Protein AF-A0A7J6LTQ7-F1 (afdb_monomer)

Foldseek 3Di:
DDPPQDDLPDPDPPPDDPPVNVLVSLLVQLLVCLLVLPQVSVVSSQVVPDPVPPDLVPSQLVLADFDDDPDDDTDRPDDDPPDDPDDPPPDPPDDRRDGSCQSNQVRPDNAPSSLVNLLVCLVVVSDALVQQQDAYPQRDGPLLRCLLHLPLVSNLSNCVNVLVCPQQCDATNVRDGSLNSNLVDPRVSSNVSSVPSPPPPCPVVVVVVVVSVVVSVVVVVVVVVVVVVVVVVVVVPPPDDDDDDPDDPPDPPPVVVVVLQVLLVVQCVVLVHDSVLSSLLCVLVVNDSVVSVVLCVVQVVVSSVSSVNPDDDVVSVVVVVVVVVVVPPDDDDDDDDDDDDDDDDDDDDDDDDDDPDPDPPFAAAQPPRDGDDPVQQPPQPPDPVSRTHGPVVLVVQCVVCVVVVNNPDSFDPHPPGD

Mean predicted aligned error: 19.22 Å

Solvent-accessible surface area (backbone atoms only — not comparable to full-atom values): 25770 Å² total; per-residue (Å²): 132,86,81,81,71,81,65,92,85,63,82,84,71,90,75,82,74,51,73,64,57,56,49,52,52,49,49,52,51,36,45,55,18,34,55,67,28,36,49,70,57,37,48,52,52,66,68,68,51,62,83,86,55,86,46,58,64,61,68,57,61,64,31,48,65,69,55,78,51,88,84,92,54,81,47,83,77,74,92,70,83,87,78,66,77,82,70,82,80,84,64,85,88,64,85,80,48,57,46,72,63,39,32,33,61,57,32,86,78,57,44,74,52,32,43,52,40,50,46,50,38,55,73,71,53,50,56,53,72,70,61,58,61,46,56,32,98,57,42,39,31,58,59,31,53,27,19,64,57,59,35,42,70,52,42,51,55,51,44,70,67,34,79,84,45,72,64,53,81,44,52,24,76,87,64,43,26,24,60,55,35,16,69,75,33,98,35,66,60,39,43,53,54,59,64,66,53,75,58,87,83,41,66,70,58,48,57,49,44,54,54,51,50,52,51,51,51,50,54,50,52,50,52,50,50,50,52,53,48,51,54,53,49,60,69,65,68,74,77,74,88,76,82,90,74,92,73,78,82,75,74,64,62,64,62,56,52,52,51,51,53,50,53,21,51,53,48,11,67,74,72,73,42,54,60,67,53,25,40,34,33,26,59,66,43,76,64,37,66,69,60,36,51,52,41,36,74,75,39,51,66,58,39,38,50,77,32,63,46,89,75,75,59,66,68,61,57,50,51,52,50,56,60,55,61,69,68,70,74,82,80,84,89,80,89,81,93,84,84,90,81,86,85,89,82,90,87,86,89,82,92,75,84,91,72,94,64,89,69,77,79,71,52,52,17,69,82,82,64,47,76,48,46,84,83,47,45,77,56,68,81,84,51,95,82,66,76,61,44,38,56,69,59,50,52,51,50,53,51,51,32,46,76,71,71,46,68,89,63,85,69,62,84,44,88,90,56,127

Nearest PDB structures (foldseek):
  8y1u-assembly1_A  TM=7.307E-01  e=2.171E-02  Homo sapiens
  8v0e-assembly1_A  TM=5.274E-01  e=9.532E-03  Homo sapiens
  7oni-assembly1_H  TM=3.856E-01  e=3.356E-02  Homo sapiens
  1oy3-assembly1_D  TM=4.590E-01  e=2.510E-02  Mus musculus
  9bor-assembly1_A  TM=5.171E-01  e=2.564E-01  Homo sapiens

Radius of gyration: 32.44 Å; Cα contacts (8 Å, |Δi|>4): 340; chains: 1; bounding box: 62×91×108 Å

InterPro domains:
  IPR001841 Zinc finger, RING-type [PS50089] (365-413)
  IPR013083 Zinc finger, RING/FYVE/PHD-type [G3DSA:3.30.40.10] (361-418)
  IPR017907 Zinc finger, RING-type, conserved site [PS00518] (385-394)
  IPR036770 Ankyrin repeat-containing domain superfamily [G3DSA:1.25.40.20] (13-250)
  IPR036770 Ankyrin repeat-containing domain superfamily [SSF48403] (131-195)

Secondary structure (DSSP, 8-state):
----PPPTTS---SSS--HHHHHHHHHHHHHHHHHHT-HHHHHHHHHS--TT--SHHHHHGGGS--EEETTTEEE---S-TTS----TTS-SS------HHHHHHSSS---HHHHHHHHHHHHTT-S-GGGGG---TT---HHHHHHHTT-HHHHHHHHHH-TT-TTTT---TTS--HHHHHHHSS-HHHHHHHHHS--TT-HHHHHHHHHHHHHHHHHHHHHHHHHHHHHHHHHHS---------------HHHHHHHHHHHHHHHHHHHT--HHHHHHHHHHTTT-HHHHHHHHHH-HHHHHHHTT-SS--HHHHHHHHHHHHHHTTSS--------------------------------B-TTT--B--TTT-TTTTS-TT-----HHHHHHHHHHHHHTT-TT-----STT--

pLDDT: mean 74.98, std 21.59, range [26.06, 97.69]

Structure (mmCIF, N/CA/C/O backbone):
data_AF-A0A7J6LTQ7-F1
#
_entry.id   AF-A0A7J6LTQ7-F1
#
loop_
_atom_site.group_PDB
_atom_site.id
_atom_site.type_symbol
_atom_site.label_atom_id
_atom_site.label_alt_id
_atom_site.label_comp_id
_atom_site.label_asym_id
_atom_site.label_entity_id
_atom_site.label_seq_id
_atom_site.pdbx_PDB_ins_code
_atom_site.Cartn_x
_atom_site.Cartn_y
_atom_site.Cartn_z
_atom_site.occupancy
_atom_site.B_iso_or_equiv
_atom_site.auth_seq_id
_atom_site.auth_comp_id
_atom_site.auth_asym_id
_atom_site.auth_atom_id
_atom_site.pdbx_PDB_model_num
ATOM 1 N N . MET A 1 1 ? 23.563 -30.254 -5.567 1.00 29.70 1 MET A N 1
ATOM 2 C CA . MET A 1 1 ? 24.490 -29.516 -6.450 1.00 29.70 1 MET A CA 1
ATOM 3 C C . MET A 1 1 ? 24.644 -28.117 -5.887 1.00 29.70 1 MET A C 1
ATOM 5 O O . MET A 1 1 ? 23.663 -27.393 -5.835 1.00 29.70 1 MET A O 1
ATOM 9 N N . THR A 1 2 ? 25.820 -27.757 -5.384 1.00 26.06 2 THR A N 1
ATOM 10 C CA . THR A 1 2 ? 26.119 -26.396 -4.921 1.00 26.06 2 THR A CA 1
ATOM 11 C C . THR A 1 2 ? 26.462 -25.547 -6.142 1.00 26.06 2 THR A C 1
ATOM 13 O O . THR A 1 2 ? 27.574 -25.630 -6.661 1.00 26.06 2 THR A O 1
ATOM 16 N N . LEU A 1 3 ? 25.492 -24.777 -6.643 1.00 30.09 3 LEU A N 1
ATOM 17 C CA . LEU A 1 3 ? 25.745 -23.741 -7.644 1.00 30.09 3 LEU A CA 1
ATOM 18 C C . LEU A 1 3 ? 26.683 -22.706 -7.008 1.00 30.09 3 LEU A C 1
ATOM 20 O O . LEU A 1 3 ? 26.315 -22.021 -6.055 1.00 30.09 3 LEU A O 1
ATOM 24 N N . ARG A 1 4 ? 27.932 -22.644 -7.480 1.00 34.62 4 ARG A N 1
ATOM 25 C CA . ARG A 1 4 ? 28.859 -21.570 -7.111 1.00 34.62 4 ARG A CA 1
ATOM 26 C C . ARG A 1 4 ? 28.459 -20.329 -7.901 1.00 34.62 4 ARG A C 1
ATOM 28 O O . ARG A 1 4 ? 28.892 -20.168 -9.037 1.00 34.62 4 ARG A O 1
ATOM 35 N N . PHE A 1 5 ? 27.621 -19.492 -7.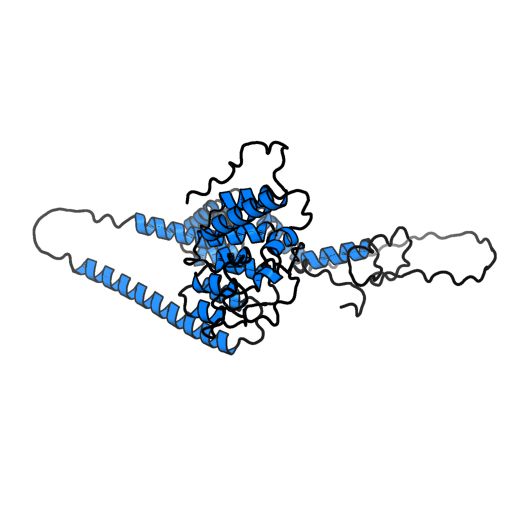301 1.00 43.41 5 PHE A N 1
ATOM 36 C CA . PHE A 1 5 ? 27.344 -18.152 -7.809 1.00 43.41 5 PHE A CA 1
ATOM 37 C C . PHE A 1 5 ? 28.638 -17.334 -7.833 1.00 43.41 5 PHE A C 1
ATOM 39 O O . PHE A 1 5 ? 29.475 -17.449 -6.931 1.00 43.41 5 PHE A O 1
ATOM 46 N N . LEU A 1 6 ? 28.818 -16.527 -8.876 1.00 45.91 6 LEU A N 1
ATOM 47 C CA . LEU A 1 6 ? 29.957 -15.622 -8.976 1.00 45.91 6 LEU A CA 1
ATOM 48 C C . LEU A 1 6 ? 29.826 -14.552 -7.882 1.00 45.91 6 LEU A C 1
ATOM 50 O O . LEU A 1 6 ? 28.789 -13.901 -7.734 1.00 45.91 6 LEU A O 1
ATOM 54 N N . THR A 1 7 ? 30.862 -14.415 -7.057 1.00 48.12 7 THR A N 1
ATOM 55 C CA . THR A 1 7 ? 30.870 -13.496 -5.918 1.00 48.12 7 THR A CA 1
ATOM 56 C C . THR A 1 7 ? 30.749 -12.043 -6.398 1.00 48.12 7 THR A C 1
ATOM 58 O O . THR A 1 7 ? 31.506 -11.629 -7.275 1.00 48.12 7 THR A O 1
ATOM 61 N N . PRO A 1 8 ? 29.851 -11.231 -5.805 1.00 43.22 8 PRO A N 1
ATOM 62 C CA . PRO A 1 8 ? 29.506 -9.895 -6.308 1.00 43.22 8 PRO A CA 1
ATOM 63 C C . PRO A 1 8 ? 30.631 -8.849 -6.195 1.00 43.22 8 PRO A C 1
ATOM 65 O O . PRO A 1 8 ? 30.487 -7.743 -6.706 1.00 43.22 8 PRO A O 1
ATOM 68 N N . HIS A 1 9 ? 31.753 -9.171 -5.544 1.00 44.41 9 HIS A N 1
ATOM 69 C CA . HIS A 1 9 ? 32.814 -8.206 -5.225 1.00 44.41 9 HIS A CA 1
ATOM 70 C C . HIS A 1 9 ? 34.083 -8.320 -6.078 1.00 44.41 9 HIS A C 1
ATOM 72 O O . HIS A 1 9 ? 35.010 -7.536 -5.879 1.00 44.41 9 HIS A O 1
ATOM 78 N N . LEU A 1 10 ? 34.155 -9.258 -7.027 1.00 46.97 10 LEU A N 1
ATOM 79 C CA . LEU A 1 10 ? 35.291 -9.345 -7.948 1.00 46.97 10 LEU A CA 1
ATOM 80 C C . LEU A 1 10 ? 34.955 -8.643 -9.274 1.00 46.97 10 LEU A C 1
ATOM 82 O O . LEU A 1 10 ? 33.926 -8.953 -9.875 1.00 46.97 10 LEU A O 1
ATOM 86 N N . PRO A 1 11 ? 35.795 -7.706 -9.754 1.00 49.19 11 PRO A N 1
ATOM 87 C CA . PRO A 1 11 ? 35.598 -7.089 -11.057 1.00 49.19 11 PRO A CA 1
ATOM 88 C C . PRO A 1 11 ? 35.630 -8.166 -12.148 1.00 49.19 11 PRO A C 1
ATOM 90 O O . PRO A 1 11 ? 36.569 -8.957 -12.240 1.00 49.19 11 PRO A O 1
ATOM 93 N N . TRP A 1 12 ? 34.577 -8.197 -12.965 1.00 53.53 12 TRP A N 1
ATOM 94 C CA . TRP A 1 12 ? 34.408 -9.118 -14.085 1.00 53.53 12 TRP A CA 1
ATOM 95 C C . TRP A 1 12 ? 35.549 -8.912 -15.092 1.00 53.53 12 TRP A C 1
ATOM 97 O O . TRP A 1 12 ? 35.531 -7.974 -15.889 1.00 53.53 12 TRP A O 1
ATOM 107 N N . HIS A 1 13 ? 36.588 -9.746 -15.029 1.00 46.00 13 HIS A N 1
ATOM 108 C CA . HIS A 1 13 ? 37.708 -9.662 -15.962 1.00 46.00 13 HIS A CA 1
ATOM 109 C C . HIS A 1 13 ? 37.256 -10.052 -17.381 1.00 46.00 13 HIS A C 1
ATOM 111 O O . HIS A 1 13 ? 36.589 -11.062 -17.588 1.00 46.00 13 HIS A O 1
ATOM 117 N N . HIS A 1 14 ? 37.650 -9.225 -18.354 1.00 44.41 14 HIS A N 1
ATOM 118 C CA . HIS A 1 14 ? 37.205 -9.142 -19.756 1.00 44.41 14 HIS A CA 1
ATOM 119 C C . HIS A 1 14 ? 37.374 -10.390 -20.654 1.00 44.41 14 HIS A C 1
ATOM 121 O O . HIS A 1 14 ? 37.192 -10.298 -21.869 1.00 44.41 14 HIS A O 1
ATOM 127 N N . THR A 1 15 ? 37.709 -11.562 -20.123 1.00 45.41 15 THR A N 1
ATOM 128 C CA . THR A 1 15 ? 37.945 -12.758 -20.941 1.00 45.41 15 THR A CA 1
ATOM 129 C C . THR A 1 15 ? 36.697 -13.645 -21.004 1.00 45.41 15 THR A C 1
ATOM 131 O O . THR A 1 15 ? 36.453 -14.473 -20.133 1.00 45.41 15 THR A O 1
ATOM 134 N N . SER A 1 16 ? 35.919 -13.431 -22.072 1.00 52.72 16 SER A N 1
ATOM 135 C CA . SER A 1 16 ? 34.993 -14.372 -22.733 1.00 52.72 16 SER A CA 1
ATOM 136 C C . SER A 1 16 ? 33.771 -14.929 -21.986 1.00 52.72 16 SER A C 1
ATOM 138 O O . SER A 1 16 ? 33.247 -15.959 -22.410 1.00 52.72 16 SER A O 1
ATOM 140 N N . VAL A 1 17 ? 33.252 -14.286 -20.936 1.00 58.97 17 VAL A N 1
ATOM 141 C CA . VAL A 1 17 ? 31.886 -14.613 -20.480 1.00 58.97 17 VAL A CA 1
ATOM 142 C C . VAL A 1 17 ? 30.902 -13.905 -21.409 1.00 58.97 17 VAL A C 1
ATOM 144 O O . VAL A 1 17 ? 30.945 -12.681 -21.534 1.00 58.97 17 VAL A O 1
ATOM 147 N N . SER A 1 18 ? 30.049 -14.661 -22.106 1.00 76.81 18 SER A N 1
ATOM 148 C CA . SER A 1 18 ? 29.021 -14.057 -22.957 1.00 76.81 18 SER A CA 1
ATOM 149 C C . SER A 1 18 ? 28.069 -13.225 -22.095 1.00 76.81 18 SER A C 1
ATOM 151 O O . SER A 1 18 ? 27.698 -13.633 -20.993 1.00 76.81 18 SER A O 1
ATOM 153 N N . GLU A 1 19 ? 27.645 -12.060 -22.589 1.00 73.81 19 GLU A N 1
ATOM 154 C CA . GLU A 1 19 ? 26.656 -11.219 -21.894 1.00 73.81 19 GLU A CA 1
ATOM 155 C C . GLU A 1 19 ? 25.381 -12.003 -21.540 1.00 73.81 19 GLU A C 1
ATOM 157 O O . GLU A 1 19 ? 24.729 -11.725 -20.534 1.00 73.81 19 GLU A O 1
ATOM 162 N N . ASP A 1 20 ? 25.050 -13.016 -22.343 1.00 73.44 20 ASP A N 1
ATOM 163 C CA . ASP A 1 20 ? 23.925 -13.915 -22.111 1.00 73.44 20 ASP A CA 1
ATOM 164 C C . ASP A 1 20 ? 24.126 -14.819 -20.886 1.00 73.44 20 ASP A C 1
ATOM 166 O O . ASP A 1 20 ? 23.171 -15.042 -20.146 1.00 73.44 20 ASP A O 1
ATOM 170 N N . ALA A 1 21 ? 25.349 -15.290 -20.617 1.00 78.38 21 ALA A N 1
ATOM 171 C CA . ALA A 1 21 ? 25.643 -16.086 -19.426 1.00 78.38 21 ALA A CA 1
ATOM 172 C C . ALA A 1 21 ? 25.543 -15.245 -18.144 1.00 78.38 21 ALA A C 1
ATOM 174 O O . ALA A 1 21 ? 24.941 -15.690 -17.169 1.00 78.38 21 ALA A O 1
ATOM 175 N N . VAL A 1 22 ? 26.050 -14.005 -18.164 1.00 79.50 22 VAL A N 1
ATOM 176 C CA . VAL A 1 22 ? 25.896 -13.062 -17.037 1.00 79.50 22 VAL A CA 1
ATOM 177 C C . VAL A 1 22 ? 24.423 -12.724 -16.814 1.00 79.50 22 VAL A C 1
ATOM 179 O O . VAL A 1 22 ? 23.954 -12.677 -15.679 1.00 79.50 22 VAL A O 1
ATOM 182 N N . ARG A 1 23 ? 23.665 -12.520 -17.898 1.00 79.81 23 ARG A N 1
ATOM 183 C CA . ARG A 1 23 ? 22.224 -12.262 -17.822 1.00 79.81 23 ARG A CA 1
ATOM 184 C C . ARG A 1 23 ? 21.482 -13.434 -17.186 1.00 79.81 23 ARG A C 1
ATOM 186 O O . ARG A 1 23 ? 20.652 -13.198 -16.316 1.00 79.81 23 ARG A O 1
ATOM 193 N N . TYR A 1 24 ? 21.778 -14.659 -17.613 1.00 81.88 24 TYR A N 1
ATOM 194 C CA . TYR A 1 24 ? 21.154 -15.866 -17.081 1.00 81.88 24 TYR A CA 1
ATOM 195 C C . TYR A 1 24 ? 21.451 -16.050 -15.586 1.00 81.88 24 TYR A C 1
ATOM 197 O O . TYR A 1 24 ? 20.531 -16.291 -14.807 1.00 81.88 24 TYR A O 1
ATOM 205 N N . ASP A 1 25 ? 22.709 -15.867 -15.172 1.00 85.06 25 ASP A N 1
ATOM 206 C CA . ASP A 1 25 ? 23.110 -15.962 -13.762 1.00 85.06 25 ASP A CA 1
ATOM 207 C C . ASP A 1 25 ? 22.387 -14.919 -12.896 1.00 85.06 25 ASP A C 1
ATOM 209 O O . ASP A 1 25 ? 21.777 -15.265 -11.886 1.00 85.06 25 ASP A O 1
ATOM 213 N N . LEU A 1 26 ? 22.348 -13.658 -13.343 1.00 86.19 26 LEU A N 1
ATOM 214 C CA . LEU A 1 26 ? 21.657 -12.580 -12.630 1.00 86.19 26 LEU A CA 1
ATOM 215 C C . LEU A 1 26 ? 20.141 -12.832 -12.532 1.00 86.19 26 LEU A C 1
ATOM 217 O O . LEU A 1 26 ? 19.524 -12.513 -11.519 1.00 86.19 26 LEU A O 1
ATOM 221 N N . GLN A 1 27 ? 19.532 -13.435 -13.558 1.00 83.94 27 GLN A N 1
ATOM 222 C CA . GLN A 1 27 ? 18.116 -13.812 -13.544 1.00 83.94 27 GLN A CA 1
ATOM 223 C C . GLN A 1 27 ? 17.824 -14.950 -12.569 1.00 83.94 27 GLN A C 1
ATOM 225 O O . GLN A 1 27 ? 16.847 -14.874 -11.826 1.00 83.94 27 GLN A O 1
ATOM 230 N N . LEU A 1 28 ? 18.663 -15.987 -12.555 1.00 86.81 28 LEU A N 1
ATOM 231 C CA . LEU A 1 28 ? 18.515 -17.115 -11.641 1.00 86.81 28 LEU A CA 1
ATOM 232 C C . LEU A 1 28 ? 18.732 -16.674 -10.188 1.00 86.81 28 LEU A C 1
ATOM 234 O O . LEU A 1 28 ? 17.970 -17.054 -9.299 1.00 86.81 28 LEU A O 1
ATOM 238 N N . ARG A 1 29 ? 19.723 -15.804 -9.963 1.00 91.12 29 ARG A N 1
ATOM 239 C CA . ARG A 1 29 ? 20.003 -15.193 -8.663 1.00 91.12 29 ARG A CA 1
ATOM 240 C C . ARG A 1 29 ? 18.835 -14.333 -8.186 1.00 91.12 29 ARG A C 1
ATOM 242 O O . ARG A 1 29 ? 18.373 -14.528 -7.066 1.00 91.12 29 ARG A O 1
ATOM 249 N N . LEU A 1 30 ? 18.286 -13.479 -9.056 1.00 90.56 30 LEU A N 1
ATOM 250 C CA . LEU A 1 30 ? 17.093 -12.690 -8.748 1.00 90.56 30 LEU A CA 1
ATOM 251 C C . LEU A 1 30 ? 15.884 -13.589 -8.449 1.00 90.56 30 LEU A C 1
ATOM 253 O O . LEU A 1 30 ? 15.201 -13.365 -7.458 1.00 90.56 30 LEU A O 1
ATOM 257 N N . LYS A 1 31 ? 15.636 -14.632 -9.250 1.00 89.00 31 LYS A N 1
ATOM 258 C CA . LYS A 1 31 ? 14.555 -15.601 -9.004 1.00 89.00 31 LYS A CA 1
ATOM 259 C C . LYS A 1 31 ? 14.671 -16.225 -7.610 1.00 89.00 31 LYS A C 1
ATOM 261 O O . LYS A 1 31 ? 13.719 -16.156 -6.839 1.00 89.00 31 LYS A O 1
ATOM 266 N N . HIS A 1 32 ? 15.836 -16.768 -7.260 1.00 91.00 32 HIS A N 1
ATOM 267 C CA . HIS A 1 32 ? 16.059 -17.373 -5.944 1.00 91.00 32 HIS A CA 1
ATOM 268 C C . HIS A 1 32 ? 16.022 -16.362 -4.794 1.00 91.00 32 HIS A C 1
ATOM 270 O O . HIS A 1 32 ? 15.643 -16.717 -3.679 1.00 91.00 32 HIS A O 1
ATOM 276 N N . ALA A 1 33 ? 16.422 -15.113 -5.028 1.00 93.50 33 ALA A N 1
ATOM 277 C CA . ALA A 1 33 ? 16.285 -14.046 -4.044 1.00 93.50 33 ALA A CA 1
ATOM 278 C C . ALA A 1 33 ? 14.807 -13.723 -3.779 1.00 93.50 33 ALA A C 1
ATOM 280 O O . ALA A 1 33 ? 14.388 -13.658 -2.626 1.00 93.50 33 ALA A O 1
ATOM 281 N N . LEU A 1 34 ? 13.995 -13.626 -4.837 1.00 92.06 34 LEU A N 1
ATOM 282 C CA . LEU A 1 34 ? 12.551 -13.390 -4.746 1.00 92.06 34 LEU A CA 1
ATOM 283 C C . LEU A 1 34 ? 11.815 -14.546 -4.057 1.00 92.06 34 LEU A C 1
ATOM 285 O O . LEU A 1 34 ? 10.993 -14.305 -3.178 1.00 92.06 34 LEU A O 1
ATOM 289 N N . GLU A 1 35 ? 12.133 -15.795 -4.410 1.00 89.88 35 GLU A N 1
ATOM 290 C CA . GLU A 1 35 ? 11.547 -16.991 -3.783 1.00 89.88 35 GLU A CA 1
ATOM 291 C C . GLU A 1 35 ? 11.849 -17.068 -2.278 1.00 89.88 35 GLU A C 1
ATOM 293 O O . GLU A 1 35 ? 11.011 -17.536 -1.504 1.00 89.88 35 GLU A O 1
ATOM 298 N N . ARG A 1 36 ? 13.029 -16.588 -1.858 1.00 92.50 36 ARG A N 1
ATOM 299 C CA . ARG A 1 36 ? 13.459 -16.549 -0.451 1.00 92.50 36 ARG A CA 1
ATOM 300 C C . ARG A 1 36 ? 13.024 -15.290 0.303 1.00 92.50 36 ARG A C 1
ATOM 302 O O . ARG A 1 36 ? 13.176 -15.267 1.516 1.00 92.50 36 ARG A O 1
ATOM 309 N N . GLY A 1 37 ? 12.518 -14.259 -0.379 1.00 93.56 37 GLY A N 1
ATOM 310 C CA . GLY A 1 37 ? 12.249 -12.956 0.243 1.00 93.56 37 GLY A CA 1
ATOM 311 C C . GLY A 1 37 ? 13.516 -12.195 0.670 1.00 93.56 37 GLY A C 1
ATOM 312 O O . GLY A 1 37 ? 13.459 -11.367 1.573 1.00 93.56 37 GLY A O 1
ATOM 313 N N . ASP A 1 38 ? 14.658 -12.472 0.036 1.00 95.62 38 ASP A N 1
ATOM 314 C CA . ASP A 1 38 ? 15.973 -11.910 0.375 1.00 95.62 38 ASP A CA 1
ATOM 315 C C . ASP A 1 38 ? 16.132 -10.498 -0.219 1.00 95.62 38 ASP A C 1
ATOM 317 O O . ASP A 1 38 ? 16.546 -10.326 -1.369 1.00 95.62 38 ASP A O 1
ATOM 321 N N . LEU A 1 39 ? 15.728 -9.479 0.547 1.00 95.12 39 LEU A N 1
ATOM 322 C CA . LEU A 1 39 ? 15.681 -8.088 0.084 1.00 95.12 39 LEU A CA 1
ATOM 323 C C . LEU A 1 39 ? 17.051 -7.545 -0.334 1.00 95.12 39 LEU A C 1
ATOM 325 O O . LEU A 1 39 ? 17.126 -6.853 -1.348 1.00 95.12 39 LEU A O 1
ATOM 329 N N . GLU A 1 40 ? 18.112 -7.850 0.411 1.00 95.75 40 GLU A N 1
ATOM 330 C CA . GLU A 1 40 ? 19.467 -7.363 0.114 1.00 95.75 40 GLU A CA 1
ATOM 331 C C . GLU A 1 40 ? 19.960 -7.912 -1.228 1.00 95.75 40 GLU A C 1
ATOM 333 O O . GLU A 1 40 ? 20.503 -7.184 -2.060 1.00 95.75 40 GLU A O 1
ATOM 338 N N . GLU A 1 41 ? 19.701 -9.193 -1.484 1.00 94.88 41 GLU A N 1
ATOM 339 C CA . GLU A 1 41 ? 20.074 -9.831 -2.740 1.00 94.88 41 GLU A CA 1
ATOM 340 C C . GLU A 1 41 ? 19.226 -9.328 -3.920 1.00 94.88 41 GLU A C 1
ATOM 342 O O . GLU A 1 41 ? 19.742 -9.111 -5.021 1.00 94.88 41 GLU A O 1
ATOM 347 N N . VAL A 1 42 ? 17.932 -9.067 -3.699 1.00 93.94 42 VAL A N 1
ATOM 348 C CA . VAL A 1 42 ? 17.081 -8.416 -4.706 1.00 93.94 42 VAL A CA 1
ATOM 349 C C . VAL A 1 42 ? 17.593 -7.011 -5.019 1.00 93.94 42 VAL A C 1
ATOM 351 O O . VAL A 1 42 ? 17.694 -6.663 -6.194 1.00 93.94 42 VAL A O 1
ATOM 354 N N . GLN A 1 43 ? 17.953 -6.222 -4.005 1.00 94.00 43 GLN A N 1
ATOM 355 C CA . GLN A 1 43 ? 18.541 -4.892 -4.177 1.00 94.00 43 GLN A CA 1
ATOM 356 C C . GLN A 1 43 ? 19.823 -4.963 -5.006 1.00 94.00 43 GLN A C 1
ATOM 358 O O . GLN A 1 43 ? 19.920 -4.286 -6.028 1.00 94.00 43 GLN A O 1
ATOM 363 N N . ALA A 1 44 ? 20.749 -5.858 -4.653 1.00 92.06 44 ALA A N 1
ATOM 364 C CA . ALA A 1 44 ? 21.980 -6.065 -5.409 1.00 92.06 44 ALA A CA 1
ATOM 365 C C . ALA A 1 44 ? 21.694 -6.425 -6.879 1.00 92.06 44 ALA A C 1
ATOM 367 O O . ALA A 1 44 ? 22.283 -5.845 -7.792 1.00 92.06 44 ALA A O 1
ATOM 368 N N . CYS A 1 45 ? 20.742 -7.326 -7.134 1.00 89.75 45 CYS A N 1
ATOM 369 C CA . CYS A 1 45 ? 20.359 -7.711 -8.493 1.00 89.75 45 CYS A CA 1
ATOM 370 C C . CYS A 1 45 ? 19.711 -6.561 -9.287 1.00 89.75 45 CYS A C 1
ATOM 372 O O . CYS A 1 45 ? 19.958 -6.423 -10.488 1.00 89.75 45 CYS A O 1
ATOM 374 N N . VAL A 1 46 ? 18.883 -5.738 -8.636 1.00 87.81 46 VAL A N 1
ATOM 375 C CA . VAL A 1 46 ? 18.196 -4.590 -9.250 1.00 87.81 46 VAL A CA 1
ATOM 376 C C . VAL A 1 46 ? 19.161 -3.426 -9.509 1.00 87.81 46 VAL A C 1
ATOM 378 O O . VAL A 1 46 ? 19.012 -2.731 -10.516 1.00 87.81 46 VAL A O 1
ATOM 381 N N . GLU A 1 47 ? 20.171 -3.231 -8.660 1.00 87.81 47 GLU A N 1
ATOM 382 C CA . GLU A 1 47 ? 21.172 -2.161 -8.772 1.00 87.81 47 GLU A CA 1
ATOM 383 C C . GLU A 1 47 ? 22.295 -2.474 -9.766 1.00 87.81 47 GLU A C 1
ATOM 385 O O . GLU A 1 47 ? 22.709 -1.593 -10.522 1.00 87.81 47 GLU A O 1
ATOM 390 N N . VAL A 1 48 ? 22.744 -3.736 -9.847 1.00 82.94 48 VAL A N 1
ATOM 391 C CA . VAL A 1 48 ? 23.787 -4.210 -10.791 1.00 82.94 48 VAL A CA 1
ATOM 392 C C . VAL A 1 48 ? 23.308 -4.191 -12.255 1.00 82.94 48 VAL A C 1
ATOM 394 O O . VAL A 1 48 ? 24.019 -4.588 -13.181 1.00 82.94 48 VAL A O 1
ATOM 397 N N . ARG A 1 49 ? 22.108 -3.659 -12.495 1.00 66.94 49 ARG A N 1
ATOM 398 C CA . ARG A 1 49 ? 21.465 -3.508 -13.793 1.00 66.94 49 ARG A CA 1
ATOM 399 C C . ARG A 1 49 ? 22.452 -3.083 -14.887 1.00 66.94 49 ARG A C 1
ATOM 401 O O . ARG A 1 49 ? 22.969 -1.960 -14.863 1.00 66.94 49 ARG A O 1
ATOM 408 N N . PRO A 1 50 ? 22.675 -3.940 -15.903 1.00 60.06 50 PRO A N 1
ATOM 409 C CA . PRO A 1 50 ? 23.568 -3.599 -16.994 1.00 60.06 50 PRO A CA 1
ATOM 410 C C . PRO A 1 50 ? 23.065 -2.325 -17.675 1.00 60.06 50 PRO A C 1
ATOM 412 O O . PRO A 1 50 ? 21.907 -2.259 -18.101 1.00 60.06 50 PRO A O 1
ATOM 415 N N . ARG A 1 51 ? 23.942 -1.319 -17.807 1.00 53.06 51 ARG A N 1
ATOM 416 C CA . ARG A 1 51 ? 23.641 -0.002 -18.414 1.00 53.06 51 ARG A CA 1
ATOM 417 C C . ARG A 1 51 ? 22.996 -0.098 -19.805 1.00 53.06 51 ARG A C 1
ATOM 419 O O . ARG A 1 51 ? 22.339 0.836 -20.248 1.00 53.06 51 ARG A O 1
ATOM 426 N N . VAL A 1 52 ? 23.155 -1.240 -20.472 1.00 49.06 52 VAL A N 1
ATOM 427 C CA . VAL A 1 52 ? 22.591 -1.568 -21.787 1.00 49.06 52 VAL A CA 1
ATOM 428 C C . VAL A 1 52 ? 21.050 -1.634 -21.775 1.00 49.06 52 VAL A C 1
ATOM 430 O O . VAL A 1 52 ? 20.411 -1.417 -22.803 1.00 49.06 52 VAL A O 1
ATOM 433 N N . PHE A 1 53 ? 20.409 -1.858 -20.620 1.00 53.72 53 PHE A N 1
ATOM 434 C CA . PHE A 1 53 ? 18.947 -1.924 -20.512 1.00 53.72 53 PHE A CA 1
ATOM 435 C C . PHE A 1 53 ? 18.351 -0.593 -20.051 1.00 53.72 53 PHE A C 1
ATOM 437 O O . PHE A 1 53 ? 18.027 -0.401 -18.879 1.00 53.72 53 PHE A O 1
ATOM 444 N N . ALA A 1 54 ? 18.122 0.313 -21.003 1.00 47.59 54 ALA A N 1
ATOM 445 C CA . ALA A 1 54 ? 17.558 1.644 -20.755 1.00 47.59 54 ALA A CA 1
ATOM 446 C C . ALA A 1 54 ? 16.153 1.653 -20.100 1.00 47.59 54 ALA A C 1
ATOM 448 O O . ALA A 1 54 ? 15.733 2.688 -19.593 1.00 47.59 54 ALA A O 1
ATOM 449 N N . LYS A 1 55 ? 15.409 0.531 -20.079 1.00 52.97 55 LYS A N 1
ATOM 450 C CA . LYS A 1 55 ? 14.069 0.440 -19.457 1.00 52.97 55 LYS A CA 1
ATOM 451 C C . LYS A 1 55 ? 13.932 -0.776 -18.523 1.00 52.97 55 LYS A C 1
ATOM 453 O O . LYS A 1 55 ? 14.293 -1.867 -18.971 1.00 52.97 55 LYS A O 1
ATOM 458 N N . PRO A 1 56 ? 13.410 -0.609 -17.283 1.00 50.94 56 PRO A N 1
ATOM 459 C CA . PRO A 1 56 ? 13.331 -1.685 -16.283 1.00 50.94 56 PRO A CA 1
ATOM 460 C C . PRO A 1 56 ? 12.525 -2.863 -16.828 1.00 50.94 56 PRO A C 1
ATOM 462 O O . PRO A 1 56 ? 13.016 -3.987 -16.881 1.00 50.94 56 PRO A O 1
ATOM 465 N N . ALA A 1 57 ? 11.376 -2.531 -17.419 1.00 49.56 57 ALA A N 1
ATOM 466 C CA . ALA A 1 57 ? 10.429 -3.404 -18.100 1.00 49.56 57 ALA A CA 1
ATOM 467 C C . ALA A 1 57 ? 11.011 -4.418 -19.092 1.00 49.56 57 ALA A C 1
ATOM 469 O O . ALA A 1 57 ? 10.433 -5.474 -19.330 1.00 49.56 57 ALA A O 1
ATOM 470 N N . LYS A 1 58 ? 12.119 -4.088 -19.766 1.00 50.56 58 LYS A N 1
ATOM 471 C CA . LYS A 1 58 ? 12.653 -4.941 -20.839 1.00 50.56 58 LYS A CA 1
ATOM 472 C C . LYS A 1 58 ? 13.616 -5.998 -20.326 1.00 50.56 58 LYS A C 1
ATOM 474 O O . LYS A 1 58 ? 13.758 -7.032 -20.968 1.00 50.56 58 LYS A O 1
ATOM 479 N N . TRP A 1 59 ? 14.272 -5.738 -19.200 1.00 46.91 59 TRP A N 1
ATOM 480 C CA . TRP A 1 59 ? 15.313 -6.620 -18.691 1.00 46.91 59 TRP A CA 1
ATOM 481 C C . TRP A 1 59 ? 14.729 -7.934 -18.156 1.00 46.91 59 TRP A C 1
ATOM 483 O O . TRP A 1 59 ? 15.299 -8.996 -18.408 1.00 46.91 59 TRP A O 1
ATOM 493 N N . TYR A 1 60 ? 13.542 -7.887 -17.536 1.00 54.81 60 TYR A N 1
ATOM 494 C CA . TYR A 1 60 ? 12.848 -9.087 -17.066 1.00 54.81 60 TYR A CA 1
ATOM 495 C C . TYR A 1 60 ? 11.738 -9.606 -17.994 1.00 54.81 60 TYR A C 1
ATOM 497 O O . TYR A 1 60 ? 11.259 -10.715 -17.796 1.00 54.81 60 TYR A O 1
ATOM 505 N N . LYS A 1 61 ? 11.361 -8.903 -19.073 1.00 49.56 61 LYS A N 1
ATOM 506 C CA . LYS A 1 61 ? 10.554 -9.522 -20.152 1.00 49.56 61 LYS A CA 1
ATOM 507 C C . LYS A 1 61 ? 11.273 -10.693 -20.832 1.00 49.56 61 LYS A C 1
ATOM 509 O O . LYS A 1 61 ? 10.668 -11.441 -21.579 1.00 49.56 61 LYS A O 1
ATOM 514 N N . VAL A 1 62 ? 12.553 -10.882 -20.524 1.00 48.12 62 VAL A N 1
ATOM 515 C CA . VAL A 1 62 ? 13.359 -12.055 -20.866 1.00 48.12 62 VAL A CA 1
ATOM 516 C C . VAL A 1 62 ? 13.038 -13.274 -19.975 1.00 48.12 62 VAL A C 1
ATOM 518 O O . VAL A 1 62 ? 13.396 -14.380 -20.359 1.00 48.12 62 VAL A O 1
ATOM 521 N N . PHE A 1 63 ? 12.316 -13.108 -18.853 1.00 46.41 63 PHE A N 1
ATOM 522 C CA . PHE A 1 63 ? 11.770 -14.206 -18.031 1.00 46.41 63 PHE A CA 1
ATOM 523 C C . PHE A 1 63 ? 10.567 -14.898 -18.696 1.00 46.41 63 PHE A C 1
ATOM 525 O O . PHE A 1 63 ? 10.006 -15.821 -18.124 1.00 46.41 63 PHE A O 1
ATOM 532 N N . THR A 1 64 ? 10.129 -14.490 -19.889 1.00 44.91 64 THR A N 1
ATOM 533 C CA . THR A 1 64 ? 9.195 -15.310 -20.675 1.00 44.91 64 THR A CA 1
ATOM 534 C C . THR A 1 64 ? 9.963 -16.459 -21.326 1.00 44.91 64 THR A C 1
ATOM 536 O O . THR A 1 64 ? 11.040 -16.194 -21.863 1.00 44.91 64 THR A O 1
ATOM 539 N N . PRO A 1 65 ? 9.447 -17.701 -21.334 1.00 41.72 65 PRO A N 1
ATOM 540 C CA . PRO A 1 65 ? 10.170 -18.847 -21.871 1.00 41.72 65 PRO A CA 1
ATOM 541 C C . PRO A 1 65 ? 10.651 -18.590 -23.302 1.00 41.72 65 PRO A C 1
ATOM 543 O O . PRO A 1 65 ? 9.898 -18.160 -24.178 1.00 41.72 65 PRO A O 1
ATOM 546 N N . TRP A 1 66 ? 11.937 -18.842 -23.526 1.00 40.62 66 TRP A N 1
ATOM 547 C CA . TRP A 1 66 ? 12.549 -18.768 -24.842 1.00 40.62 66 TRP A CA 1
ATOM 548 C C . TRP A 1 66 ? 12.209 -20.068 -25.576 1.00 40.62 66 TRP A C 1
ATOM 550 O O . TRP A 1 66 ? 12.726 -21.130 -25.236 1.00 40.62 66 TRP A O 1
ATOM 560 N N . ALA A 1 67 ? 11.326 -20.012 -26.574 1.00 39.03 67 ALA A N 1
ATOM 561 C CA . ALA A 1 67 ? 11.046 -21.176 -27.409 1.00 39.03 67 ALA A CA 1
ATOM 562 C C . ALA A 1 67 ? 12.194 -21.366 -28.413 1.00 39.03 67 ALA A C 1
ATOM 564 O O . ALA A 1 67 ? 12.455 -20.504 -29.260 1.00 39.03 67 ALA A O 1
ATOM 565 N N . LYS A 1 68 ? 12.895 -22.500 -28.327 1.00 35.28 68 LYS A N 1
ATOM 566 C CA . LYS A 1 68 ? 13.918 -22.887 -29.303 1.00 35.28 68 LYS A CA 1
ATOM 567 C C . LYS A 1 68 ? 13.221 -23.318 -30.594 1.00 35.28 68 LYS A C 1
ATOM 569 O O . LYS A 1 68 ? 12.809 -24.466 -30.727 1.00 35.28 68 LYS A O 1
ATOM 574 N N . LYS A 1 69 ? 13.081 -22.407 -31.560 1.00 36.06 69 LYS A N 1
ATOM 575 C CA . LYS A 1 69 ? 12.685 -22.792 -32.922 1.00 36.06 69 LYS A CA 1
ATOM 576 C C . LYS A 1 69 ? 13.896 -23.442 -33.597 1.00 36.06 69 LYS A C 1
ATOM 578 O O . LYS A 1 69 ? 15.004 -22.923 -33.479 1.00 36.06 69 LYS A O 1
ATOM 583 N N . ASN A 1 70 ? 13.682 -24.599 -34.226 1.00 40.78 70 ASN A N 1
ATOM 584 C CA . ASN A 1 70 ? 14.721 -25.433 -34.839 1.00 40.78 70 ASN A CA 1
ATOM 585 C C . ASN A 1 70 ? 15.821 -24.613 -35.540 1.00 40.78 70 ASN A C 1
ATOM 587 O O . ASN A 1 70 ? 15.540 -23.850 -36.458 1.00 40.78 70 ASN A O 1
ATOM 591 N N . ASN A 1 71 ? 17.050 -24.843 -35.071 1.00 45.28 71 ASN A N 1
ATOM 592 C CA . ASN A 1 71 ? 18.346 -24.309 -35.492 1.00 45.28 71 ASN A CA 1
ATOM 593 C C . ASN A 1 71 ? 18.524 -22.771 -35.508 1.00 45.28 71 ASN A C 1
ATOM 595 O O . ASN A 1 71 ? 18.067 -22.050 -36.386 1.00 45.28 71 ASN A O 1
ATOM 599 N N . GLU A 1 72 ? 19.327 -22.331 -34.528 1.00 36.31 72 GLU A N 1
ATOM 600 C CA . GLU A 1 72 ? 20.184 -21.130 -34.500 1.00 36.31 72 GLU A CA 1
ATOM 601 C C . GLU A 1 72 ? 19.604 -19.760 -34.127 1.00 36.31 72 GLU A C 1
ATOM 603 O O . GLU A 1 72 ? 20.360 -18.788 -34.080 1.00 36.31 72 GLU A O 1
ATOM 608 N N . ARG A 1 73 ? 18.334 -19.634 -33.721 1.00 34.97 73 ARG A N 1
ATOM 609 C CA . ARG A 1 73 ? 17.896 -18.357 -33.130 1.00 34.97 73 ARG A CA 1
ATOM 610 C C . ARG A 1 73 ? 16.829 -18.490 -32.061 1.00 34.97 73 ARG A C 1
ATOM 612 O O . ARG A 1 73 ? 15.738 -19.000 -32.299 1.00 34.97 73 ARG A O 1
ATOM 619 N N . TRP A 1 74 ? 17.145 -17.957 -30.889 1.00 40.03 74 TRP A N 1
ATOM 620 C CA . TRP A 1 74 ? 16.172 -17.747 -29.836 1.00 40.03 74 TRP A CA 1
ATOM 621 C C . TRP A 1 74 ? 15.331 -16.499 -30.134 1.00 40.03 74 TRP A C 1
ATOM 623 O O . TRP A 1 74 ? 15.872 -15.454 -30.503 1.00 40.03 74 TRP A O 1
ATOM 633 N N . LEU A 1 75 ? 14.011 -16.607 -29.992 1.00 35.19 75 LEU A N 1
ATOM 634 C CA . LEU A 1 75 ? 13.064 -15.514 -30.213 1.00 35.19 75 LEU A CA 1
ATOM 635 C C . LEU A 1 75 ? 12.307 -15.235 -28.913 1.00 35.19 75 LEU A C 1
ATOM 637 O O . LEU A 1 75 ? 11.808 -16.158 -28.271 1.00 35.19 75 LEU A O 1
ATOM 641 N N . SER A 1 76 ? 12.197 -13.958 -28.544 1.00 35.97 76 SER A N 1
ATOM 642 C CA . SER A 1 76 ? 11.336 -13.516 -27.447 1.00 35.97 76 SER A CA 1
ATOM 643 C C . SER A 1 76 ? 9.871 -13.709 -27.845 1.00 35.97 76 SER A C 1
ATOM 645 O O . SER A 1 76 ? 9.433 -13.139 -28.849 1.00 35.97 76 SER A O 1
ATOM 647 N N . VAL A 1 77 ? 9.104 -14.474 -27.068 1.00 38.84 77 VAL A N 1
ATOM 648 C CA . VAL A 1 77 ? 7.657 -14.625 -27.273 1.00 38.84 77 VAL A CA 1
ATOM 649 C C . VAL A 1 77 ? 6.960 -13.369 -26.738 1.00 38.84 77 VAL A C 1
ATOM 651 O O . VAL A 1 77 ? 6.716 -13.219 -25.545 1.00 38.84 77 VAL A O 1
ATOM 654 N N . GLY A 1 78 ? 6.723 -12.403 -27.624 1.00 33.47 78 GLY A N 1
ATOM 655 C CA . GLY A 1 78 ? 6.120 -11.121 -27.278 1.00 33.47 78 GLY A CA 1
ATOM 656 C C . GLY A 1 78 ? 4.591 -11.161 -27.177 1.00 33.47 78 GLY A C 1
ATOM 657 O O . GLY A 1 78 ? 3.914 -11.504 -28.137 1.00 33.47 78 GLY A O 1
ATOM 658 N N . VAL A 1 79 ? 4.094 -10.687 -26.030 1.00 34.41 79 VAL A N 1
ATOM 659 C CA . VAL A 1 79 ? 2.957 -9.756 -25.874 1.00 34.41 79 VAL A CA 1
ATOM 660 C C . VAL A 1 79 ? 1.635 -10.171 -26.537 1.00 34.41 79 VAL A C 1
ATOM 662 O O . VAL A 1 79 ? 1.231 -9.587 -27.534 1.00 34.41 79 VAL A O 1
ATOM 665 N N . ASN A 1 80 ? 0.929 -11.141 -25.948 1.00 31.22 80 ASN A N 1
ATOM 666 C CA . ASN A 1 80 ? -0.541 -11.144 -25.836 1.00 31.22 80 ASN A CA 1
ATOM 667 C C . ASN A 1 80 ? -0.992 -12.340 -24.981 1.00 31.22 80 ASN A C 1
ATOM 669 O O . ASN A 1 80 ? -1.465 -13.356 -25.481 1.00 31.22 80 ASN A O 1
ATOM 673 N N . ALA A 1 81 ? -0.874 -12.202 -23.659 1.00 37.28 81 ALA A N 1
ATOM 674 C CA . ALA A 1 81 ? -1.307 -13.204 -22.680 1.00 37.28 81 ALA A CA 1
ATOM 675 C C . ALA A 1 81 ? -2.841 -13.290 -22.508 1.00 37.28 81 ALA A C 1
ATOM 677 O O . ALA A 1 81 ? -3.319 -13.845 -21.527 1.00 37.28 81 ALA A O 1
ATOM 678 N N . LYS A 1 82 ? -3.638 -12.745 -23.440 1.00 29.58 82 LYS A N 1
ATOM 679 C CA . LYS A 1 82 ? -5.107 -12.789 -23.344 1.00 29.58 82 LYS A CA 1
ATOM 680 C C . LYS A 1 82 ? -5.715 -14.147 -23.721 1.00 29.58 82 LYS A C 1
ATOM 682 O O . LYS A 1 82 ? -6.858 -14.377 -23.358 1.00 29.58 82 LYS A O 1
ATOM 687 N N . ASN A 1 83 ? -4.967 -15.037 -24.384 1.00 28.31 83 ASN A N 1
ATOM 688 C CA . ASN A 1 83 ? -5.502 -16.301 -24.918 1.00 28.31 83 ASN A CA 1
ATOM 689 C C . ASN A 1 83 ? -4.683 -17.562 -24.578 1.00 28.31 83 ASN A C 1
ATOM 691 O O . ASN A 1 83 ? -4.938 -18.607 -25.167 1.00 28.31 83 ASN A O 1
ATOM 695 N N . PHE A 1 84 ? -3.717 -17.506 -23.660 1.00 32.66 84 PHE A N 1
ATOM 696 C CA . PHE A 1 84 ? -2.941 -18.698 -23.302 1.00 32.66 84 PHE A CA 1
ATOM 697 C C . PHE A 1 84 ? -3.343 -19.217 -21.924 1.00 32.66 84 PHE A C 1
ATOM 699 O O . PHE A 1 84 ? -2.809 -18.802 -20.900 1.00 32.66 84 PHE A O 1
ATOM 706 N N . VAL A 1 85 ? -4.279 -20.168 -21.931 1.00 33.22 85 VAL A N 1
ATOM 707 C CA . VAL A 1 85 ? -4.235 -21.277 -20.976 1.00 33.22 85 VAL A CA 1
ATOM 708 C C . VAL A 1 85 ? -2.964 -22.048 -21.324 1.00 33.22 85 VAL A C 1
ATOM 710 O O . VAL A 1 85 ? -2.769 -22.416 -22.482 1.00 33.22 85 VAL A O 1
ATOM 713 N N . TYR A 1 86 ? -2.052 -22.190 -20.366 1.00 36.84 86 TYR A N 1
ATOM 714 C CA . TYR A 1 86 ? -0.811 -22.934 -20.559 1.00 36.84 86 TYR A CA 1
ATOM 715 C C . TYR A 1 86 ? -1.146 -24.371 -20.980 1.00 36.84 86 TYR A C 1
ATOM 717 O O . TYR A 1 86 ? -1.723 -25.111 -20.188 1.00 36.84 86 TYR A O 1
ATOM 725 N N . ASP A 1 87 ? -0.793 -24.764 -22.205 1.00 31.58 87 ASP A N 1
ATOM 726 C CA . ASP A 1 87 ? -0.814 -26.173 -22.593 1.00 31.58 87 ASP A CA 1
ATOM 727 C C . ASP A 1 87 ? 0.430 -26.844 -21.991 1.00 31.58 87 ASP A C 1
ATOM 729 O O . ASP A 1 87 ? 1.569 -26.440 -22.249 1.00 31.58 87 ASP A O 1
ATOM 733 N N . GLU A 1 88 ? 0.214 -27.810 -21.100 1.00 37.16 88 GLU A N 1
ATOM 734 C CA . GLU A 1 88 ? 1.263 -28.463 -20.310 1.00 37.16 88 GLU A CA 1
ATOM 735 C C . GLU A 1 88 ? 2.216 -29.320 -21.159 1.00 37.16 88 GLU A C 1
ATOM 737 O O . GLU A 1 88 ? 3.290 -29.688 -20.678 1.00 37.16 88 GLU A O 1
ATOM 742 N N . GLN A 1 89 ? 1.862 -29.627 -22.412 1.00 35.56 89 GLN A N 1
ATOM 743 C CA . GLN A 1 89 ? 2.563 -30.635 -23.215 1.00 35.56 89 GLN A CA 1
ATOM 744 C C . GLN A 1 89 ? 3.721 -30.101 -24.081 1.00 35.56 89 GLN A C 1
ATOM 746 O O . GLN A 1 89 ? 4.590 -30.885 -24.459 1.00 35.56 89 GLN A O 1
ATOM 751 N N . ASP A 1 90 ? 3.827 -28.788 -24.321 1.00 35.94 90 ASP A N 1
ATOM 752 C CA . ASP A 1 90 ? 4.832 -28.225 -25.250 1.00 35.94 90 ASP A CA 1
ATOM 753 C C . ASP A 1 90 ? 6.190 -27.857 -24.609 1.00 35.94 90 ASP A C 1
ATOM 755 O O . ASP A 1 90 ? 7.106 -27.379 -25.284 1.00 35.94 90 ASP A O 1
ATOM 759 N N . LEU A 1 91 ? 6.373 -28.095 -23.306 1.00 40.44 91 LEU A N 1
ATOM 760 C CA . LEU A 1 91 ? 7.595 -27.745 -22.567 1.00 40.44 91 LEU A CA 1
ATOM 761 C C . LEU A 1 91 ? 8.297 -28.993 -22.019 1.00 40.44 91 LEU A C 1
ATOM 763 O O . LEU A 1 91 ? 8.338 -29.243 -20.815 1.00 40.44 91 LEU A O 1
ATOM 767 N N . LEU A 1 92 ? 8.892 -29.776 -22.918 1.00 34.25 92 LEU A N 1
ATOM 768 C CA . LEU A 1 92 ? 9.746 -30.908 -22.559 1.00 34.25 92 LEU A CA 1
ATOM 769 C C . LEU A 1 92 ? 11.042 -30.416 -21.875 1.00 34.25 92 LEU A C 1
ATOM 771 O O . LEU A 1 92 ? 12.018 -30.064 -22.532 1.00 34.25 92 LEU A O 1
ATOM 775 N N . GLY A 1 93 ? 11.047 -30.404 -20.537 1.00 40.59 93 GLY A N 1
ATOM 776 C CA . GLY A 1 93 ? 12.258 -30.447 -19.701 1.00 40.59 93 GLY A CA 1
ATOM 777 C C . GLY A 1 93 ? 12.957 -29.125 -19.344 1.00 40.59 93 GLY A C 1
ATOM 778 O O . GLY A 1 93 ? 14.075 -29.176 -18.838 1.00 40.59 93 GLY A O 1
ATOM 779 N N . GLY A 1 94 ? 12.350 -27.958 -19.586 1.00 45.44 94 GLY A N 1
ATOM 780 C CA . GLY A 1 94 ? 12.939 -26.648 -19.256 1.00 45.44 94 GLY A CA 1
ATOM 781 C C . GLY A 1 94 ? 12.365 -26.022 -17.981 1.00 45.44 94 GLY A C 1
ATOM 782 O O . GLY A 1 94 ? 11.153 -26.047 -17.772 1.00 45.44 94 GLY A O 1
ATOM 783 N N . GLU A 1 95 ? 13.216 -25.427 -17.139 1.00 49.28 95 GLU A N 1
ATOM 784 C CA . GLU A 1 95 ? 12.774 -24.604 -16.007 1.00 49.28 95 GLU A CA 1
ATOM 785 C C . GLU A 1 95 ? 11.844 -23.485 -16.507 1.00 49.28 95 GLU A C 1
ATOM 787 O O . GLU A 1 95 ? 12.218 -22.670 -17.354 1.00 49.28 95 GLU A O 1
ATOM 792 N N . LYS A 1 96 ? 10.606 -23.448 -15.999 1.00 52.72 96 LYS A N 1
ATOM 793 C CA . LYS A 1 96 ? 9.658 -22.375 -16.309 1.00 52.72 96 LYS A CA 1
ATOM 794 C C . LYS A 1 96 ? 10.189 -21.085 -15.679 1.00 52.72 96 LYS A C 1
ATOM 796 O O . LYS A 1 96 ? 10.274 -20.977 -14.454 1.00 52.72 96 LYS A O 1
ATOM 801 N N . PHE A 1 97 ? 10.561 -20.114 -16.508 1.00 51.31 97 PHE A N 1
ATOM 802 C CA . PHE A 1 97 ? 10.823 -18.763 -16.029 1.00 51.31 97 PHE A CA 1
ATOM 803 C C . PHE A 1 97 ? 9.478 -18.090 -15.776 1.00 51.31 97 PHE A C 1
ATOM 805 O O . PHE A 1 97 ? 8.652 -17.908 -16.670 1.00 51.31 97 PHE A O 1
ATOM 812 N N . SER A 1 98 ? 9.226 -17.814 -14.507 1.00 63.78 98 SER A N 1
ATOM 813 C CA . SER A 1 98 ? 8.073 -17.077 -14.030 1.00 63.78 98 SER A CA 1
ATOM 814 C C . SER A 1 98 ? 8.471 -15.610 -13.877 1.00 63.78 98 SER A C 1
ATOM 816 O O . SER A 1 98 ? 9.599 -15.306 -13.491 1.00 63.78 98 SER A O 1
ATOM 818 N N . LEU A 1 99 ? 7.565 -14.681 -14.202 1.00 72.19 99 LEU A N 1
ATOM 819 C CA . LEU A 1 99 ? 7.788 -13.251 -13.962 1.00 72.19 99 LEU A CA 1
ATOM 820 C C . LEU A 1 99 ? 8.245 -13.000 -12.508 1.00 72.19 99 LEU A C 1
ATOM 822 O O . LEU A 1 99 ? 7.855 -13.756 -11.615 1.00 72.19 99 LEU A O 1
ATOM 826 N N . PRO A 1 100 ? 9.040 -11.947 -12.239 1.00 77.62 100 PRO A N 1
ATOM 827 C CA . PRO A 1 100 ? 9.519 -11.642 -10.888 1.00 77.62 100 PRO A CA 1
ATOM 828 C C . PRO A 1 100 ? 8.393 -11.630 -9.852 1.00 77.62 100 PRO A C 1
ATOM 830 O O . PRO A 1 100 ? 8.521 -12.212 -8.776 1.00 77.62 100 PRO A O 1
ATOM 833 N N . ILE A 1 101 ? 7.249 -11.054 -10.233 1.00 80.12 101 ILE A N 1
ATOM 834 C CA . ILE A 1 101 ? 6.071 -11.018 -9.379 1.00 80.12 101 ILE A CA 1
ATOM 835 C C . ILE A 1 101 ? 5.547 -12.420 -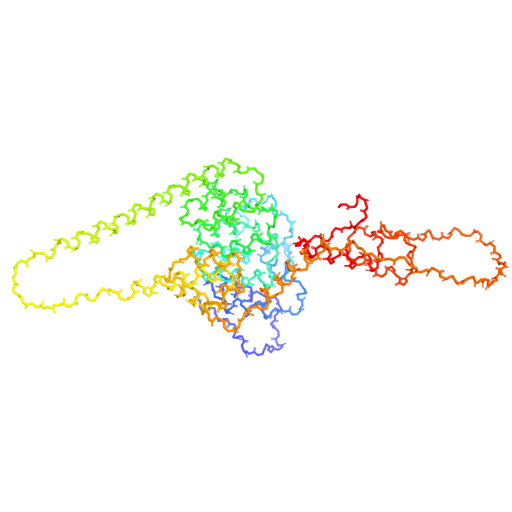9.069 1.00 80.12 101 ILE A C 1
ATOM 837 O O . ILE A 1 101 ? 5.267 -12.687 -7.919 1.00 80.12 101 ILE A O 1
ATOM 841 N N . HIS A 1 102 ? 5.524 -13.357 -10.020 1.00 73.50 102 HIS A N 1
ATOM 842 C CA . HIS A 1 102 ? 5.135 -14.747 -9.766 1.00 73.50 102 HIS A CA 1
ATOM 843 C C . HIS A 1 102 ? 6.111 -15.496 -8.860 1.00 73.50 102 HIS A C 1
ATOM 845 O O . HIS A 1 102 ? 5.676 -16.325 -8.074 1.00 73.50 102 HIS A O 1
ATOM 851 N N . CYS A 1 103 ? 7.419 -15.250 -8.974 1.00 78.94 103 CYS A N 1
ATOM 852 C CA . CYS A 1 103 ? 8.401 -15.898 -8.094 1.00 78.94 103 CYS A CA 1
ATOM 853 C C . CYS A 1 103 ? 8.165 -15.470 -6.642 1.00 78.94 103 CYS A C 1
ATOM 855 O O . CYS A 1 103 ? 8.217 -16.270 -5.708 1.00 78.94 103 CYS A O 1
ATOM 857 N N . LEU A 1 104 ? 7.852 -14.187 -6.478 1.00 83.31 104 LEU A N 1
ATOM 858 C CA . LEU A 1 104 ? 7.543 -13.593 -5.197 1.00 83.31 104 LEU A CA 1
ATOM 859 C C . LEU A 1 104 ? 6.190 -14.084 -4.653 1.00 83.31 104 LEU A C 1
ATOM 861 O O . LEU A 1 104 ? 6.105 -14.548 -3.526 1.00 83.31 104 LEU A O 1
ATOM 865 N N . CYS A 1 105 ? 5.149 -13.999 -5.475 1.00 77.56 105 CYS A N 1
ATOM 866 C CA . CYS A 1 105 ? 3.749 -14.210 -5.122 1.00 77.56 105 CYS A CA 1
ATOM 867 C C . CYS A 1 105 ? 3.312 -15.682 -5.131 1.00 77.56 105 CYS A C 1
ATOM 869 O O . CYS A 1 105 ? 2.534 -16.097 -4.283 1.00 77.56 105 CYS A O 1
ATOM 871 N N . GLY A 1 106 ? 3.803 -16.467 -6.088 1.00 69.06 106 GLY A N 1
ATOM 872 C CA . GLY A 1 106 ? 3.441 -17.872 -6.285 1.00 69.06 106 GLY A CA 1
ATOM 873 C C . GLY A 1 106 ? 4.319 -18.857 -5.515 1.00 69.06 106 GLY A C 1
ATOM 874 O O . GLY A 1 106 ? 4.063 -20.059 -5.556 1.00 69.06 106 GLY A O 1
ATOM 875 N N . SER A 1 107 ? 5.359 -18.388 -4.819 1.00 76.12 107 SER A N 1
ATOM 876 C CA . SER A 1 107 ? 6.119 -19.253 -3.919 1.00 76.12 107 SER A CA 1
ATOM 877 C C . SER A 1 107 ? 5.321 -19.498 -2.631 1.00 76.12 107 SER A C 1
ATOM 879 O O . SER A 1 107 ? 4.718 -18.564 -2.097 1.00 76.12 107 SER A O 1
ATOM 881 N N . PRO A 1 108 ? 5.309 -20.735 -2.097 1.00 74.56 108 PRO A N 1
ATOM 882 C CA . PRO A 1 108 ? 4.616 -21.028 -0.849 1.00 74.56 108 PRO A CA 1
ATOM 883 C C . PRO A 1 108 ? 5.112 -20.102 0.270 1.00 74.56 108 PRO A C 1
ATOM 885 O O . PRO A 1 108 ? 6.309 -19.828 0.386 1.00 74.56 108 PRO A O 1
ATOM 888 N N . GLY A 1 109 ? 4.169 -19.597 1.067 1.00 77.19 109 GLY A N 1
ATOM 889 C CA . GLY A 1 109 ? 4.447 -18.634 2.131 1.00 77.19 109 GLY A CA 1
ATOM 890 C C . GLY A 1 109 ? 4.774 -17.242 1.594 1.00 77.19 109 GLY A C 1
ATOM 891 O O . GLY A 1 109 ? 5.900 -16.777 1.752 1.00 77.19 109 GLY A O 1
ATOM 892 N N . PHE A 1 110 ? 3.815 -16.577 0.940 1.00 82.25 110 PHE A N 1
ATOM 893 C CA . PHE A 1 110 ? 3.889 -15.126 0.765 1.00 82.25 110 PHE A CA 1
ATOM 894 C C . PHE A 1 110 ? 3.756 -14.477 2.148 1.00 82.25 110 PHE A C 1
ATOM 896 O O . PHE A 1 110 ? 2.679 -14.482 2.736 1.00 82.25 110 PHE A O 1
ATOM 903 N N . ASP A 1 111 ? 4.862 -13.998 2.703 1.00 85.38 111 ASP A N 1
ATOM 904 C CA . ASP A 1 111 ? 4.956 -13.490 4.069 1.00 85.38 111 ASP A CA 1
ATOM 905 C C . ASP A 1 111 ? 5.322 -11.996 4.094 1.00 85.38 111 ASP A C 1
ATOM 907 O O . ASP A 1 111 ? 5.392 -11.323 3.061 1.00 85.38 111 ASP A O 1
ATOM 911 N N . SER A 1 112 ? 5.550 -11.454 5.291 1.00 85.62 112 SER A N 1
ATOM 912 C CA . SER A 1 112 ? 5.938 -10.053 5.475 1.00 85.62 112 SER A CA 1
ATOM 913 C C . SER A 1 112 ? 7.288 -9.705 4.833 1.00 85.62 112 SER A C 1
ATOM 915 O O . SER A 1 112 ? 7.481 -8.560 4.421 1.00 85.62 112 SER A O 1
ATOM 917 N N . GLN A 1 113 ? 8.209 -10.666 4.689 1.00 91.19 113 GLN A N 1
ATOM 918 C CA . GLN A 1 113 ? 9.505 -10.432 4.046 1.00 91.19 113 GLN A CA 1
ATOM 919 C C . GLN A 1 113 ? 9.326 -10.242 2.542 1.00 91.19 113 GLN A C 1
ATOM 921 O O . GLN A 1 113 ? 9.740 -9.222 1.983 1.00 91.19 113 GLN A O 1
ATOM 926 N N . LYS A 1 114 ? 8.615 -11.167 1.890 1.00 91.69 114 LYS A N 1
ATOM 927 C CA . LYS A 1 114 ? 8.268 -11.049 0.467 1.00 91.69 114 LYS A CA 1
ATOM 928 C C . LYS A 1 114 ? 7.412 -9.815 0.196 1.00 91.69 114 LYS A C 1
ATOM 930 O O . LYS A 1 114 ? 7.609 -9.151 -0.819 1.00 91.69 114 LYS A O 1
ATOM 935 N N . ALA A 1 115 ? 6.531 -9.441 1.121 1.00 90.81 115 ALA A N 1
ATOM 936 C CA . ALA A 1 115 ? 5.788 -8.186 1.054 1.00 90.81 115 ALA A CA 1
ATOM 937 C C . ALA A 1 115 ? 6.717 -6.957 1.006 1.00 90.81 115 ALA A C 1
ATOM 939 O O . ALA A 1 115 ? 6.517 -6.067 0.178 1.00 90.81 115 ALA A O 1
ATOM 940 N N . GLY A 1 116 ? 7.763 -6.932 1.839 1.00 93.44 116 GLY A N 1
ATOM 941 C CA . GLY A 1 116 ? 8.790 -5.887 1.825 1.00 93.44 116 GLY A CA 1
ATOM 942 C C . GLY A 1 116 ? 9.551 -5.821 0.499 1.00 93.44 116 GLY A C 1
ATOM 943 O O . GLY A 1 116 ? 9.753 -4.738 -0.054 1.00 93.44 116 GLY A O 1
ATOM 944 N N . VAL A 1 117 ? 9.892 -6.979 -0.070 1.00 94.12 117 VAL A N 1
ATOM 945 C CA . VAL A 1 117 ? 10.498 -7.062 -1.405 1.00 94.12 117 VAL A CA 1
ATOM 946 C C . VAL A 1 117 ? 9.550 -6.530 -2.485 1.00 94.12 117 VAL A C 1
ATOM 948 O O . VAL A 1 117 ? 9.983 -5.749 -3.332 1.00 94.12 117 VAL A O 1
ATOM 951 N N . LEU A 1 118 ? 8.253 -6.865 -2.445 1.00 92.69 118 LEU A N 1
ATOM 952 C CA . LEU A 1 118 ? 7.268 -6.313 -3.385 1.00 92.69 118 LEU A CA 1
ATOM 953 C C . LEU A 1 118 ? 7.216 -4.787 -3.305 1.00 92.69 118 LEU A C 1
ATOM 955 O O . LEU A 1 118 ? 7.263 -4.113 -4.332 1.00 92.69 118 LEU A O 1
ATOM 959 N N . LEU A 1 119 ? 7.142 -4.243 -2.089 1.00 93.81 119 LEU A N 1
ATOM 960 C CA . LEU A 1 119 ? 7.125 -2.801 -1.854 1.00 93.81 119 LEU A CA 1
ATOM 961 C C . LEU A 1 119 ? 8.369 -2.120 -2.431 1.00 93.81 119 LEU A C 1
ATOM 963 O O . LEU A 1 119 ? 8.243 -1.083 -3.084 1.00 93.81 119 LEU A O 1
ATOM 967 N N . TYR A 1 120 ? 9.549 -2.720 -2.263 1.00 94.75 120 TYR A N 1
ATOM 968 C CA . TYR A 1 120 ? 10.783 -2.223 -2.869 1.00 94.75 120 TYR A CA 1
ATOM 969 C C . TYR A 1 120 ? 10.723 -2.231 -4.407 1.00 94.75 120 TYR A C 1
ATOM 971 O O . TYR A 1 120 ? 11.043 -1.227 -5.051 1.00 94.75 120 TYR A O 1
ATOM 979 N N . LEU A 1 121 ? 10.259 -3.325 -5.018 1.00 92.88 121 LEU A N 1
ATOM 980 C CA . LEU A 1 121 ? 10.124 -3.426 -6.477 1.00 92.88 121 LEU A CA 1
ATOM 981 C C . LEU A 1 121 ? 9.106 -2.423 -7.046 1.00 92.88 121 LEU A C 1
ATOM 983 O O . LEU A 1 121 ? 9.311 -1.873 -8.130 1.00 92.88 121 LEU A O 1
ATOM 987 N N . LEU A 1 122 ? 8.024 -2.150 -6.312 1.00 91.88 122 LEU A N 1
ATOM 988 C CA . LEU A 1 122 ? 7.049 -1.116 -6.661 1.00 91.88 122 LEU A CA 1
ATOM 989 C C . LEU A 1 122 ? 7.653 0.289 -6.540 1.00 91.88 122 LEU A C 1
ATOM 991 O O . LEU A 1 122 ? 7.484 1.106 -7.444 1.00 91.88 122 LEU A O 1
ATOM 995 N N . ALA A 1 123 ? 8.375 0.569 -5.451 1.00 92.44 123 ALA A N 1
ATOM 996 C CA . ALA A 1 123 ? 8.976 1.877 -5.184 1.00 92.44 123 ALA A CA 1
ATOM 997 C C . ALA A 1 123 ? 10.073 2.243 -6.194 1.00 92.44 123 ALA A C 1
ATOM 999 O O . ALA A 1 123 ? 10.179 3.395 -6.608 1.00 92.44 123 ALA A O 1
ATOM 1000 N 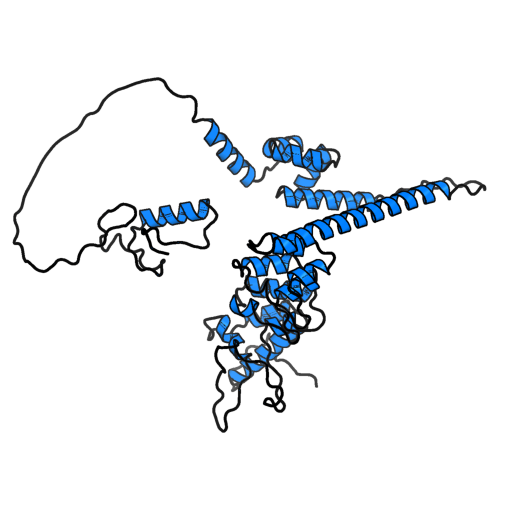N . THR A 1 124 ? 10.858 1.258 -6.630 1.00 91.06 124 THR A N 1
ATOM 1001 C CA . THR A 1 124 ? 11.905 1.439 -7.648 1.00 91.06 124 THR A CA 1
ATOM 1002 C C . THR A 1 124 ? 11.359 1.546 -9.074 1.00 91.06 124 THR A C 1
ATOM 1004 O O . THR A 1 124 ? 12.121 1.825 -10.002 1.00 91.06 124 THR A O 1
ATOM 1007 N N . GLY A 1 125 ? 10.054 1.324 -9.279 1.00 89.19 125 GLY A N 1
ATOM 1008 C CA . GLY A 1 125 ? 9.460 1.246 -10.614 1.00 89.19 125 GLY A CA 1
ATOM 1009 C C . GLY A 1 125 ? 10.000 0.066 -11.422 1.00 89.19 125 GLY A C 1
ATOM 1010 O O . GLY A 1 125 ? 10.077 0.136 -12.650 1.00 89.19 125 GLY A O 1
ATOM 1011 N N . PHE A 1 126 ? 10.432 -1.000 -10.740 1.00 87.00 126 PHE A N 1
ATOM 1012 C CA . PHE A 1 126 ? 10.891 -2.217 -11.398 1.00 87.00 126 PHE A CA 1
ATOM 1013 C C . PHE A 1 126 ? 9.726 -2.935 -12.089 1.00 87.00 126 PHE A C 1
ATOM 1015 O O . PHE A 1 126 ? 9.898 -3.459 -13.187 1.00 87.00 126 PHE A O 1
ATOM 1022 N N . LEU A 1 127 ? 8.540 -2.911 -11.476 1.00 88.75 127 LEU A N 1
ATOM 1023 C CA . LEU A 1 127 ? 7.313 -3.514 -12.001 1.00 88.75 127 LEU A CA 1
ATOM 1024 C C . LEU A 1 127 ? 6.458 -2.479 -12.751 1.00 88.75 127 LEU A C 1
ATOM 1026 O O . LEU A 1 127 ? 6.156 -1.404 -12.211 1.00 88.75 127 LEU A O 1
ATOM 1030 N N . ASP A 1 128 ? 6.039 -2.820 -13.973 1.00 87.81 128 ASP A N 1
ATOM 1031 C CA . ASP A 1 128 ? 5.044 -2.051 -14.722 1.00 87.81 128 ASP A CA 1
ATOM 1032 C C . ASP A 1 128 ? 3.626 -2.374 -14.208 1.00 87.81 128 ASP A C 1
ATOM 1034 O O . ASP A 1 128 ? 3.386 -3.420 -13.604 1.00 87.81 128 ASP A O 1
ATOM 1038 N N . ASP A 1 129 ? 2.650 -1.504 -14.484 1.00 89.38 129 ASP A N 1
ATOM 1039 C CA . ASP A 1 129 ? 1.264 -1.692 -14.017 1.00 89.38 129 ASP A CA 1
ATOM 1040 C C . ASP A 1 129 ? 0.619 -2.974 -14.583 1.00 89.38 129 ASP A C 1
ATOM 1042 O O . ASP A 1 129 ? -0.190 -3.613 -13.915 1.00 89.38 129 ASP A O 1
ATOM 1046 N N . GLU A 1 130 ? 1.013 -3.392 -15.790 1.00 87.50 130 GLU A N 1
ATOM 1047 C CA . GLU A 1 130 ? 0.542 -4.640 -16.407 1.00 87.50 130 GLU A CA 1
ATOM 1048 C C . GLU A 1 130 ? 1.105 -5.886 -15.708 1.00 87.50 130 GLU A C 1
ATOM 1050 O O . GLU A 1 130 ? 0.433 -6.917 -15.668 1.00 87.50 130 GLU A O 1
ATOM 1055 N N . ASP A 1 131 ? 2.296 -5.799 -15.103 1.00 87.75 131 ASP A N 1
ATOM 1056 C CA . ASP A 1 131 ? 2.854 -6.912 -14.330 1.00 87.75 131 ASP A CA 1
ATOM 1057 C C . ASP A 1 131 ? 2.061 -7.142 -13.039 1.00 87.75 131 ASP A C 1
ATOM 1059 O O . ASP A 1 131 ? 2.065 -8.243 -12.503 1.00 87.75 131 ASP A O 1
ATOM 1063 N N . LEU A 1 132 ? 1.331 -6.137 -12.547 1.00 90.88 132 LEU A N 1
ATOM 1064 C CA . LEU A 1 132 ? 0.491 -6.265 -11.351 1.00 90.88 132 LEU A CA 1
ATOM 1065 C C . LEU A 1 132 ? -0.815 -7.033 -11.610 1.00 90.88 132 LEU A C 1
ATOM 1067 O O . LEU A 1 132 ? -1.532 -7.360 -10.665 1.00 90.88 132 LEU A O 1
ATOM 1071 N N . LEU A 1 133 ? -1.128 -7.320 -12.876 1.00 90.44 133 LEU A N 1
ATOM 1072 C CA . LEU A 1 133 ? -2.312 -8.075 -13.302 1.00 90.44 133 LEU A CA 1
ATOM 1073 C C . LEU A 1 133 ? -1.988 -9.531 -13.636 1.00 90.44 133 LEU A C 1
ATOM 1075 O O . LEU A 1 133 ? -2.846 -10.294 -14.054 1.00 90.44 133 LEU A O 1
ATOM 1079 N N . VAL A 1 134 ? -0.737 -9.920 -13.492 1.00 87.94 134 VAL A N 1
ATOM 1080 C CA . VAL A 1 134 ? -0.259 -11.258 -13.796 1.00 87.94 134 VAL A CA 1
ATOM 1081 C C . VAL A 1 134 ? -0.721 -12.236 -12.699 1.00 87.94 134 VAL A C 1
ATOM 1083 O O . VAL A 1 134 ? -0.836 -11.841 -11.542 1.00 87.94 134 VAL A O 1
ATOM 1086 N N . VAL A 1 135 ? -1.037 -13.490 -13.046 1.00 87.31 135 VAL A N 1
ATOM 1087 C CA . VAL A 1 135 ? -1.658 -14.463 -12.124 1.00 87.31 135 VAL A CA 1
ATOM 1088 C C . VAL A 1 135 ? -0.814 -15.712 -11.911 1.00 87.31 135 VAL A C 1
ATOM 1090 O O . VAL A 1 135 ? -0.272 -16.260 -12.867 1.00 87.31 135 VAL A O 1
ATOM 1093 N N . ASP A 1 136 ? -0.746 -16.191 -10.669 1.00 85.75 136 ASP A N 1
ATOM 1094 C CA . ASP A 1 136 ? -0.061 -17.443 -10.332 1.00 85.75 136 ASP A CA 1
ATOM 1095 C C . ASP A 1 136 ? -0.760 -18.698 -10.910 1.00 85.75 136 ASP A C 1
ATOM 1097 O O . ASP A 1 136 ? -1.752 -18.624 -11.641 1.00 85.75 136 ASP A O 1
ATOM 1101 N N . SER A 1 137 ? -0.243 -19.887 -10.578 1.00 84.50 137 SER A N 1
ATOM 1102 C CA . SER A 1 137 ? -0.820 -21.173 -11.004 1.00 84.50 137 SER A CA 1
ATOM 1103 C C . SER A 1 137 ? -2.246 -21.421 -10.503 1.00 84.50 137 SER A C 1
ATOM 1105 O O . SER A 1 137 ? -2.971 -22.207 -11.104 1.00 84.50 137 SER A O 1
ATOM 1107 N N . SER A 1 138 ? -2.651 -20.752 -9.427 1.00 87.81 138 SER A N 1
ATOM 1108 C CA . SER A 1 138 ? -3.999 -20.797 -8.858 1.00 87.81 138 SER A CA 1
ATOM 1109 C C . SER A 1 138 ? -4.872 -19.643 -9.363 1.00 87.81 138 SER A C 1
ATOM 1111 O O . SER A 1 138 ? -5.957 -19.401 -8.833 1.00 87.81 138 SER A O 1
ATOM 1113 N N . LEU A 1 139 ? -4.418 -18.924 -10.394 1.00 90.81 139 LEU A N 1
ATOM 1114 C CA . LEU A 1 139 ? -5.053 -17.735 -10.954 1.00 90.81 139 LEU A CA 1
ATOM 1115 C C . LEU A 1 139 ? -5.189 -16.566 -9.955 1.00 90.81 139 LEU A C 1
ATOM 1117 O O . LEU A 1 139 ? -6.010 -15.668 -10.152 1.00 90.81 139 LEU A O 1
ATOM 1121 N N . ASN A 1 140 ? -4.380 -16.536 -8.894 1.00 90.75 140 ASN A N 1
ATOM 1122 C CA . ASN A 1 140 ? -4.336 -15.419 -7.959 1.00 90.75 140 ASN A CA 1
ATOM 1123 C C . ASN A 1 140 ? -3.506 -14.277 -8.545 1.00 90.75 140 ASN A C 1
ATOM 1125 O O . ASN A 1 140 ? -2.332 -14.435 -8.882 1.00 90.75 140 ASN A O 1
ATOM 1129 N N . THR A 1 141 ? -4.102 -13.091 -8.605 1.00 92.56 141 THR A N 1
ATOM 1130 C CA . THR A 1 141 ? -3.360 -11.840 -8.824 1.00 92.56 141 THR A CA 1
ATOM 1131 C C . THR A 1 141 ? -2.582 -11.444 -7.557 1.00 92.56 141 THR A C 1
ATOM 1133 O O . THR A 1 141 ? -2.943 -11.867 -6.455 1.00 92.56 141 THR A O 1
ATOM 1136 N N . PRO A 1 142 ? -1.586 -10.546 -7.647 1.00 92.56 142 PRO A N 1
ATOM 1137 C CA . PRO A 1 142 ? -0.931 -9.946 -6.482 1.00 92.56 142 PRO A CA 1
ATOM 1138 C C . PRO A 1 142 ? -1.907 -9.366 -5.449 1.00 92.56 142 PRO A C 1
ATOM 1140 O O . PRO A 1 142 ? -1.641 -9.420 -4.249 1.00 92.56 142 PRO A O 1
ATOM 1143 N N . LEU A 1 143 ? -3.062 -8.851 -5.900 1.00 93.50 143 LEU A N 1
ATOM 1144 C CA . LEU A 1 143 ? -4.124 -8.373 -5.012 1.00 93.50 143 LEU A CA 1
ATOM 1145 C C . LEU A 1 143 ? -4.738 -9.506 -4.182 1.00 93.50 143 LEU A C 1
ATOM 1147 O O . LEU A 1 143 ? -4.918 -9.318 -2.982 1.00 93.50 143 LEU A O 1
ATOM 1151 N N . HIS A 1 144 ? -5.024 -10.670 -4.782 1.00 93.12 144 HIS A N 1
ATOM 1152 C CA . HIS A 1 144 ? -5.532 -11.837 -4.044 1.00 93.12 144 HIS A CA 1
ATOM 1153 C C . HIS A 1 144 ? -4.581 -12.209 -2.905 1.00 93.12 144 HIS A C 1
ATOM 1155 O O . HIS A 1 144 ? -5.015 -12.388 -1.773 1.00 93.12 144 HIS A O 1
ATOM 1161 N N . LEU A 1 145 ? -3.281 -12.241 -3.197 1.00 91.75 145 LEU A N 1
ATOM 1162 C CA . LEU A 1 145 ? -2.257 -12.678 -2.251 1.00 91.75 145 LEU A CA 1
ATOM 1163 C C . LEU A 1 145 ? -2.032 -11.679 -1.116 1.00 91.75 145 LEU A C 1
ATOM 1165 O O . LEU A 1 145 ? -1.868 -12.069 0.037 1.00 91.75 145 LEU A O 1
ATOM 1169 N N . CYS A 1 146 ? -2.091 -10.377 -1.404 1.00 91.94 146 CYS A N 1
ATOM 1170 C CA . CYS A 1 146 ? -2.052 -9.368 -0.343 1.00 91.94 146 CYS A CA 1
ATOM 1171 C C . CYS A 1 146 ? -3.259 -9.489 0.599 1.00 91.94 146 CYS A C 1
ATOM 1173 O O . CYS A 1 146 ? -3.119 -9.263 1.800 1.00 91.94 146 CYS A O 1
ATOM 1175 N N . CYS A 1 147 ? -4.424 -9.871 0.068 1.00 93.06 147 CYS A N 1
ATOM 1176 C CA . CYS A 1 147 ? -5.636 -10.073 0.859 1.00 93.06 147 CYS A CA 1
ATOM 1177 C C . CYS A 1 147 ? -5.571 -11.359 1.686 1.00 93.06 147 CYS A C 1
ATOM 1179 O O . CYS A 1 147 ? -5.831 -11.308 2.885 1.00 93.06 147 CYS A O 1
ATOM 1181 N N . SER A 1 148 ? -5.155 -12.481 1.088 1.00 91.94 148 SER A N 1
ATOM 1182 C CA . SER A 1 148 ? -5.008 -13.758 1.800 1.00 91.94 148 SER A CA 1
ATOM 1183 C C . SER A 1 148 ? -3.958 -13.697 2.906 1.00 91.94 148 SER A C 1
ATOM 1185 O O . SER A 1 148 ? -4.074 -14.397 3.902 1.00 91.94 1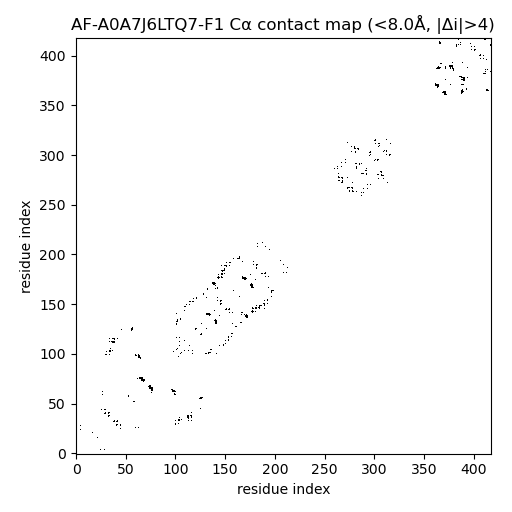48 SER A O 1
ATOM 1187 N N . CYS A 1 149 ? -2.933 -12.859 2.743 1.00 89.75 149 CYS A N 1
ATOM 1188 C CA . CYS A 1 149 ? -1.864 -12.705 3.726 1.00 89.75 149 CYS A CA 1
ATOM 1189 C C . CYS A 1 149 ? -2.074 -11.522 4.675 1.00 89.75 149 CYS A C 1
ATOM 1191 O O . CYS A 1 149 ? -1.210 -11.266 5.509 1.00 89.75 149 CYS A O 1
ATOM 1193 N N . ALA A 1 150 ? -3.206 -10.813 4.575 1.00 91.00 150 ALA A N 1
ATOM 1194 C CA . ALA A 1 150 ? -3.553 -9.719 5.474 1.00 91.00 150 ALA A CA 1
ATOM 1195 C C . ALA A 1 150 ? -2.487 -8.593 5.506 1.00 91.00 150 ALA A C 1
ATOM 1197 O O . ALA A 1 150 ? -2.112 -8.126 6.580 1.00 91.00 150 ALA A O 1
ATOM 1198 N N . LEU A 1 151 ? -2.019 -8.145 4.330 1.00 91.75 151 LEU A N 1
ATOM 1199 C CA . LEU A 1 151 ? -0.938 -7.157 4.153 1.00 91.75 151 LEU A CA 1
ATOM 1200 C C . LEU A 1 151 ? -1.460 -5.801 3.617 1.00 91.75 151 LEU A C 1
ATOM 1202 O O . LEU A 1 151 ? -1.357 -5.528 2.412 1.00 91.75 151 LEU A O 1
ATOM 1206 N N . PRO A 1 152 ? -2.022 -4.925 4.472 1.00 92.62 152 PRO A N 1
ATOM 1207 C CA . PRO A 1 152 ? -2.707 -3.712 4.028 1.00 92.62 152 PRO A CA 1
ATOM 1208 C C . PRO A 1 152 ? -1.768 -2.662 3.420 1.00 92.62 152 PRO A C 1
ATOM 1210 O O . PRO A 1 152 ? -2.167 -1.950 2.501 1.00 92.62 152 PRO A O 1
ATOM 1213 N N . GLU A 1 153 ? -0.517 -2.559 3.862 1.00 93.06 153 GLU A N 1
ATOM 1214 C CA . GLU A 1 153 ? 0.460 -1.601 3.324 1.00 93.06 153 GLU A CA 1
ATOM 1215 C C . GLU A 1 153 ? 0.820 -1.937 1.876 1.00 93.06 153 GLU A C 1
ATOM 1217 O O . GLU A 1 153 ? 0.794 -1.069 0.998 1.00 93.06 153 GLU A O 1
ATOM 1222 N N . THR A 1 154 ? 1.096 -3.214 1.616 1.00 92.69 154 THR A N 1
ATOM 1223 C CA . THR A 1 154 ? 1.395 -3.737 0.279 1.00 92.69 154 THR A CA 1
ATOM 1224 C C . THR A 1 154 ? 0.188 -3.614 -0.635 1.00 92.69 154 THR A C 1
ATOM 1226 O O . THR A 1 154 ? 0.312 -3.143 -1.767 1.00 92.69 154 THR A O 1
ATOM 1229 N N . LEU A 1 155 ? -1.001 -3.937 -0.120 1.00 93.88 155 LEU A N 1
ATOM 1230 C CA . LEU A 1 155 ? -2.252 -3.740 -0.838 1.00 93.88 155 LEU A CA 1
ATOM 1231 C C . LEU A 1 155 ? -2.461 -2.264 -1.205 1.00 93.88 155 LEU A C 1
ATOM 1233 O O . LEU A 1 155 ? -2.745 -1.954 -2.359 1.00 93.88 155 LEU A O 1
ATOM 1237 N N . ARG A 1 156 ? -2.256 -1.337 -0.263 1.00 93.75 156 ARG A N 1
ATOM 1238 C CA . ARG A 1 156 ? -2.359 0.110 -0.504 1.00 93.75 156 ARG A CA 1
ATOM 1239 C C . ARG A 1 156 ? -1.386 0.568 -1.593 1.00 93.75 156 ARG A C 1
ATOM 1241 O O . ARG A 1 156 ? -1.765 1.370 -2.447 1.00 93.75 156 ARG A O 1
ATOM 1248 N N . ALA A 1 157 ? -0.153 0.062 -1.593 1.00 93.94 157 ALA A N 1
ATOM 1249 C CA . ALA A 1 157 ? 0.837 0.381 -2.620 1.00 93.94 157 ALA A CA 1
ATOM 1250 C C . ALA A 1 157 ? 0.425 -0.132 -4.012 1.00 93.94 157 ALA A C 1
ATOM 1252 O O . ALA A 1 157 ? 0.523 0.618 -4.986 1.00 93.94 157 ALA A O 1
ATOM 1253 N N . LEU A 1 158 ? -0.094 -1.363 -4.102 1.00 93.44 158 LEU A N 1
ATOM 1254 C CA . LEU A 1 158 ? -0.629 -1.924 -5.348 1.00 93.44 158 LEU A CA 1
ATOM 1255 C C . LEU A 1 158 ? -1.826 -1.118 -5.863 1.00 93.44 158 LEU A C 1
ATOM 1257 O O . LEU A 1 158 ? -1.846 -0.708 -7.020 1.00 93.44 158 LEU A O 1
ATOM 1261 N N . LEU A 1 159 ? -2.793 -0.817 -4.996 1.00 92.94 159 LEU A N 1
ATOM 1262 C CA . LEU A 1 159 ? -3.980 -0.032 -5.340 1.00 92.94 159 LEU A CA 1
ATOM 1263 C C . LEU A 1 159 ? -3.633 1.392 -5.790 1.00 92.94 159 LEU A C 1
ATOM 1265 O O . LEU A 1 159 ? -4.259 1.930 -6.698 1.00 92.94 159 LEU A O 1
ATOM 1269 N N . LYS A 1 160 ? -2.581 1.995 -5.223 1.00 91.19 160 LYS A N 1
ATOM 1270 C CA . LYS A 1 160 ? -2.083 3.306 -5.665 1.00 91.19 160 LYS A CA 1
ATOM 1271 C C . LYS A 1 160 ? -1.563 3.280 -7.109 1.00 91.19 160 LYS A C 1
ATOM 1273 O O . LYS A 1 160 ? -1.627 4.319 -7.771 1.00 91.19 160 LYS A O 1
ATOM 1278 N N . ARG A 1 161 ? -1.037 2.136 -7.565 1.00 91.19 161 ARG A N 1
ATOM 1279 C CA . ARG A 1 161 ? -0.563 1.889 -8.941 1.00 91.19 161 ARG A CA 1
ATOM 1280 C C . ARG A 1 161 ? -1.693 1.439 -9.876 1.00 91.19 161 ARG A C 1
ATOM 1282 O O . ARG A 1 161 ? -1.599 1.669 -11.074 1.00 91.19 161 ARG A O 1
ATOM 1289 N N . LEU A 1 162 ? -2.772 0.875 -9.331 1.00 90.19 162 LEU A N 1
ATOM 1290 C CA . LEU A 1 162 ? -3.963 0.410 -10.053 1.00 90.19 162 LEU A CA 1
ATOM 1291 C C . LEU A 1 162 ? -5.205 1.261 -9.702 1.00 90.19 162 LEU A C 1
ATOM 1293 O O . LEU A 1 162 ? -6.149 0.750 -9.092 1.00 90.19 162 LEU A O 1
ATOM 1297 N N . PRO A 1 163 ? -5.233 2.563 -10.058 1.00 80.31 163 PRO A N 1
ATOM 1298 C CA . PRO A 1 163 ? -6.289 3.486 -9.626 1.00 80.31 163 PRO A CA 1
ATOM 1299 C C . PRO A 1 163 ? -7.675 3.157 -10.197 1.00 80.31 163 PRO A C 1
ATOM 1301 O O . PRO A 1 163 ? -8.684 3.595 -9.656 1.00 80.31 163 PRO A O 1
ATOM 1304 N N . ASP A 1 164 ? -7.733 2.390 -11.282 1.00 83.00 164 ASP A N 1
ATOM 1305 C CA . ASP A 1 164 ? -8.964 1.957 -11.942 1.00 83.00 164 ASP A CA 1
ATOM 1306 C C . ASP A 1 164 ? -9.550 0.662 -11.356 1.00 83.00 164 ASP A C 1
ATOM 1308 O O . ASP A 1 164 ? -10.545 0.142 -11.863 1.00 83.00 164 ASP A O 1
ATOM 1312 N N . GLY A 1 165 ? -8.934 0.119 -10.302 1.00 83.81 165 GLY A N 1
ATOM 1313 C CA . GLY A 1 165 ? -9.382 -1.116 -9.665 1.00 83.81 165 GLY A CA 1
ATOM 1314 C C . GLY A 1 165 ? -9.224 -2.352 -10.554 1.00 83.81 165 GLY A C 1
ATOM 1315 O O . GLY A 1 165 ? -9.859 -3.384 -10.301 1.00 83.81 165 GLY A O 1
ATOM 1316 N N . ARG A 1 166 ? -8.385 -2.292 -11.603 1.00 86.62 166 ARG A N 1
ATOM 1317 C CA . ARG A 1 166 ? -8.059 -3.475 -12.414 1.00 86.62 166 ARG A CA 1
ATOM 1318 C C . ARG A 1 166 ? -7.536 -4.601 -11.516 1.00 86.62 166 ARG A C 1
ATOM 1320 O O . ARG A 1 166 ? -6.784 -4.380 -10.574 1.00 86.62 166 ARG A O 1
ATOM 1327 N N . GLY A 1 167 ? -7.984 -5.825 -11.794 1.00 86.19 167 GLY A N 1
ATOM 1328 C CA . GLY A 1 167 ? -7.632 -7.020 -11.019 1.00 86.19 167 GLY A CA 1
ATOM 1329 C C . GLY A 1 167 ? -8.498 -7.283 -9.778 1.00 86.19 167 GLY A C 1
ATOM 1330 O O . GLY A 1 167 ? -8.521 -8.417 -9.310 1.00 86.19 167 GLY A O 1
ATOM 1331 N N . GLN A 1 168 ? -9.276 -6.313 -9.278 1.00 90.31 168 GLN A N 1
ATOM 1332 C CA . GLN A 1 168 ? -10.137 -6.514 -8.096 1.00 90.31 168 GLN A CA 1
ATOM 1333 C C . GLN A 1 168 ? -11.373 -7.383 -8.363 1.00 90.31 168 GLN A C 1
ATOM 1335 O O . GLN A 1 168 ? -11.959 -7.937 -7.440 1.00 90.31 168 GLN A O 1
ATOM 1340 N N . ARG A 1 169 ? -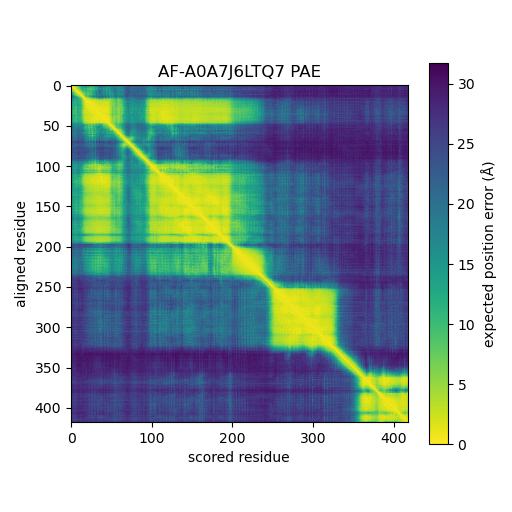11.797 -7.490 -9.627 1.00 90.38 169 ARG A N 1
ATOM 1341 C CA . ARG A 1 169 ? -12.945 -8.319 -10.045 1.00 90.38 169 ARG A CA 1
ATOM 1342 C C . ARG A 1 169 ? -12.537 -9.693 -10.569 1.00 90.38 169 ARG A C 1
ATOM 1344 O O . ARG A 1 169 ? -13.398 -10.466 -10.982 1.00 90.38 169 ARG A O 1
ATOM 1351 N N . TRP A 1 170 ? -11.237 -9.960 -10.646 1.00 92.50 170 TRP A N 1
ATOM 1352 C CA . TRP A 1 170 ? -10.750 -11.229 -11.167 1.00 92.50 170 TRP A CA 1
ATOM 1353 C C . TRP A 1 170 ? -11.042 -12.317 -10.153 1.00 92.50 170 TRP A C 1
ATOM 1355 O O . TRP A 1 170 ? -10.994 -12.061 -8.956 1.00 92.50 170 TRP A O 1
ATOM 1365 N N . ARG A 1 171 ? -11.391 -13.499 -10.650 1.00 94.81 171 ARG A N 1
ATOM 1366 C CA . ARG A 1 171 ? -11.647 -14.667 -9.821 1.00 94.81 171 ARG A CA 1
ATOM 1367 C C . ARG A 1 171 ? -10.490 -15.636 -9.986 1.00 94.81 171 ARG A C 1
ATOM 1369 O O . ARG A 1 171 ? -10.077 -15.886 -11.118 1.00 94.81 171 ARG A O 1
ATOM 1376 N N . ASN A 1 172 ? -9.990 -16.148 -8.871 1.00 94.38 172 ASN A N 1
ATOM 1377 C CA . ASN A 1 172 ? -8.993 -17.208 -8.862 1.00 94.38 172 ASN A CA 1
ATOM 1378 C C . ASN A 1 172 ? -9.615 -18.568 -9.257 1.00 94.38 172 ASN A C 1
ATOM 1380 O O . ASN A 1 172 ? -10.792 -18.639 -9.628 1.00 94.38 172 ASN A O 1
ATOM 1384 N N . ILE A 1 173 ? -8.841 -19.656 -9.171 1.00 95.12 173 ILE A N 1
ATOM 1385 C CA . ILE A 1 173 ? -9.311 -21.011 -9.512 1.00 95.12 173 ILE A CA 1
ATOM 1386 C C . ILE A 1 173 ? -10.485 -21.487 -8.638 1.00 95.12 173 ILE A C 1
ATOM 1388 O O . ILE A 1 173 ? -11.335 -22.237 -9.112 1.00 95.12 173 ILE A O 1
ATOM 1392 N N . ASP A 1 174 ? -10.590 -20.985 -7.406 1.00 95.69 174 ASP A N 1
ATOM 1393 C CA . ASP A 1 174 ? -11.701 -21.262 -6.484 1.00 95.69 174 ASP A CA 1
ATOM 1394 C C . ASP A 1 174 ? -12.935 -20.388 -6.764 1.00 95.69 174 ASP A C 1
ATOM 1396 O O . ASP A 1 174 ? -13.933 -20.437 -6.043 1.00 95.69 174 ASP A O 1
ATOM 1400 N N . GLY A 1 175 ? -12.873 -19.535 -7.788 1.00 96.19 175 GLY A N 1
ATOM 1401 C CA . GLY A 1 175 ? -13.927 -18.586 -8.113 1.00 96.19 175 GLY A CA 1
ATOM 1402 C C . GLY A 1 175 ? -13.996 -17.389 -7.160 1.00 96.19 175 GLY A C 1
ATOM 1403 O O . GLY A 1 175 ? -14.970 -16.640 -7.234 1.00 96.19 175 GLY A O 1
ATOM 1404 N N . LYS A 1 176 ? -13.008 -17.178 -6.286 1.00 95.75 176 LYS A N 1
ATOM 1405 C CA . LYS A 1 176 ? -12.979 -16.087 -5.298 1.00 95.75 176 LYS A CA 1
ATOM 1406 C C . LYS A 1 176 ? -12.285 -14.856 -5.856 1.00 95.75 176 LYS A C 1
ATOM 1408 O O . LYS A 1 176 ? -11.288 -14.974 -6.558 1.00 95.75 176 LYS A O 1
ATOM 1413 N N . THR A 1 177 ? -12.813 -13.681 -5.539 1.00 94.69 177 THR A N 1
ATOM 1414 C CA . THR A 1 177 ? -12.166 -12.390 -5.815 1.00 94.69 177 THR A CA 1
ATOM 1415 C C . THR A 1 177 ? -11.197 -12.002 -4.690 1.00 94.69 177 THR A C 1
ATOM 1417 O O . THR A 1 177 ? -11.289 -12.562 -3.594 1.00 94.69 177 THR A O 1
ATOM 1420 N N . PRO A 1 178 ? -10.308 -11.002 -4.876 1.00 94.62 178 PRO A N 1
ATOM 1421 C CA . PRO A 1 178 ? -9.496 -10.471 -3.780 1.00 94.62 178 PRO A CA 1
ATOM 1422 C C . PRO A 1 178 ? -10.341 -9.984 -2.599 1.00 94.62 178 PRO A C 1
ATOM 1424 O O . PRO A 1 178 ? -9.937 -10.138 -1.452 1.00 94.62 178 PRO A O 1
ATOM 1427 N N . VAL A 1 179 ? -11.532 -9.435 -2.874 1.00 93.25 179 VAL A N 1
ATOM 1428 C CA . VAL A 1 179 ? -12.476 -9.001 -1.835 1.00 93.25 179 VAL A CA 1
ATOM 1429 C C . VAL A 1 179 ? -13.004 -10.199 -1.053 1.00 93.25 179 VAL A C 1
ATOM 1431 O O . VAL A 1 179 ? -13.037 -10.139 0.170 1.00 93.25 179 VAL A O 1
ATOM 1434 N N . ASP A 1 180 ? -13.370 -11.289 -1.732 1.00 93.44 180 ASP A N 1
ATOM 1435 C CA . ASP A 1 180 ? -13.838 -12.506 -1.056 1.00 93.44 180 ASP A CA 1
ATOM 1436 C C . ASP A 1 180 ? -12.744 -13.069 -0.131 1.00 93.44 180 ASP A C 1
ATOM 1438 O O . ASP A 1 180 ? -13.021 -13.389 1.021 1.00 93.44 180 ASP A O 1
ATOM 1442 N N . LEU A 1 181 ? -11.484 -13.095 -0.587 1.00 93.38 181 LEU A N 1
ATOM 1443 C CA . LEU A 1 181 ? -10.350 -13.505 0.253 1.00 93.38 181 LEU A CA 1
ATOM 1444 C C . LEU A 1 181 ? -10.125 -12.558 1.438 1.00 93.38 181 LEU A C 1
ATOM 1446 O O . LEU A 1 181 ? -9.827 -13.011 2.537 1.00 93.38 181 LEU A O 1
ATOM 1450 N N . ALA A 1 182 ? -10.288 -11.249 1.242 1.00 92.44 182 ALA A N 1
ATOM 1451 C CA . ALA A 1 182 ? -10.177 -10.280 2.328 1.00 92.44 182 ALA A CA 1
ATOM 1452 C C . ALA A 1 182 ? -11.296 -10.435 3.375 1.00 92.44 182 ALA A C 1
ATOM 1454 O O . ALA A 1 182 ? -11.070 -10.088 4.528 1.00 92.44 182 ALA A O 1
ATOM 1455 N N . VAL A 1 183 ? -12.477 -10.945 2.996 1.00 90.31 183 VAL A N 1
ATOM 1456 C CA . VAL A 1 183 ? -13.582 -11.256 3.926 1.00 90.31 183 VAL A CA 1
ATOM 1457 C C . VAL A 1 183 ? -13.282 -12.504 4.751 1.00 90.31 183 VAL A C 1
ATOM 1459 O O . VAL A 1 183 ? -13.628 -12.560 5.927 1.00 90.31 183 VAL A O 1
ATOM 1462 N N . GLU A 1 184 ? -12.649 -13.505 4.143 1.00 92.12 184 GLU A N 1
ATOM 1463 C CA . GLU A 1 184 ? -12.279 -14.745 4.833 1.00 92.12 184 GLU A CA 1
ATOM 1464 C C . GLU A 1 184 ? -11.144 -14.544 5.841 1.00 92.12 184 GLU A C 1
ATOM 1466 O O . GLU A 1 184 ? -11.038 -15.293 6.813 1.00 92.12 184 GLU A O 1
ATOM 1471 N N . MET A 1 185 ? -10.314 -13.520 5.634 1.00 88.75 185 MET A N 1
ATOM 1472 C CA . MET A 1 185 ? -9.238 -13.168 6.550 1.00 88.75 185 MET A CA 1
ATOM 1473 C C . MET A 1 185 ? -9.711 -12.147 7.596 1.00 88.75 185 MET A C 1
ATOM 1475 O O . MET A 1 185 ? -10.360 -11.163 7.251 1.00 88.75 185 MET A O 1
ATOM 1479 N N . PRO A 1 186 ? -9.318 -12.281 8.875 1.00 79.06 186 PRO A N 1
ATOM 1480 C CA . PRO A 1 186 ? -9.713 -11.367 9.950 1.00 79.06 186 PRO A CA 1
ATOM 1481 C C . PRO A 1 186 ? -8.962 -10.017 9.908 1.00 79.06 186 PRO A C 1
ATOM 1483 O O . PRO A 1 186 ? -8.585 -9.475 10.944 1.00 79.06 186 PRO A O 1
ATOM 1486 N N . ASN A 1 187 ? -8.701 -9.458 8.719 1.00 81.38 187 ASN A N 1
ATOM 1487 C CA . ASN A 1 187 ? -8.022 -8.172 8.557 1.00 81.38 187 ASN A CA 1
ATOM 1488 C C . ASN A 1 187 ? -8.924 -7.138 7.866 1.00 81.38 187 ASN A C 1
ATOM 1490 O O . ASN A 1 187 ? -8.921 -6.976 6.641 1.00 81.38 187 ASN A O 1
ATOM 1494 N N . LEU A 1 188 ? -9.631 -6.363 8.695 1.00 86.69 188 LEU A N 1
ATOM 1495 C CA . LEU A 1 188 ? -10.494 -5.261 8.260 1.00 86.69 188 LEU A CA 1
ATOM 1496 C C . LEU A 1 188 ? -9.760 -4.194 7.440 1.00 86.69 188 LEU A C 1
ATOM 1498 O O . LEU A 1 188 ? -10.386 -3.525 6.619 1.00 86.69 188 LEU A O 1
ATOM 1502 N N . SER A 1 189 ? -8.450 -4.017 7.621 1.00 90.56 189 SER A N 1
ATOM 1503 C CA . SER A 1 189 ? -7.684 -2.993 6.906 1.00 90.56 189 SER A CA 1
ATOM 1504 C C . SER A 1 189 ? -7.625 -3.279 5.408 1.00 90.56 189 SER A C 1
ATOM 1506 O O . SER A 1 189 ? -7.775 -2.356 4.608 1.00 90.56 189 SER A O 1
ATOM 1508 N N . CYS A 1 190 ? -7.471 -4.547 5.009 1.00 90.31 190 CYS A N 1
ATOM 1509 C CA . CYS A 1 190 ? -7.474 -4.915 3.592 1.00 90.31 190 CYS A CA 1
ATOM 1510 C C . CYS A 1 190 ? -8.849 -4.676 2.957 1.00 90.31 190 CYS A C 1
ATOM 1512 O O . CYS A 1 190 ? -8.945 -4.095 1.876 1.00 90.31 190 CYS A O 1
ATOM 1514 N N . LEU A 1 191 ? -9.917 -5.040 3.671 1.00 89.44 191 LEU A N 1
ATOM 1515 C CA . LEU A 1 191 ? -11.290 -4.792 3.235 1.00 89.44 191 LEU A CA 1
ATOM 1516 C C . LEU A 1 191 ? -11.607 -3.302 3.096 1.00 89.44 191 LEU A C 1
ATOM 1518 O O . LEU A 1 191 ? -12.164 -2.891 2.080 1.00 89.44 191 LEU A O 1
ATOM 1522 N N . ARG A 1 192 ? -11.227 -2.483 4.086 1.00 89.50 192 ARG A N 1
ATOM 1523 C CA . ARG A 1 192 ? -11.413 -1.023 4.049 1.00 89.50 192 ARG A CA 1
ATOM 1524 C C . ARG A 1 192 ? -10.685 -0.392 2.863 1.00 89.50 192 ARG A C 1
ATOM 1526 O O . ARG A 1 192 ? -11.225 0.494 2.211 1.00 89.50 192 ARG A O 1
ATOM 1533 N N . LEU A 1 193 ? -9.480 -0.866 2.548 1.00 90.50 193 LEU A N 1
ATOM 1534 C CA . LEU A 1 193 ? -8.723 -0.375 1.395 1.00 90.50 193 LEU A CA 1
ATOM 1535 C C . LEU A 1 193 ? -9.390 -0.734 0.064 1.00 90.50 193 LEU A C 1
ATOM 1537 O O . LEU A 1 193 ? -9.474 0.119 -0.816 1.00 90.50 193 LEU A O 1
ATOM 1541 N N . LEU A 1 194 ? -9.897 -1.962 -0.073 1.00 88.25 194 LEU A N 1
ATOM 1542 C CA . LEU A 1 194 ? -10.619 -2.387 -1.275 1.00 88.25 194 LEU A CA 1
ATOM 1543 C C . LEU A 1 194 ? -11.960 -1.664 -1.440 1.00 88.25 194 LEU A C 1
ATOM 1545 O O . LEU A 1 194 ? -12.349 -1.358 -2.565 1.00 88.25 194 LEU A O 1
ATOM 1549 N N . SER A 1 195 ? -12.665 -1.365 -0.343 1.00 83.12 195 SER A N 1
ATOM 1550 C CA . SER A 1 195 ? -13.943 -0.645 -0.402 1.00 83.12 195 SER A CA 1
ATOM 1551 C C . SER A 1 195 ? -13.771 0.829 -0.777 1.00 83.12 195 SER A C 1
ATOM 1553 O O . SER A 1 195 ? -14.622 1.387 -1.469 1.00 83.12 195 SER A O 1
ATOM 1555 N N . TRP A 1 196 ? -12.655 1.448 -0.379 1.00 75.25 196 TRP A N 1
ATOM 1556 C CA . TRP A 1 196 ? -12.331 2.842 -0.694 1.00 75.25 196 TRP A CA 1
ATOM 1557 C C . TRP A 1 196 ? -11.950 3.076 -2.153 1.00 75.25 196 TRP A C 1
ATOM 1559 O O . TRP A 1 196 ? -12.160 4.172 -2.675 1.00 75.25 196 TRP A O 1
ATOM 1569 N N . THR A 1 197 ? -11.410 2.074 -2.843 1.00 71.69 197 THR A N 1
ATOM 1570 C CA . THR A 1 197 ? -11.080 2.196 -4.265 1.00 71.69 197 THR A CA 1
ATOM 1571 C C . THR A 1 197 ? -12.328 2.064 -5.133 1.00 71.69 197 THR A C 1
ATOM 1573 O O . THR A 1 197 ? -12.511 1.055 -5.792 1.00 71.69 197 THR A O 1
ATOM 1576 N N . ASN A 1 198 ? -13.202 3.073 -5.076 1.00 53.84 198 ASN A N 1
ATOM 1577 C CA . ASN A 1 198 ? -14.255 3.461 -6.027 1.00 53.84 198 ASN A CA 1
ATOM 1578 C C . ASN A 1 198 ? -14.881 2.351 -6.905 1.00 53.84 198 ASN A C 1
ATOM 1580 O O . ASN A 1 198 ? -15.096 2.517 -8.109 1.00 53.84 198 ASN A O 1
ATOM 1584 N N . LEU A 1 199 ? -15.229 1.213 -6.304 1.00 54.00 199 LEU A N 1
ATOM 1585 C CA . LEU A 1 199 ? -15.974 0.147 -6.964 1.00 54.00 199 LEU A CA 1
ATOM 1586 C C . LEU A 1 199 ? -17.450 0.534 -7.009 1.00 54.00 199 LEU A C 1
ATOM 1588 O O . LEU A 1 199 ? -18.274 0.053 -6.232 1.00 54.00 199 LEU A O 1
ATOM 1592 N N . THR A 1 200 ? -17.789 1.392 -7.966 1.00 49.06 200 THR A N 1
ATOM 1593 C CA . THR A 1 200 ? -19.166 1.542 -8.441 1.00 49.06 200 THR A CA 1
ATOM 1594 C C . THR A 1 200 ? -19.638 0.159 -8.927 1.00 49.06 200 THR A C 1
ATOM 1596 O O . THR A 1 200 ? -19.197 -0.355 -9.959 1.00 49.06 200 THR A O 1
ATOM 1599 N N . GLY A 1 201 ? -20.440 -0.532 -8.112 1.00 55.50 201 GLY A N 1
ATOM 1600 C CA . GLY A 1 201 ? -20.978 -1.863 -8.428 1.00 55.50 201 GLY A CA 1
ATOM 1601 C C . GLY A 1 201 ? -20.764 -2.970 -7.390 1.00 55.50 201 GLY A C 1
ATOM 1602 O O . GLY A 1 201 ? -21.104 -4.111 -7.682 1.00 55.50 201 GLY A O 1
ATOM 1603 N N . LEU A 1 202 ? -20.232 -2.678 -6.197 1.00 55.91 202 LEU A N 1
ATOM 1604 C CA . LEU A 1 202 ? -20.157 -3.647 -5.089 1.00 55.91 202 LEU A CA 1
ATOM 1605 C C . LEU A 1 202 ? -21.154 -3.355 -3.955 1.00 55.91 202 LEU A C 1
ATOM 1607 O O . LEU A 1 202 ? -20.881 -3.697 -2.811 1.00 55.91 202 LEU A O 1
ATOM 1611 N N . ASP A 1 203 ? -22.316 -2.759 -4.226 1.00 61.91 203 ASP A N 1
ATOM 1612 C CA . ASP A 1 203 ? -23.295 -2.447 -3.167 1.00 61.91 203 ASP A CA 1
ATOM 1613 C C . ASP A 1 203 ? -23.754 -3.698 -2.394 1.00 61.91 203 ASP A C 1
ATOM 1615 O O . ASP A 1 203 ? -23.915 -3.666 -1.173 1.00 61.91 203 ASP A O 1
ATOM 1619 N N . GLU A 1 204 ? -23.893 -4.843 -3.070 1.00 65.06 204 GLU A N 1
ATOM 1620 C CA . GLU A 1 204 ? -24.183 -6.121 -2.404 1.00 65.06 204 GLU A CA 1
ATOM 1621 C C . GLU A 1 204 ? -23.020 -6.615 -1.538 1.00 65.06 204 GLU A C 1
ATOM 1623 O O . GLU A 1 204 ? -23.234 -7.156 -0.451 1.00 65.06 204 GLU A O 1
ATOM 1628 N N . THR A 1 205 ? -21.786 -6.405 -1.987 1.00 61.97 205 THR A N 1
ATOM 1629 C CA . THR A 1 205 ? -20.574 -6.785 -1.253 1.00 61.97 205 THR A CA 1
ATOM 1630 C C . THR A 1 205 ? -20.320 -5.836 -0.088 1.00 61.97 205 THR A C 1
ATOM 1632 O O . THR A 1 205 ? -19.864 -6.280 0.958 1.00 61.97 205 THR A O 1
ATOM 1635 N N . ARG A 1 206 ? -20.724 -4.566 -0.204 1.00 64.19 206 ARG A N 1
ATOM 1636 C CA . ARG A 1 206 ? -20.748 -3.592 0.891 1.00 64.19 206 ARG A CA 1
ATOM 1637 C C . ARG A 1 206 ? -21.742 -3.999 1.979 1.00 64.19 206 ARG A C 1
ATOM 1639 O O . ARG A 1 206 ? -21.386 -4.006 3.143 1.00 64.19 206 ARG A O 1
ATOM 1646 N N . ARG A 1 207 ? -22.933 -4.493 1.621 1.00 69.69 207 ARG A N 1
ATOM 1647 C CA . ARG A 1 207 ? -23.863 -5.078 2.614 1.00 69.69 207 ARG A CA 1
ATOM 1648 C C . ARG A 1 207 ? -23.332 -6.359 3.259 1.00 69.69 207 ARG A C 1
ATOM 1650 O O . ARG A 1 207 ? -23.720 -6.707 4.372 1.00 69.69 207 ARG A O 1
ATOM 1657 N N . LYS A 1 208 ? -22.517 -7.147 2.549 1.00 70.19 208 LYS A N 1
ATOM 1658 C CA . LYS A 1 208 ? -21.788 -8.268 3.169 1.00 70.19 208 LYS A CA 1
ATOM 1659 C C . LYS A 1 208 ? -20.700 -7.745 4.115 1.00 70.19 208 LYS A C 1
ATOM 1661 O O . LYS A 1 208 ? -20.566 -8.302 5.193 1.00 70.19 208 LYS A O 1
ATOM 1666 N N . PHE A 1 209 ? -20.005 -6.669 3.745 1.00 66.50 209 PHE A N 1
ATOM 1667 C CA . PHE A 1 209 ? -19.010 -5.988 4.575 1.00 66.50 209 PHE A CA 1
ATOM 1668 C C . PHE A 1 209 ? -19.609 -5.456 5.877 1.00 66.50 209 PHE A C 1
ATOM 1670 O O . PHE A 1 209 ? -19.064 -5.775 6.924 1.00 66.50 209 PHE A O 1
ATOM 1677 N N . ASP A 1 210 ? -20.739 -4.743 5.824 1.00 73.00 210 ASP A N 1
ATOM 1678 C CA . ASP A 1 210 ? -21.386 -4.204 7.028 1.00 73.00 210 ASP A CA 1
ATOM 1679 C C . ASP A 1 210 ? -21.705 -5.342 8.015 1.00 73.00 210 ASP A C 1
ATOM 1681 O O . ASP A 1 210 ? -21.308 -5.296 9.169 1.00 73.00 210 ASP A O 1
ATOM 1685 N N . ARG A 1 211 ? -22.253 -6.462 7.520 1.00 79.94 211 ARG A N 1
ATOM 1686 C CA . ARG A 1 211 ? -22.524 -7.649 8.352 1.00 79.94 211 ARG A CA 1
ATOM 1687 C C . ARG A 1 211 ? -21.272 -8.295 8.945 1.00 79.94 211 ARG A C 1
ATOM 1689 O O . ARG A 1 211 ? -21.313 -8.776 10.072 1.00 79.94 211 ARG A O 1
ATOM 1696 N N . VAL A 1 212 ? -20.179 -8.371 8.185 1.00 75.25 212 VAL A N 1
ATOM 1697 C CA . VAL A 1 212 ? -18.918 -8.957 8.672 1.00 75.25 212 VAL A CA 1
ATOM 1698 C C . VAL A 1 212 ? -18.259 -8.036 9.696 1.00 75.25 212 VAL A C 1
ATOM 1700 O O . VAL A 1 212 ? -17.741 -8.533 10.690 1.00 75.25 212 VAL A O 1
ATOM 1703 N N . ALA A 1 213 ? -18.314 -6.718 9.488 1.00 74.25 213 ALA A N 1
ATOM 1704 C CA . ALA A 1 213 ? -17.854 -5.732 10.459 1.00 74.25 213 ALA A CA 1
ATOM 1705 C C . ALA A 1 213 ? -18.653 -5.843 11.765 1.00 74.25 213 ALA A C 1
ATOM 1707 O O . ALA A 1 213 ? -18.035 -6.009 12.812 1.00 74.25 213 ALA A O 1
ATOM 1708 N N . ASP A 1 214 ? -19.987 -5.898 11.685 1.00 79.19 214 ASP A N 1
ATOM 1709 C CA . ASP A 1 214 ? -20.863 -6.103 12.845 1.00 79.19 214 ASP A CA 1
ATOM 1710 C C . ASP A 1 214 ? -20.510 -7.405 13.591 1.00 79.19 214 ASP A C 1
ATOM 1712 O O . ASP A 1 214 ? -20.362 -7.414 14.810 1.00 79.19 214 ASP A O 1
ATOM 1716 N N . THR A 1 215 ? -20.298 -8.506 12.855 1.00 81.12 215 THR A N 1
ATOM 1717 C CA . THR A 1 215 ? -19.944 -9.811 13.448 1.00 81.12 215 THR A CA 1
ATOM 1718 C C . THR A 1 215 ? -18.568 -9.775 14.123 1.00 81.12 215 THR A C 1
ATOM 1720 O O . THR A 1 215 ? -18.362 -10.401 15.161 1.00 81.12 215 THR A O 1
ATOM 1723 N N . LEU A 1 216 ? -17.596 -9.067 13.540 1.00 75.19 216 LEU A N 1
ATOM 1724 C CA . LEU A 1 216 ? -16.255 -8.961 14.113 1.00 75.19 216 LEU A CA 1
ATOM 1725 C C . LEU A 1 216 ? -16.246 -8.057 15.352 1.00 75.19 216 LEU A C 1
ATOM 1727 O O . LEU A 1 216 ? -15.549 -8.359 16.321 1.00 75.19 216 LEU A O 1
ATOM 1731 N N . GLU A 1 217 ? -17.022 -6.973 15.339 1.00 79.62 217 GLU A N 1
ATOM 1732 C CA . GLU A 1 217 ? -17.232 -6.119 16.510 1.00 79.62 217 GLU A CA 1
ATOM 1733 C C . GLU A 1 217 ? -17.905 -6.900 17.645 1.00 79.62 217 GLU A C 1
ATOM 1735 O O . GLU A 1 217 ? -17.447 -6.824 18.786 1.00 79.62 217 GLU A O 1
ATOM 1740 N N . GLU A 1 218 ? -18.907 -7.728 17.336 1.00 87.69 218 GLU A N 1
ATOM 1741 C CA . GLU A 1 218 ? -19.542 -8.637 18.297 1.00 87.69 218 GLU A CA 1
ATOM 1742 C C . GLU A 1 218 ? -18.524 -9.631 18.889 1.00 87.69 218 GLU A C 1
ATOM 1744 O O . GLU A 1 218 ? -18.389 -9.731 20.109 1.00 87.69 218 GLU A O 1
ATOM 1749 N N . GLN A 1 219 ? -17.696 -10.275 18.054 1.00 79.62 219 GLN A N 1
ATOM 1750 C CA . GLN A 1 219 ? -16.632 -11.178 18.523 1.00 79.62 219 GLN A CA 1
ATOM 1751 C C . GLN A 1 219 ? -15.591 -10.482 19.415 1.00 79.62 219 GLN A C 1
ATOM 1753 O O . GLN A 1 219 ? -15.094 -11.074 20.384 1.00 79.62 219 GLN A O 1
ATOM 1758 N N . GLN A 1 220 ? -15.235 -9.232 19.109 1.00 81.12 220 GLN A N 1
ATOM 1759 C CA . GLN A 1 220 ? -14.327 -8.446 19.944 1.00 81.12 220 GLN A CA 1
ATOM 1760 C C . GLN A 1 220 ? -14.968 -8.087 21.287 1.00 81.12 220 GLN A C 1
ATOM 1762 O O . GLN A 1 220 ? -14.307 -8.199 22.323 1.00 81.12 220 GLN A O 1
ATOM 1767 N N . GLN A 1 221 ? -16.244 -7.697 21.295 1.00 88.62 221 GLN A N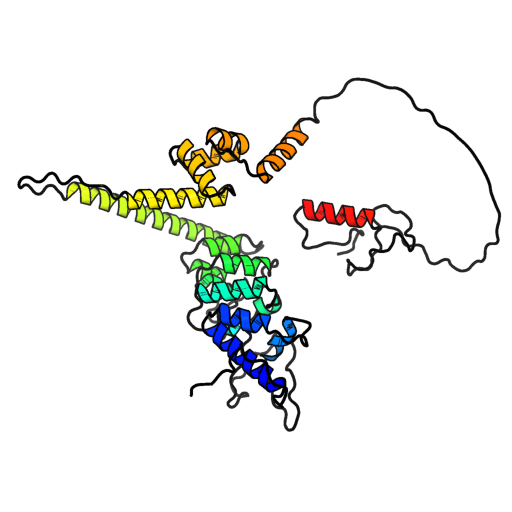 1
ATOM 1768 C CA . GLN A 1 221 ? -16.982 -7.406 22.525 1.00 88.62 221 GLN A CA 1
ATOM 1769 C C . GLN A 1 221 ? -17.111 -8.647 23.413 1.00 88.62 221 GLN A C 1
ATOM 1771 O O . GLN A 1 221 ? -16.832 -8.564 24.612 1.00 88.62 221 GLN A O 1
ATOM 1776 N N . ASP A 1 222 ? -17.429 -9.804 22.835 1.00 89.06 222 ASP A N 1
ATOM 1777 C CA . ASP A 1 222 ? -17.498 -11.077 23.556 1.00 89.06 222 ASP A CA 1
ATOM 1778 C C . ASP A 1 222 ? -16.146 -11.461 24.162 1.00 89.06 222 ASP A C 1
ATOM 1780 O O . ASP A 1 222 ? -16.062 -11.807 25.344 1.00 89.06 222 ASP A O 1
ATOM 1784 N N . SER A 1 223 ? -15.060 -11.299 23.403 1.00 82.62 223 SER A N 1
ATOM 1785 C CA . SER A 1 223 ? -13.697 -11.539 23.896 1.00 82.62 223 SER A CA 1
ATOM 1786 C C . SER A 1 223 ? -13.343 -10.617 25.072 1.00 82.62 223 SER A C 1
ATOM 1788 O O . SER A 1 223 ? -12.742 -11.051 26.061 1.00 82.62 223 SER A O 1
ATOM 1790 N N . GLN A 1 224 ? -13.753 -9.344 25.015 1.00 89.25 224 GLN A N 1
ATOM 1791 C CA . GLN A 1 224 ? -13.576 -8.403 26.123 1.00 89.25 224 GLN A CA 1
ATOM 1792 C C . GLN A 1 224 ? -14.431 -8.770 27.344 1.00 89.25 224 GLN A C 1
ATOM 1794 O O . GLN A 1 224 ? -13.968 -8.647 28.483 1.00 89.25 224 GLN A O 1
ATOM 1799 N N . LEU A 1 225 ? -15.674 -9.217 27.147 1.00 93.00 225 LEU A N 1
ATOM 1800 C CA . LEU A 1 225 ? -16.554 -9.678 28.224 1.00 93.00 225 LEU A CA 1
ATOM 1801 C C . LEU A 1 225 ? -16.017 -10.949 28.885 1.00 93.00 225 LEU A C 1
ATOM 1803 O O . LEU A 1 225 ? -16.061 -11.065 30.116 1.00 93.00 225 LEU A O 1
ATOM 1807 N N . GLU A 1 226 ? -15.451 -11.869 28.107 1.00 92.12 226 GLU A N 1
ATOM 1808 C CA . GLU A 1 226 ? -14.800 -13.067 28.626 1.00 92.12 226 GLU A CA 1
ATOM 1809 C C . GLU A 1 226 ? -13.562 -12.697 29.454 1.00 92.12 226 GLU A C 1
ATOM 1811 O O . GLU A 1 226 ? -13.423 -13.158 30.589 1.00 92.12 226 GLU A O 1
ATOM 1816 N N . GLN A 1 227 ? -12.705 -11.791 28.965 1.00 87.94 227 GLN A N 1
ATOM 1817 C CA . GLN A 1 227 ? -11.576 -11.270 29.745 1.00 87.94 227 GLN A CA 1
ATOM 1818 C C . GLN A 1 227 ? -12.031 -10.589 31.043 1.00 87.94 227 GLN A C 1
ATOM 1820 O O . GLN A 1 227 ? -11.466 -10.852 32.109 1.00 87.94 227 GLN A O 1
ATOM 1825 N N . LYS A 1 228 ? -13.081 -9.757 30.995 1.00 91.75 228 LYS A N 1
ATOM 1826 C CA . LYS A 1 228 ? -13.672 -9.123 32.189 1.00 91.75 228 LYS A CA 1
ATOM 1827 C C . LYS A 1 228 ? -14.198 -10.166 33.179 1.00 91.75 228 LYS A C 1
ATOM 1829 O O . LYS A 1 228 ? -14.001 -10.020 34.385 1.00 91.75 228 LYS A O 1
ATOM 1834 N N . SER A 1 229 ? -14.828 -11.231 32.690 1.00 90.44 229 SER A N 1
ATOM 1835 C CA . SER A 1 229 ? -15.350 -12.325 33.518 1.00 90.44 229 SER A CA 1
ATOM 1836 C C . SER A 1 229 ? -14.228 -13.153 34.144 1.00 90.44 229 SER A C 1
ATOM 1838 O O . SER A 1 229 ? -14.278 -13.441 35.340 1.00 90.44 229 SER A O 1
ATOM 1840 N N . ARG A 1 230 ? -13.164 -13.454 33.387 1.00 85.62 230 ARG A N 1
ATOM 1841 C CA . ARG A 1 230 ? -11.948 -14.107 33.901 1.00 85.62 230 ARG A CA 1
ATOM 1842 C C . ARG A 1 230 ? -11.282 -13.272 34.994 1.00 85.62 230 ARG A C 1
ATOM 1844 O O . ARG A 1 230 ? -10.942 -13.819 36.039 1.00 85.62 230 ARG A O 1
ATOM 1851 N N . ARG A 1 231 ? -11.172 -11.949 34.809 1.00 84.75 231 ARG A N 1
ATOM 1852 C CA . ARG A 1 231 ? -10.659 -11.024 35.839 1.00 84.75 231 ARG A CA 1
ATOM 1853 C C . ARG A 1 231 ? -11.523 -11.037 37.106 1.00 84.75 231 ARG A C 1
ATOM 1855 O O . ARG A 1 231 ? -10.983 -11.124 38.204 1.00 84.75 231 ARG A O 1
ATOM 1862 N N . LYS A 1 232 ? -12.856 -11.031 36.975 1.00 86.88 232 LYS A N 1
ATOM 1863 C CA . LYS A 1 232 ? -13.773 -11.147 38.128 1.00 86.88 232 LYS A CA 1
ATOM 1864 C C . LYS A 1 232 ? -13.632 -12.484 38.865 1.00 86.88 232 LYS A C 1
ATOM 1866 O O . LYS A 1 232 ? -13.616 -12.498 40.092 1.00 86.88 232 LYS A O 1
ATOM 1871 N N . MET A 1 233 ? -13.503 -13.594 38.138 1.00 75.06 233 MET 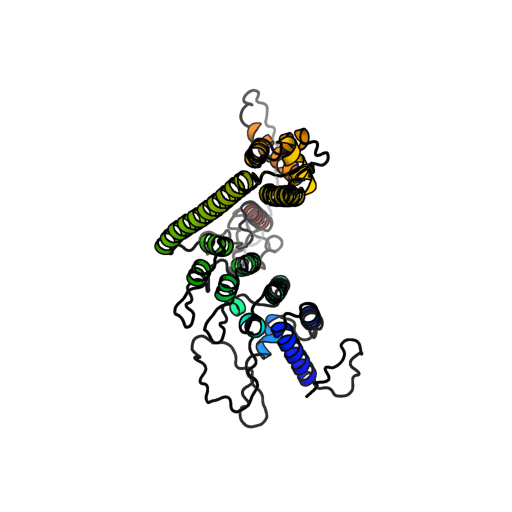A N 1
ATOM 1872 C CA . MET A 1 233 ? -13.316 -14.929 38.723 1.00 75.06 233 MET A CA 1
ATOM 1873 C C . MET A 1 233 ? -11.964 -15.064 39.436 1.00 75.06 233 MET A C 1
ATOM 1875 O O . MET A 1 233 ? -11.912 -15.627 40.527 1.00 75.06 233 MET A O 1
ATOM 1879 N N . ALA A 1 234 ? -10.891 -14.489 38.882 1.00 78.00 234 ALA A N 1
ATOM 1880 C CA . ALA A 1 234 ? -9.585 -14.436 39.544 1.00 78.00 234 ALA A CA 1
ATOM 1881 C C . ALA A 1 234 ? -9.649 -13.687 40.890 1.00 78.00 234 ALA A C 1
ATOM 1883 O O . ALA A 1 234 ? -9.030 -14.112 41.862 1.00 78.00 234 ALA A O 1
ATOM 1884 N N . TYR A 1 235 ? -10.464 -12.631 40.976 1.00 73.19 235 TYR A N 1
ATOM 1885 C CA . TYR A 1 235 ? -10.661 -11.864 42.211 1.00 73.19 235 TYR A CA 1
ATOM 1886 C C . TYR A 1 235 ? -11.440 -12.636 43.293 1.00 73.19 235 TYR A C 1
ATOM 1888 O O . TYR A 1 235 ? -11.218 -12.435 44.486 1.00 73.19 235 TYR A O 1
ATOM 1896 N N . LEU A 1 236 ? -12.344 -13.537 42.893 1.00 71.88 236 LEU A N 1
ATOM 1897 C CA . LEU A 1 236 ? -13.171 -14.334 43.810 1.00 71.88 236 LEU A CA 1
ATOM 1898 C C . LEU A 1 236 ? -12.512 -15.665 44.222 1.00 71.88 236 LEU A C 1
ATOM 1900 O O . LEU A 1 236 ? -12.849 -16.213 45.269 1.00 71.88 236 LEU A O 1
ATOM 1904 N N . GLY A 1 237 ? -11.560 -16.178 43.436 1.00 56.91 237 GLY A N 1
ATOM 1905 C CA . GLY A 1 237 ? -10.898 -17.468 43.673 1.00 56.91 237 GLY A CA 1
ATOM 1906 C C . GLY A 1 237 ? -9.804 -17.478 44.751 1.00 56.91 237 GLY A C 1
ATOM 1907 O O . GLY A 1 237 ? -9.357 -18.553 45.139 1.00 56.91 237 GLY A O 1
ATOM 1908 N N . SER A 1 238 ? -9.376 -16.322 45.272 1.00 52.69 238 SER A N 1
ATOM 1909 C CA . SER A 1 238 ? -8.274 -16.227 46.248 1.00 52.69 238 SER A CA 1
ATOM 1910 C C . SER A 1 238 ? -8.748 -16.060 47.700 1.00 52.69 238 SER A C 1
ATOM 1912 O O . SER A 1 238 ? -8.162 -15.307 48.475 1.00 52.69 238 SER A O 1
ATOM 1914 N N . TRP A 1 239 ? -9.823 -16.751 48.084 1.00 52.59 239 TRP A N 1
ATOM 1915 C CA . TRP A 1 239 ? -10.272 -16.860 49.480 1.00 52.59 239 TRP A CA 1
ATOM 1916 C C . TRP A 1 239 ? -10.027 -18.285 49.999 1.00 52.59 239 TRP A C 1
ATOM 1918 O O . TRP A 1 239 ? -10.920 -18.953 50.510 1.00 52.59 239 TRP A O 1
ATOM 1928 N N . SER A 1 240 ? -8.792 -18.772 49.852 1.00 47.72 240 SER A N 1
ATOM 1929 C CA . SER A 1 240 ? -8.314 -19.921 50.623 1.00 47.72 240 SER A CA 1
ATOM 1930 C C . SER A 1 240 ? -7.822 -19.415 51.974 1.00 47.72 240 SER A C 1
ATOM 1932 O O . SER A 1 240 ? -6.838 -18.683 52.061 1.00 47.72 240 SER A O 1
ATOM 1934 N N . MET A 1 241 ? -8.529 -19.802 53.033 1.00 49.31 241 MET A N 1
ATOM 1935 C CA . MET A 1 241 ? -8.135 -19.552 54.414 1.00 49.31 241 MET A CA 1
ATOM 1936 C C . MET A 1 241 ? -6.795 -20.226 54.723 1.00 49.31 241 MET A C 1
ATOM 1938 O O . MET A 1 241 ? -6.674 -21.440 54.586 1.00 49.31 241 MET A O 1
ATOM 1942 N N . GLY A 1 242 ? -5.811 -19.463 55.203 1.00 50.75 242 GLY A N 1
ATOM 1943 C CA . GLY A 1 242 ? -4.622 -20.054 55.818 1.00 50.75 242 GLY A CA 1
ATOM 1944 C C . GLY A 1 242 ? -3.364 -19.197 55.770 1.00 50.75 242 GLY A C 1
ATOM 1945 O O . GLY A 1 242 ? -2.524 -19.394 54.909 1.00 50.75 242 GLY A O 1
ATOM 1946 N N . ALA A 1 243 ? -3.236 -18.316 56.764 1.00 48.84 243 ALA A N 1
ATOM 1947 C CA . ALA A 1 243 ? -1.987 -17.813 57.341 1.00 48.84 243 ALA A CA 1
ATOM 1948 C C . ALA A 1 243 ? -0.951 -17.133 56.413 1.00 48.84 243 ALA A C 1
ATOM 1950 O O . ALA A 1 243 ? -0.035 -17.750 55.886 1.00 48.84 243 ALA A O 1
ATOM 1951 N N . GLY A 1 244 ? -1.006 -15.797 56.416 1.00 50.75 244 GLY A N 1
ATOM 1952 C CA . GLY A 1 244 ? 0.177 -14.986 56.711 1.00 50.75 244 GLY A CA 1
ATOM 1953 C C . GLY A 1 244 ? 1.275 -14.945 55.654 1.00 50.75 244 GLY A C 1
ATOM 1954 O O . GLY A 1 244 ? 2.389 -15.380 55.916 1.00 50.75 244 GLY A O 1
ATOM 1955 N N . SER A 1 245 ? 1.009 -14.305 54.518 1.00 48.75 245 SER A N 1
ATOM 1956 C CA . SER A 1 245 ? 2.063 -13.570 53.818 1.00 48.75 245 SER A CA 1
ATOM 1957 C C . SER A 1 245 ? 1.440 -12.474 52.964 1.00 48.75 245 SER A C 1
ATOM 1959 O O . SER A 1 245 ? 0.672 -12.741 52.044 1.00 48.75 245 SER A O 1
ATOM 1961 N N . SER A 1 246 ? 1.723 -11.224 53.326 1.00 47.75 246 SER A N 1
ATOM 1962 C CA . SER A 1 246 ? 1.279 -10.028 52.613 1.00 47.75 246 SER A CA 1
ATOM 1963 C C . SER A 1 246 ? 2.060 -9.906 51.303 1.00 47.75 246 SER A C 1
ATOM 1965 O O . SER A 1 246 ? 3.028 -9.155 51.221 1.00 47.75 246 SER A O 1
ATOM 1967 N N . ALA A 1 247 ? 1.667 -10.671 50.288 1.00 53.22 247 ALA A N 1
ATOM 1968 C CA . ALA A 1 247 ? 2.129 -10.464 48.925 1.00 53.22 247 ALA A CA 1
ATOM 1969 C C . ALA A 1 247 ? 1.339 -9.292 48.329 1.00 53.22 247 ALA A C 1
ATOM 1971 O O . ALA A 1 247 ? 0.147 -9.401 48.050 1.00 53.22 247 ALA A O 1
ATOM 1972 N N . VAL A 1 248 ? 2.008 -8.148 48.188 1.00 49.91 248 VAL A N 1
ATOM 1973 C CA . VAL A 1 248 ? 1.540 -7.018 47.383 1.00 49.91 248 VAL A CA 1
ATOM 1974 C C . VAL A 1 248 ? 1.336 -7.542 45.962 1.00 49.91 248 VAL A C 1
ATOM 1976 O O . VAL A 1 248 ? 2.300 -7.920 45.301 1.00 49.91 248 VAL A O 1
ATOM 1979 N N . ILE A 1 249 ? 0.083 -7.626 45.514 1.00 48.97 249 ILE A N 1
ATOM 1980 C CA . ILE A 1 249 ? -0.244 -7.926 44.119 1.00 48.97 249 ILE A CA 1
ATOM 1981 C C . ILE A 1 249 ? 0.144 -6.680 43.325 1.00 48.97 249 ILE A C 1
ATOM 1983 O O . ILE A 1 249 ? -0.582 -5.691 43.291 1.00 48.97 249 ILE A O 1
ATOM 1987 N N . GLN A 1 250 ? 1.348 -6.713 42.769 1.00 54.41 250 GLN A N 1
ATOM 1988 C CA . GLN A 1 250 ? 1.829 -5.762 41.785 1.00 54.41 250 GLN A CA 1
ATOM 1989 C C . GLN A 1 250 ? 1.047 -6.058 40.501 1.00 54.41 250 GLN A C 1
ATOM 1991 O O . GLN A 1 250 ? 1.364 -6.998 39.776 1.00 54.41 250 GLN A O 1
ATOM 1996 N N . GLU A 1 251 ? -0.072 -5.359 40.295 1.00 55.88 251 GLU A N 1
ATOM 1997 C CA . GLU A 1 251 ? -0.779 -5.400 39.014 1.00 55.88 251 GLU A CA 1
ATOM 1998 C C . GLU A 1 251 ? 0.231 -5.060 37.908 1.00 55.88 251 GLU A C 1
ATOM 2000 O O . GLU A 1 251 ? 0.975 -4.093 38.044 1.00 55.88 251 GLU A O 1
ATOM 2005 N N . ASN A 1 252 ? 0.300 -5.902 36.870 1.00 66.88 252 ASN A N 1
ATOM 2006 C CA . ASN A 1 252 ? 1.291 -5.836 35.794 1.00 66.88 252 ASN A CA 1
ATOM 2007 C C . ASN A 1 252 ? 1.362 -4.431 35.179 1.00 66.88 252 ASN A C 1
ATOM 2009 O O . ASN A 1 252 ? 0.554 -4.077 34.316 1.00 66.88 252 ASN A O 1
ATOM 2013 N N . ASP A 1 253 ? 2.370 -3.657 35.580 1.00 81.75 253 ASP A N 1
ATOM 2014 C CA . ASP A 1 253 ? 2.706 -2.375 34.960 1.00 81.75 253 ASP A CA 1
ATOM 2015 C C . ASP A 1 253 ? 2.924 -2.537 33.441 1.00 81.75 253 ASP A C 1
ATOM 2017 O O . ASP A 1 253 ? 2.603 -1.633 32.671 1.00 81.75 253 ASP A O 1
ATOM 2021 N N . ASP A 1 254 ? 3.349 -3.725 32.999 1.00 82.56 254 ASP A N 1
ATOM 2022 C CA . ASP A 1 254 ? 3.565 -4.081 31.593 1.00 82.56 254 ASP A CA 1
ATOM 2023 C C . ASP A 1 254 ? 2.304 -3.939 30.724 1.00 82.56 254 ASP A C 1
ATOM 2025 O O . ASP A 1 254 ? 2.373 -3.378 29.630 1.00 82.56 254 ASP A O 1
ATOM 2029 N N . ASP A 1 255 ? 1.131 -4.365 31.209 1.00 82.12 255 ASP A N 1
ATOM 2030 C CA . ASP A 1 255 ? -0.117 -4.275 30.435 1.00 82.12 255 ASP A CA 1
ATOM 2031 C C . ASP A 1 255 ? -0.553 -2.811 30.261 1.00 82.12 255 ASP A C 1
ATOM 2033 O O . ASP A 1 255 ? -1.063 -2.417 29.209 1.00 82.12 255 ASP A O 1
ATOM 2037 N N . ARG A 1 256 ? -0.323 -1.975 31.284 1.00 84.81 256 ARG A N 1
ATOM 2038 C CA . ARG A 1 256 ? -0.622 -0.535 31.218 1.00 84.81 256 ARG A CA 1
ATOM 2039 C C . ARG A 1 256 ? 0.353 0.186 30.296 1.00 84.81 256 ARG A C 1
ATOM 2041 O O . ARG A 1 256 ? -0.064 1.076 29.562 1.00 84.81 256 ARG A O 1
ATOM 2048 N N . ILE A 1 257 ? 1.626 -0.207 30.309 1.00 88.94 257 ILE A N 1
ATOM 2049 C CA . ILE A 1 257 ? 2.646 0.335 29.406 1.00 88.94 257 ILE A CA 1
ATOM 2050 C C . ILE A 1 257 ? 2.290 0.013 27.950 1.00 88.94 257 ILE A C 1
ATOM 2052 O O . ILE A 1 257 ? 2.338 0.910 27.109 1.00 88.94 257 ILE A O 1
ATOM 2056 N N . LEU A 1 258 ? 1.885 -1.227 27.654 1.00 89.38 258 LEU A N 1
ATOM 2057 C CA . LEU A 1 258 ? 1.484 -1.633 26.304 1.00 89.38 258 LEU A CA 1
ATOM 2058 C C . LEU A 1 258 ? 0.243 -0.877 25.814 1.00 89.38 258 LEU A C 1
ATOM 2060 O O . LEU A 1 258 ? 0.216 -0.432 24.666 1.00 89.38 258 LEU A O 1
ATOM 2064 N N . GLU A 1 259 ? -0.756 -0.674 26.674 1.00 90.88 259 GLU A N 1
ATOM 2065 C CA . GLU A 1 259 ? -1.956 0.079 26.294 1.00 90.88 259 GLU A CA 1
ATOM 2066 C C . GLU A 1 259 ? -1.649 1.561 26.039 1.00 90.88 259 GLU A C 1
ATOM 2068 O O . GLU A 1 259 ? -2.110 2.124 25.047 1.00 90.88 259 GLU A O 1
ATOM 2073 N N . VAL A 1 260 ? -0.798 2.187 26.861 1.00 92.50 260 VAL A N 1
ATOM 2074 C CA . VAL A 1 260 ? -0.345 3.568 26.622 1.00 92.50 260 VAL A CA 1
ATOM 2075 C C . VAL A 1 260 ? 0.418 3.671 25.298 1.00 92.50 260 VAL A C 1
ATOM 2077 O O . VAL A 1 260 ? 0.162 4.581 24.515 1.00 92.50 260 VAL A O 1
ATOM 2080 N N . GLN A 1 261 ? 1.303 2.717 24.993 1.00 94.88 261 GLN A N 1
ATOM 2081 C CA . GLN A 1 261 ? 2.014 2.684 23.710 1.00 94.88 261 GLN A CA 1
ATOM 2082 C C . GLN A 1 261 ? 1.057 2.547 22.517 1.00 94.88 261 GLN A C 1
ATOM 2084 O O . GLN A 1 261 ? 1.253 3.216 21.499 1.00 94.88 261 GLN A O 1
ATOM 2089 N N . ARG A 1 262 ? 0.009 1.721 22.647 1.00 94.69 262 ARG A N 1
ATOM 2090 C CA . ARG A 1 262 ? -1.029 1.544 21.622 1.00 94.69 262 ARG A CA 1
ATOM 2091 C C . ARG A 1 262 ? -1.785 2.848 21.360 1.00 94.69 262 ARG A C 1
ATOM 2093 O O . ARG A 1 262 ? -1.874 3.261 20.205 1.00 94.69 262 ARG A O 1
ATOM 2100 N N . LEU A 1 263 ? -2.270 3.510 22.413 1.00 92.56 263 LEU A N 1
ATOM 2101 C CA . LEU A 1 263 ? -3.005 4.778 22.309 1.00 92.56 263 LEU A CA 1
ATOM 2102 C C . LEU A 1 263 ? -2.135 5.892 21.711 1.00 92.56 263 LEU A C 1
ATOM 2104 O O . LEU A 1 263 ? -2.589 6.636 20.842 1.00 92.56 263 LEU A O 1
ATOM 2108 N N . THR A 1 264 ? -0.863 5.971 22.111 1.00 95.69 264 THR A N 1
ATOM 2109 C CA . THR A 1 264 ? 0.091 6.941 21.554 1.00 95.69 264 THR A CA 1
ATOM 2110 C C . THR A 1 264 ? 0.318 6.724 20.058 1.00 95.69 264 THR A C 1
ATOM 2112 O O . THR A 1 264 ? 0.365 7.694 19.300 1.00 95.69 264 THR A O 1
ATOM 2115 N N . ALA A 1 265 ? 0.441 5.470 19.609 1.00 91.56 265 ALA A N 1
ATOM 2116 C CA . ALA A 1 265 ? 0.594 5.153 18.190 1.00 91.56 265 ALA A CA 1
ATOM 2117 C C . ALA A 1 265 ? -0.668 5.498 17.382 1.00 91.56 265 ALA A C 1
ATOM 2119 O O . ALA A 1 265 ? -0.567 6.060 16.291 1.00 91.56 265 ALA A O 1
ATOM 2120 N N . GLU A 1 266 ? -1.848 5.203 17.931 1.00 92.50 266 GLU A N 1
ATOM 2121 C CA . GLU A 1 266 ? -3.144 5.501 17.317 1.00 92.50 266 GLU A CA 1
ATOM 2122 C C . GLU A 1 266 ? -3.341 7.014 17.118 1.00 92.50 266 GLU A C 1
ATOM 2124 O O . GLU A 1 266 ? -3.597 7.461 15.997 1.00 92.50 266 GLU A O 1
ATOM 2129 N N . LEU A 1 267 ? -3.102 7.817 18.161 1.00 92.44 267 LEU A N 1
ATOM 2130 C CA . LEU A 1 267 ? -3.228 9.275 18.089 1.00 92.44 267 LEU A CA 1
ATOM 2131 C C . LEU A 1 267 ? -2.154 9.915 17.193 1.00 92.44 267 LEU A C 1
ATOM 2133 O O . LEU A 1 267 ? -2.440 10.848 16.443 1.00 92.44 267 LEU A O 1
ATOM 2137 N N . SER A 1 268 ? -0.919 9.400 17.224 1.00 94.44 268 SER A N 1
ATOM 2138 C CA . SER A 1 268 ? 0.169 9.857 16.346 1.00 94.44 268 SER A CA 1
ATOM 2139 C C . SER A 1 268 ? -0.182 9.675 14.867 1.00 94.44 268 SER A C 1
ATOM 2141 O O . SER A 1 268 ? 0.034 10.594 14.073 1.00 94.44 268 SER A O 1
ATOM 2143 N N . LEU A 1 269 ? -0.770 8.529 14.506 1.00 90.44 269 LEU A N 1
ATOM 2144 C CA . LEU A 1 269 ? -1.222 8.246 13.144 1.00 90.44 269 LEU A CA 1
ATOM 2145 C C . LEU A 1 269 ? -2.412 9.114 12.732 1.00 90.44 269 LEU A C 1
ATOM 2147 O O . LEU A 1 269 ? -2.425 9.602 11.603 1.00 90.44 269 LEU A O 1
ATOM 2151 N N . TYR A 1 270 ? -3.384 9.311 13.626 1.00 88.94 270 TYR A N 1
ATOM 2152 C CA . TYR A 1 270 ? -4.574 10.112 13.339 1.00 88.94 270 TYR A CA 1
ATOM 2153 C C . TYR A 1 270 ? -4.229 11.590 13.113 1.00 88.94 270 TYR A C 1
ATOM 2155 O O . TYR A 1 270 ? -4.613 12.175 12.103 1.00 88.94 270 TYR A O 1
ATOM 2163 N N . CYS A 1 271 ? -3.442 12.177 14.018 1.00 89.88 271 CYS A N 1
ATOM 2164 C CA . CYS A 1 271 ? -3.134 13.608 14.017 1.00 89.88 271 CYS A CA 1
ATOM 2165 C C . CYS A 1 271 ? -1.884 13.980 13.197 1.00 89.88 271 CYS A C 1
ATOM 2167 O O . CYS A 1 271 ? -1.561 15.160 13.075 1.00 89.88 271 CYS A O 1
ATOM 2169 N N . GLY A 1 272 ? -1.129 13.002 12.681 1.00 91.88 272 GLY A N 1
ATOM 2170 C CA . GLY A 1 272 ? 0.150 13.250 12.003 1.00 91.88 272 GLY A CA 1
ATOM 2171 C C . GLY A 1 272 ? 1.235 13.823 12.930 1.00 91.88 272 GLY A C 1
ATOM 2172 O O . GLY A 1 272 ? 2.081 14.613 12.496 1.00 91.88 272 GLY A O 1
ATOM 2173 N N . LEU A 1 273 ? 1.194 13.470 14.217 1.00 94.12 273 LEU A N 1
ATOM 2174 C CA . LEU A 1 273 ? 2.109 13.962 15.252 1.00 94.12 273 LEU A CA 1
ATOM 2175 C C . LEU A 1 273 ? 3.299 13.025 15.443 1.00 94.12 273 LEU A C 1
ATOM 2177 O O . LEU A 1 273 ? 3.224 11.833 15.148 1.00 94.12 273 LEU A O 1
ATOM 2181 N N . SER A 1 274 ? 4.396 13.542 16.003 1.00 95.81 274 SER A N 1
ATOM 2182 C CA . SER A 1 274 ? 5.447 12.664 16.520 1.00 95.81 274 SER A CA 1
ATOM 2183 C C . SER A 1 274 ? 4.915 11.861 17.715 1.00 95.81 274 SER A C 1
ATOM 2185 O O . SER A 1 274 ? 4.024 12.320 18.430 1.00 95.81 274 SER A O 1
ATOM 2187 N N . SER A 1 275 ? 5.473 10.674 17.969 1.00 95.56 275 SER A N 1
ATOM 2188 C CA . SER A 1 275 ? 5.047 9.849 19.110 1.00 95.56 275 SER A CA 1
ATOM 2189 C C . SER A 1 275 ? 5.199 10.580 20.453 1.00 95.56 275 SER A C 1
ATOM 2191 O O . SER A 1 275 ? 4.381 10.378 21.341 1.00 95.56 275 SER A O 1
ATOM 2193 N N . ALA A 1 276 ? 6.197 11.461 20.590 1.00 96.94 276 ALA A N 1
ATOM 2194 C CA . ALA A 1 276 ? 6.400 12.252 21.802 1.00 96.94 276 ALA A CA 1
ATOM 2195 C C . ALA A 1 276 ? 5.327 13.338 21.979 1.00 96.94 276 ALA A C 1
ATOM 2197 O O . ALA A 1 276 ? 4.848 13.557 23.088 1.00 96.94 276 ALA A O 1
ATOM 2198 N N . ASP A 1 277 ? 4.923 14.000 20.893 1.00 97.31 277 ASP A N 1
ATOM 2199 C CA . ASP A 1 277 ? 3.881 15.030 20.949 1.00 97.31 277 ASP A CA 1
ATOM 2200 C C . ASP A 1 277 ? 2.501 14.405 21.192 1.00 97.31 277 ASP A C 1
ATOM 2202 O O . ASP A 1 277 ? 1.720 14.936 21.980 1.00 97.31 277 ASP A O 1
ATOM 2206 N N . ALA A 1 278 ? 2.231 13.242 20.586 1.00 97.06 278 ALA A N 1
ATOM 2207 C CA . ALA A 1 278 ? 1.026 12.459 20.850 1.00 97.06 278 ALA A CA 1
ATOM 2208 C C . ALA A 1 278 ? 0.958 11.983 22.313 1.00 97.06 278 ALA A C 1
ATOM 2210 O O . ALA A 1 278 ? -0.092 12.087 22.941 1.00 97.06 278 ALA A O 1
ATOM 2211 N N . ASP A 1 279 ? 2.078 11.527 22.883 1.00 97.62 279 ASP A N 1
ATOM 2212 C CA . ASP A 1 279 ? 2.166 11.134 24.295 1.00 97.62 279 ASP A CA 1
ATOM 2213 C C . ASP A 1 279 ? 1.936 12.324 25.244 1.00 97.62 279 ASP A C 1
ATOM 2215 O O . ASP A 1 279 ? 1.209 12.201 26.228 1.00 97.62 279 ASP A O 1
ATOM 2219 N N . ASN A 1 280 ? 2.484 13.506 24.935 1.00 97.44 280 ASN A N 1
ATOM 2220 C CA . ASN A 1 280 ? 2.225 14.725 25.713 1.00 97.44 280 ASN A CA 1
ATOM 2221 C C . ASN A 1 280 ? 0.747 15.132 25.666 1.00 97.44 280 ASN A C 1
ATOM 2223 O O . ASN A 1 280 ? 0.170 15.479 26.699 1.00 97.44 280 ASN A O 1
ATOM 2227 N N . LEU A 1 281 ? 0.127 15.049 24.487 1.00 97.62 281 LEU A N 1
ATOM 2228 C CA . LEU A 1 281 ? -1.289 15.355 24.309 1.00 97.62 281 LEU A CA 1
ATOM 2229 C C . LEU A 1 281 ? -2.179 14.363 25.075 1.00 97.62 281 LEU A C 1
ATOM 2231 O O . LEU A 1 281 ? -3.088 14.783 25.791 1.00 97.62 281 LEU A O 1
ATOM 2235 N N . LEU A 1 282 ? -1.869 13.063 25.024 1.00 97.56 282 LEU A N 1
ATOM 2236 C CA . LEU A 1 282 ? -2.561 12.054 25.830 1.00 97.56 282 LEU A CA 1
ATOM 2237 C C . LEU A 1 282 ? -2.382 12.302 27.327 1.00 97.56 282 LEU A C 1
ATOM 2239 O O . LEU A 1 282 ? -3.359 12.265 28.067 1.00 97.56 282 LEU A O 1
ATOM 2243 N N . LYS A 1 283 ? -1.166 12.607 27.791 1.00 97.06 283 LYS A N 1
ATOM 2244 C CA . LYS A 1 283 ? -0.904 12.924 29.204 1.00 97.06 283 LYS A CA 1
ATOM 2245 C C . LYS A 1 283 ? -1.725 14.113 29.693 1.00 97.06 283 LYS A C 1
ATOM 2247 O O . LYS A 1 283 ? -2.250 14.056 30.806 1.00 97.06 283 LYS A O 1
ATOM 2252 N N . TYR A 1 284 ? -1.859 15.155 28.872 1.00 97.44 284 TYR A N 1
ATOM 2253 C CA . TYR A 1 284 ? -2.681 16.323 29.191 1.00 97.44 284 TYR A CA 1
ATOM 2254 C C . TYR A 1 284 ? -4.158 15.941 29.394 1.00 97.44 284 TYR A C 1
ATOM 2256 O O . TYR A 1 284 ? -4.771 16.350 30.380 1.00 97.44 284 TYR A O 1
ATOM 2264 N N . HIS A 1 285 ? -4.682 15.053 28.545 1.00 97.38 285 HIS A N 1
ATOM 2265 C CA . HIS A 1 285 ? -6.044 14.507 28.617 1.00 97.38 285 HIS A CA 1
ATOM 2266 C C . HIS A 1 285 ? -6.158 13.207 29.430 1.00 97.38 285 HIS A C 1
ATOM 2268 O O . HIS A 1 285 ? -7.063 12.409 29.216 1.00 97.38 285 HIS A O 1
ATOM 2274 N N . ARG A 1 286 ? -5.236 12.954 30.371 1.00 96.12 286 ARG A N 1
ATOM 2275 C CA . ARG A 1 286 ? -5.280 11.784 31.277 1.00 96.12 286 ARG A CA 1
ATOM 2276 C C . ARG A 1 286 ? -5.409 10.426 30.562 1.00 96.12 286 ARG A C 1
ATOM 2278 O O . ARG A 1 286 ? -5.952 9.482 31.129 1.00 96.12 286 ARG A O 1
ATOM 2285 N N . TYR A 1 287 ? -4.837 10.319 29.366 1.00 93.88 287 TYR A N 1
ATOM 2286 C CA . TYR A 1 287 ? -4.884 9.163 28.468 1.00 93.88 287 TYR A CA 1
ATOM 2287 C C . TYR A 1 287 ? -6.287 8.824 27.926 1.00 93.88 287 TYR A C 1
ATOM 2289 O O . TYR A 1 287 ? -6.525 7.691 27.511 1.00 93.88 287 TYR A O 1
ATOM 2297 N N . GLU A 1 288 ? -7.203 9.795 27.875 1.00 95.44 288 GLU A N 1
ATOM 2298 C CA . GLU A 1 288 ? -8.498 9.664 27.197 1.00 95.44 288 GLU A CA 1
ATOM 2299 C C . GLU A 1 288 ? -8.374 10.085 25.719 1.00 95.44 288 GLU A C 1
ATOM 2301 O O . GLU A 1 288 ? -8.250 11.267 25.392 1.00 95.44 288 GLU A O 1
ATOM 2306 N N . ILE A 1 289 ? -8.376 9.102 24.806 1.00 93.94 289 ILE A N 1
ATOM 2307 C CA . ILE A 1 289 ? -8.117 9.330 23.371 1.00 93.94 289 ILE A CA 1
ATOM 2308 C C . ILE A 1 289 ? -9.194 10.182 22.687 1.00 93.94 289 ILE A C 1
ATOM 2310 O O . ILE A 1 289 ? -8.868 10.993 21.819 1.00 93.94 289 ILE A O 1
ATOM 2314 N N . ASP A 1 290 ? -10.455 10.054 23.104 1.00 94.62 290 ASP A N 1
ATOM 2315 C CA . ASP A 1 290 ? -11.576 10.803 22.525 1.00 94.62 290 ASP A CA 1
ATOM 2316 C C . ASP A 1 290 ? -11.481 12.297 22.861 1.00 94.62 290 ASP A C 1
ATOM 2318 O O . ASP A 1 290 ? -11.703 13.149 22.000 1.00 94.62 290 ASP A O 1
ATOM 2322 N N . GLU A 1 291 ? -11.091 12.630 24.097 1.00 96.81 291 GLU A N 1
ATOM 2323 C CA . GLU A 1 291 ? -10.891 14.019 24.514 1.00 96.81 291 GLU A CA 1
ATOM 2324 C C . GLU A 1 291 ? -9.694 14.654 23.800 1.00 96.81 291 GLU A C 1
ATOM 2326 O O . GLU A 1 291 ? -9.800 15.779 23.310 1.00 96.81 291 GLU A O 1
ATOM 2331 N N . ALA A 1 292 ? -8.582 13.917 23.688 1.00 96.75 292 ALA A N 1
ATOM 2332 C CA . ALA A 1 29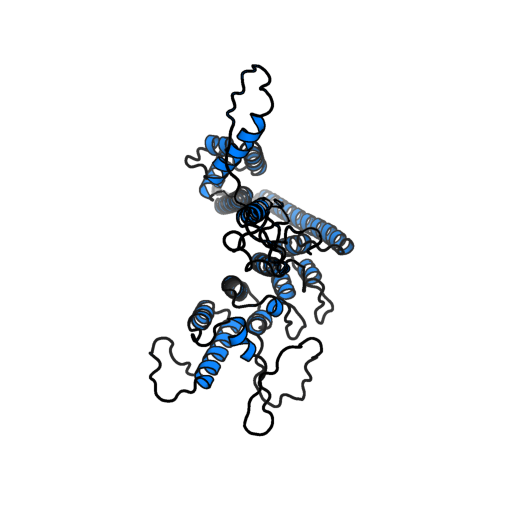2 ? -7.387 14.371 22.983 1.00 96.75 292 ALA A CA 1
ATOM 2333 C C . ALA A 1 292 ? -7.658 14.618 21.491 1.00 96.75 292 ALA A C 1
ATOM 2335 O O . ALA A 1 292 ? -7.255 15.647 20.945 1.00 96.75 292 ALA A O 1
ATOM 2336 N N . THR A 1 293 ? -8.376 13.697 20.842 1.00 95.50 293 THR A N 1
ATOM 2337 C CA . THR A 1 293 ? -8.770 13.816 19.431 1.00 95.50 293 THR A CA 1
ATOM 2338 C C . THR A 1 293 ? -9.681 15.020 19.219 1.00 95.50 293 THR A C 1
ATOM 2340 O O . THR A 1 293 ? -9.415 15.852 18.354 1.00 95.50 293 THR A O 1
ATOM 2343 N N . LYS A 1 294 ? -10.711 15.175 20.059 1.00 97.06 294 LYS A N 1
ATOM 2344 C CA . LYS A 1 294 ? -11.650 16.297 19.970 1.00 97.06 294 LYS A CA 1
ATOM 2345 C C . LYS A 1 294 ? -10.960 17.649 20.170 1.00 97.06 294 LYS A C 1
ATOM 2347 O O . LYS A 1 294 ? -11.211 18.578 19.408 1.00 97.06 294 LYS A O 1
ATOM 2352 N N . ALA A 1 295 ? -10.072 17.762 21.160 1.00 97.25 295 ALA A N 1
ATOM 2353 C CA . ALA A 1 295 ? -9.308 18.986 21.391 1.00 97.25 295 ALA A CA 1
ATOM 2354 C C . ALA A 1 295 ? -8.417 19.340 20.187 1.00 97.25 295 ALA A C 1
ATOM 2356 O O . ALA A 1 295 ? -8.329 20.508 19.804 1.00 97.25 295 ALA A O 1
ATOM 2357 N N . PHE A 1 296 ? -7.795 18.334 19.562 1.00 96.44 296 PHE A N 1
ATOM 2358 C CA . PHE A 1 296 ? -6.961 18.521 18.376 1.00 96.44 296 PHE A CA 1
ATOM 2359 C C . PHE A 1 296 ? -7.765 18.957 17.141 1.00 96.44 296 PHE A C 1
ATOM 2361 O O . PHE A 1 296 ? -7.301 19.798 16.376 1.00 96.44 296 PHE A O 1
ATOM 2368 N N . GLU A 1 297 ? -8.970 18.419 16.947 1.00 95.06 297 GLU A N 1
ATOM 2369 C CA . GLU A 1 297 ? -9.857 18.799 15.839 1.00 95.06 297 GLU A CA 1
ATOM 2370 C C . GLU A 1 297 ? -10.404 20.229 15.971 1.00 95.06 297 GLU A C 1
ATOM 2372 O O . GLU A 1 297 ? -10.564 20.921 14.961 1.00 95.06 297 GLU A O 1
ATOM 2377 N N . GLU A 1 298 ? -10.680 20.677 17.202 1.00 96.62 298 GLU A N 1
ATOM 2378 C CA . GLU A 1 298 ? -11.184 22.026 17.481 1.00 96.62 298 GLU A CA 1
ATOM 2379 C C . GLU A 1 298 ? -10.125 23.108 17.206 1.00 96.62 298 GLU A C 1
ATOM 2381 O O . GLU A 1 298 ? -10.390 24.057 16.462 1.00 96.62 298 GLU A O 1
ATOM 2386 N N . ASP A 1 299 ? -8.927 22.975 17.786 1.00 96.69 299 ASP A N 1
ATOM 2387 C CA . ASP A 1 299 ? -7.792 23.874 17.546 1.00 96.69 299 ASP A CA 1
ATOM 2388 C C . ASP A 1 299 ? -6.461 23.130 17.783 1.00 96.69 299 ASP A C 1
ATOM 2390 O O . ASP A 1 299 ? -5.985 23.046 18.924 1.00 96.69 299 ASP A O 1
ATOM 2394 N N . PRO A 1 300 ? -5.815 22.611 16.722 1.00 96.25 300 PRO A N 1
ATOM 2395 C CA . PRO A 1 300 ? -4.636 21.760 16.864 1.00 96.25 300 PRO A CA 1
ATOM 2396 C C . PRO A 1 300 ? -3.433 22.516 17.436 1.00 96.25 300 PRO A C 1
ATOM 2398 O O . PRO A 1 300 ? -2.595 21.930 18.120 1.00 96.25 300 PRO A O 1
ATOM 2401 N N . ILE A 1 301 ? -3.336 23.827 17.192 1.00 97.00 301 ILE A N 1
ATOM 2402 C CA . ILE A 1 301 ? -2.240 24.654 17.709 1.00 97.00 301 ILE A CA 1
ATOM 2403 C C . ILE A 1 301 ? -2.411 24.832 19.212 1.00 97.00 301 ILE A C 1
ATOM 2405 O O . ILE A 1 301 ? -1.459 24.618 19.964 1.00 97.00 301 ILE A O 1
ATOM 2409 N N . LYS A 1 302 ? -3.617 25.205 19.648 1.00 97.31 302 LYS A N 1
ATOM 2410 C CA . LYS A 1 302 ? -3.906 25.418 21.064 1.00 97.31 302 LYS A CA 1
ATOM 2411 C C . LYS A 1 302 ? -3.791 24.121 21.863 1.00 97.31 302 LYS A C 1
ATOM 2413 O O . LYS A 1 302 ? -3.129 24.124 22.895 1.00 97.31 302 LYS A O 1
ATOM 2418 N N . ALA A 1 303 ? -4.336 23.013 21.358 1.00 97.56 303 ALA A N 1
ATOM 2419 C CA . ALA A 1 303 ? -4.252 21.710 22.019 1.00 97.56 303 ALA A CA 1
ATOM 2420 C C . ALA A 1 303 ? -2.794 21.274 22.259 1.00 97.56 303 ALA A C 1
ATOM 2422 O O . ALA A 1 303 ? -2.439 20.838 23.354 1.00 97.56 303 ALA A O 1
ATOM 2423 N N . LEU A 1 304 ? -1.916 21.460 21.265 1.00 97.62 304 LEU A N 1
ATOM 2424 C CA . LEU A 1 304 ? -0.489 21.154 21.404 1.00 97.62 304 LEU A CA 1
ATOM 2425 C C . LEU A 1 304 ? 0.229 22.102 22.377 1.00 97.62 304 LEU A C 1
ATOM 2427 O O . LEU A 1 304 ? 1.084 21.656 23.144 1.00 97.62 304 LEU A O 1
ATOM 2431 N N . GLN A 1 305 ? -0.107 23.395 22.374 1.00 97.25 305 GLN A N 1
ATOM 2432 C CA . GLN A 1 305 ? 0.459 24.364 23.320 1.00 97.25 305 GLN A CA 1
ATOM 2433 C C . GLN A 1 305 ? 0.055 24.056 24.762 1.00 97.25 305 GLN A C 1
ATOM 2435 O O . GLN A 1 305 ? 0.915 24.059 25.644 1.00 97.25 305 GLN A O 1
ATOM 2440 N N . ASP A 1 306 ? -1.222 23.747 24.985 1.00 97.69 306 ASP A N 1
ATOM 2441 C CA . ASP A 1 306 ? -1.767 23.379 26.292 1.00 97.69 306 ASP A CA 1
ATOM 2442 C C . ASP A 1 306 ? -1.123 22.076 26.805 1.00 97.69 306 ASP A C 1
ATOM 2444 O O . ASP A 1 306 ? -0.769 21.978 27.982 1.00 97.69 306 ASP A O 1
ATOM 2448 N N . ALA A 1 307 ? -0.839 21.129 25.903 1.00 97.62 307 ALA A N 1
ATOM 2449 C CA . ALA A 1 307 ? -0.081 19.910 26.187 1.00 97.62 307 ALA A CA 1
ATOM 2450 C C . ALA A 1 307 ? 1.436 20.125 26.403 1.00 97.62 307 ALA A C 1
ATOM 2452 O O . ALA A 1 307 ? 2.167 19.169 26.664 1.00 97.62 307 ALA A O 1
ATOM 2453 N N . GLY A 1 308 ? 1.941 21.360 26.301 1.00 97.56 308 GLY A N 1
ATOM 2454 C CA . GLY A 1 308 ? 3.352 21.689 26.525 1.00 97.56 308 GLY A CA 1
ATOM 2455 C C . GLY A 1 308 ? 4.287 21.358 25.355 1.00 97.56 308 GLY A C 1
ATOM 2456 O O . GLY A 1 308 ? 5.509 21.313 25.530 1.00 97.56 308 GLY A O 1
ATOM 2457 N N . VAL A 1 309 ? 3.754 21.146 24.149 1.00 96.94 309 VAL A N 1
ATOM 2458 C CA . VAL A 1 309 ? 4.555 20.882 22.947 1.00 96.94 309 VAL A CA 1
ATOM 2459 C C . VAL A 1 309 ? 5.189 22.184 22.452 1.00 96.94 309 VAL A C 1
ATOM 2461 O O . VAL A 1 309 ? 4.549 23.053 21.866 1.00 96.94 309 VAL A O 1
ATOM 2464 N N . SER A 1 310 ? 6.496 22.321 22.683 1.00 91.00 310 SER A N 1
ATOM 2465 C CA . SER A 1 310 ? 7.247 23.550 22.368 1.00 91.00 310 SER A CA 1
ATOM 2466 C C . SER A 1 310 ? 7.481 23.799 20.872 1.00 91.00 310 SER A C 1
ATOM 2468 O O . SER A 1 310 ? 7.720 24.938 20.468 1.00 91.00 310 SER A O 1
ATOM 2470 N N . LYS A 1 311 ? 7.440 22.754 20.037 1.00 95.81 311 LYS A N 1
ATOM 2471 C CA . LYS A 1 311 ? 7.704 22.837 18.593 1.00 95.81 311 LYS A CA 1
ATOM 2472 C C . LYS A 1 311 ? 6.499 22.348 17.807 1.00 95.81 311 LYS A C 1
ATOM 2474 O O . LYS A 1 311 ? 6.385 21.167 17.507 1.00 95.81 311 LYS A O 1
ATOM 2479 N N . ILE A 1 312 ? 5.629 23.278 17.437 1.00 95.38 312 ILE A N 1
ATOM 2480 C CA . ILE A 1 312 ? 4.453 22.969 16.624 1.00 95.38 312 ILE A CA 1
ATOM 2481 C C . ILE A 1 312 ? 4.904 22.657 15.189 1.00 95.38 312 ILE A C 1
ATOM 2483 O O . ILE A 1 312 ? 5.650 23.453 14.603 1.00 95.38 312 ILE A O 1
ATOM 2487 N N . PRO A 1 313 ? 4.477 21.523 14.606 1.00 93.88 313 PRO A N 1
ATOM 2488 C CA . PRO A 1 313 ? 4.775 21.200 13.221 1.00 93.88 313 PRO A CA 1
ATOM 2489 C C . PRO A 1 313 ? 4.374 22.322 12.257 1.00 93.88 313 PRO A C 1
ATOM 2491 O O . PRO A 1 313 ? 3.282 22.881 12.335 1.00 93.88 313 PRO A O 1
ATOM 2494 N N . LYS A 1 314 ? 5.262 22.634 11.306 1.00 94.19 314 LYS A N 1
ATOM 2495 C CA . LYS A 1 314 ? 5.075 23.751 10.367 1.00 94.19 314 LYS A CA 1
ATOM 2496 C C . LYS A 1 314 ? 3.775 23.637 9.557 1.00 94.19 314 LYS A C 1
ATOM 2498 O O . LYS A 1 314 ? 3.140 24.654 9.311 1.00 94.19 314 LYS A O 1
ATOM 2503 N N . TYR A 1 315 ? 3.368 22.419 9.194 1.00 94.00 315 TYR A N 1
ATOM 2504 C CA . TYR A 1 315 ? 2.155 22.191 8.405 1.00 94.00 315 TYR A CA 1
ATOM 2505 C C . TYR A 1 315 ? 0.881 22.661 9.132 1.00 94.00 315 TYR A C 1
ATOM 2507 O O . TYR A 1 315 ? 0.035 23.276 8.497 1.00 94.00 315 TYR A O 1
ATOM 2515 N N . LEU A 1 316 ? 0.790 22.488 10.460 1.00 93.44 316 LEU A N 1
ATOM 2516 C CA . LEU A 1 316 ? -0.343 22.982 11.260 1.00 93.44 316 LEU A CA 1
ATOM 2517 C C . LEU A 1 316 ? -0.369 24.513 11.326 1.00 93.44 316 LEU A C 1
ATOM 2519 O O . LEU A 1 316 ? -1.432 25.128 11.290 1.00 93.44 316 LEU A O 1
ATOM 2523 N N . LEU A 1 317 ? 0.809 25.144 11.402 1.00 94.62 317 LEU A N 1
ATOM 2524 C CA . LEU A 1 317 ? 0.925 26.605 11.381 1.00 94.62 317 LEU A CA 1
ATOM 2525 C C . LEU A 1 317 ? 0.513 27.191 10.028 1.00 94.62 317 LEU A C 1
ATOM 2527 O O . LEU A 1 317 ? -0.063 28.276 9.983 1.00 94.62 317 LEU A O 1
ATOM 2531 N N . ASP A 1 318 ? 0.842 26.507 8.936 1.00 92.56 318 ASP A N 1
ATOM 2532 C CA . ASP A 1 318 ? 0.486 26.948 7.592 1.00 92.56 318 ASP A CA 1
ATOM 2533 C C . ASP A 1 318 ? -1.024 26.747 7.337 1.00 92.56 318 ASP A C 1
ATOM 2535 O O . ASP A 1 318 ? -1.683 27.687 6.895 1.00 92.56 318 ASP A O 1
ATOM 2539 N N . GLU A 1 319 ? -1.611 25.626 7.773 1.00 92.25 319 GLU A N 1
ATOM 2540 C CA . GLU A 1 319 ? -3.064 25.386 7.706 1.00 92.25 319 GLU A CA 1
ATOM 2541 C C . GLU A 1 319 ? -3.872 26.417 8.521 1.00 92.25 319 GLU A C 1
ATOM 2543 O O . GLU A 1 319 ? -4.882 26.955 8.057 1.00 92.25 319 GLU A O 1
ATOM 2548 N N . ALA A 1 320 ? -3.415 26.771 9.726 1.00 90.75 320 ALA A N 1
ATOM 2549 C CA . ALA A 1 320 ? -4.081 27.787 10.541 1.00 90.75 320 ALA A CA 1
ATOM 2550 C C . ALA A 1 320 ? -4.045 29.186 9.898 1.00 90.75 320 ALA A C 1
ATOM 2552 O O . ALA A 1 320 ? -5.014 29.945 10.010 1.00 90.75 320 ALA A O 1
ATOM 2553 N N . LYS A 1 321 ? -2.961 29.536 9.188 1.00 91.56 321 LYS A N 1
ATOM 2554 C CA . LYS A 1 321 ? -2.885 30.797 8.426 1.00 91.56 321 LYS A CA 1
ATOM 2555 C C . LYS A 1 321 ? -3.881 30.815 7.272 1.00 91.56 321 LYS A C 1
ATOM 2557 O O . LYS A 1 321 ? -4.503 31.851 7.038 1.00 91.56 321 LYS A O 1
ATOM 2562 N N . GLU A 1 322 ? -4.053 29.693 6.577 1.00 90.69 322 GLU A N 1
ATOM 2563 C CA . GLU A 1 322 ? -5.029 29.566 5.490 1.00 90.69 322 GLU A CA 1
ATOM 2564 C C . GLU A 1 322 ? -6.465 29.748 6.003 1.00 90.69 322 GLU A C 1
ATOM 2566 O O . GLU A 1 322 ? -7.231 30.533 5.434 1.00 90.69 322 GLU A O 1
ATOM 2571 N N . ARG A 1 323 ? -6.802 29.133 7.148 1.00 85.81 323 ARG A N 1
ATOM 2572 C CA . ARG A 1 323 ? -8.109 29.313 7.809 1.00 85.81 323 ARG A CA 1
ATOM 2573 C C . ARG A 1 323 ? -8.339 30.761 8.267 1.00 85.81 323 ARG A C 1
ATOM 2575 O O . ARG A 1 323 ? -9.432 31.301 8.084 1.00 85.81 323 ARG A O 1
ATOM 2582 N N . GLY A 1 324 ? -7.311 31.417 8.810 1.00 80.25 324 GLY A N 1
ATOM 2583 C CA . GLY A 1 324 ? -7.376 32.821 9.234 1.00 80.25 324 GLY A CA 1
ATOM 2584 C C . GLY A 1 324 ? -7.551 33.812 8.073 1.00 80.25 324 GLY A C 1
ATOM 2585 O O . GLY A 1 324 ? -8.261 34.811 8.210 1.00 80.25 324 GLY A O 1
ATOM 2586 N N . GLY A 1 325 ? -6.969 33.521 6.905 1.00 74.38 325 GLY A N 1
ATOM 2587 C CA . GLY A 1 325 ? -7.072 34.364 5.708 1.00 74.38 325 GLY A CA 1
ATOM 2588 C C . GLY A 1 325 ? -8.484 34.438 5.116 1.00 74.38 325 GLY A C 1
ATOM 2589 O O . GLY A 1 325 ? -8.884 35.481 4.598 1.00 74.38 325 GLY A O 1
ATOM 2590 N N . GLN A 1 326 ? -9.281 33.374 5.246 1.00 61.75 326 GLN A N 1
ATOM 2591 C CA . GLN A 1 326 ? -10.647 33.335 4.709 1.00 61.75 326 GLN A CA 1
ATOM 2592 C C . GLN A 1 326 ? -11.684 34.069 5.575 1.00 61.75 326 GLN A C 1
ATOM 2594 O O . GLN A 1 326 ? -12.713 34.505 5.054 1.00 61.75 326 GLN A O 1
ATOM 2599 N N . GLN A 1 327 ? -11.431 34.273 6.872 1.00 56.56 327 GLN A N 1
ATOM 2600 C CA . GLN A 1 327 ? -12.381 34.970 7.753 1.00 56.56 327 GLN A CA 1
ATOM 2601 C C . GLN A 1 327 ? -12.236 36.503 7.737 1.00 56.56 327 GLN A C 1
ATOM 2603 O O . GLN A 1 327 ? -13.182 37.209 8.086 1.00 56.56 327 GLN A O 1
ATOM 2608 N N . SER A 1 328 ? -11.114 37.046 7.246 1.00 48.00 328 SER A N 1
ATOM 2609 C CA . SER A 1 328 ? -10.858 38.498 7.222 1.00 48.00 328 SER A CA 1
ATOM 2610 C C . SER A 1 328 ? -11.527 39.260 6.058 1.00 48.00 328 SER A C 1
ATOM 2612 O O . SER A 1 328 ? -11.438 40.486 6.003 1.00 48.00 328 SER A O 1
ATOM 2614 N N . GLY A 1 329 ? -12.204 38.583 5.123 1.00 48.22 329 GLY A N 1
ATOM 2615 C CA . GLY A 1 329 ? -12.728 39.200 3.892 1.00 48.22 329 GLY A CA 1
ATOM 2616 C C . GLY A 1 329 ? -14.170 39.729 3.931 1.00 48.22 329 GLY A C 1
ATOM 2617 O O . GLY A 1 329 ? -14.632 40.264 2.928 1.00 48.22 329 GLY A O 1
ATOM 2618 N N . LYS A 1 330 ? -14.917 39.580 5.037 1.00 47.91 330 LYS A N 1
ATOM 2619 C CA . LYS A 1 330 ? -16.368 39.887 5.063 1.00 47.91 330 LYS A CA 1
ATOM 2620 C C . LYS A 1 330 ? -16.784 41.198 5.735 1.00 47.91 330 LYS A C 1
ATOM 2622 O O . LYS A 1 330 ? -17.975 41.470 5.774 1.00 47.91 330 LYS A O 1
ATOM 2627 N N . ASN A 1 331 ? -15.860 42.043 6.196 1.00 44.09 331 ASN A N 1
ATOM 2628 C CA . ASN A 1 331 ? -16.217 43.320 6.829 1.00 44.09 331 ASN A CA 1
ATOM 2629 C C . ASN A 1 331 ? -15.274 44.469 6.442 1.00 44.09 331 ASN A C 1
ATOM 2631 O O . ASN A 1 331 ? -14.519 44.954 7.275 1.00 44.09 331 ASN A O 1
ATOM 2635 N N . LEU A 1 332 ? -15.337 44.951 5.198 1.00 38.00 332 LEU A N 1
ATOM 2636 C CA . LEU A 1 332 ? -14.838 46.292 4.863 1.00 38.00 332 LEU A CA 1
ATOM 2637 C C . LEU A 1 332 ? -15.576 46.859 3.642 1.00 38.00 332 LEU A C 1
ATOM 2639 O O . LEU A 1 332 ? -15.170 46.698 2.497 1.00 38.00 332 LEU A O 1
ATOM 2643 N N . SER A 1 333 ? -16.677 47.560 3.904 1.00 42.22 333 SER A N 1
ATOM 2644 C CA . SER A 1 333 ? -17.317 48.461 2.945 1.00 42.22 333 SER A CA 1
ATOM 2645 C C . SER A 1 333 ? -17.433 49.849 3.565 1.00 42.22 333 SER A C 1
ATOM 2647 O O . SER A 1 333 ? -18.441 50.138 4.210 1.00 42.22 333 SER A O 1
ATOM 2649 N N . ARG A 1 334 ? -16.423 50.714 3.392 1.00 43.19 334 ARG A N 1
ATOM 2650 C CA . ARG A 1 334 ? -16.611 52.176 3.408 1.00 43.19 334 ARG A CA 1
ATOM 2651 C C . ARG A 1 334 ? -15.333 52.920 2.999 1.00 43.19 334 ARG A C 1
ATOM 2653 O O . ARG A 1 334 ? -14.272 52.591 3.511 1.00 43.19 334 ARG A O 1
ATOM 2660 N N . TRP A 1 335 ? -15.520 53.982 2.204 1.00 34.91 335 TRP A N 1
ATOM 2661 C CA . TRP A 1 335 ? -14.539 54.956 1.675 1.00 34.91 335 TRP A CA 1
ATOM 2662 C C . TRP A 1 335 ? -13.711 54.425 0.492 1.00 34.91 335 TRP A C 1
ATOM 2664 O O . TRP A 1 335 ? -13.161 53.342 0.564 1.00 34.91 335 TRP A O 1
ATOM 2674 N N . GLY A 1 336 ? -13.566 55.102 -0.644 1.00 30.89 336 GLY A N 1
ATOM 2675 C CA . GLY A 1 336 ? -13.942 56.450 -1.065 1.00 30.89 336 GLY A CA 1
ATOM 2676 C C . GLY A 1 336 ? -13.182 56.745 -2.368 1.00 30.89 336 GLY A C 1
ATOM 2677 O O . GLY A 1 336 ? -12.025 56.372 -2.508 1.00 30.89 336 GLY A O 1
ATOM 2678 N N . VAL A 1 337 ? -13.879 57.343 -3.327 1.00 35.28 337 VAL A N 1
ATOM 2679 C CA . VAL A 1 337 ? -13.497 57.612 -4.725 1.00 35.28 337 VAL A CA 1
ATOM 2680 C C . VAL A 1 337 ? -12.396 58.675 -4.854 1.00 35.28 337 VAL A C 1
ATOM 2682 O O . VAL A 1 337 ? -12.504 59.698 -4.187 1.00 35.28 337 VAL A O 1
ATOM 2685 N N . SER A 1 338 ? -11.420 58.473 -5.756 1.00 30.69 338 SER A N 1
ATOM 2686 C CA . SER A 1 338 ? -10.727 59.473 -6.618 1.00 30.69 338 SER A CA 1
ATOM 2687 C C . SER A 1 338 ? -9.538 58.779 -7.310 1.00 30.69 338 SER A C 1
ATOM 2689 O O . SER A 1 338 ? -8.930 57.918 -6.691 1.00 30.69 338 SER A O 1
ATOM 2691 N N . SER A 1 339 ? -9.043 59.074 -8.508 1.00 28.98 339 SER A N 1
ATOM 2692 C CA . SER A 1 339 ? -9.487 59.741 -9.734 1.00 28.98 339 SER A CA 1
ATOM 2693 C C . SER A 1 339 ? -8.529 59.232 -10.823 1.00 28.98 339 SER A C 1
ATOM 2695 O O . SER A 1 339 ? -7.383 58.888 -10.535 1.00 28.98 339 SER A O 1
ATOM 2697 N N . VAL A 1 340 ? -9.020 59.143 -12.055 1.00 36.94 340 VAL A N 1
ATOM 2698 C CA . VAL A 1 340 ? -8.307 58.653 -13.241 1.00 36.94 340 VAL A CA 1
ATOM 2699 C C . VAL A 1 340 ? -7.581 59.815 -13.918 1.00 36.94 340 VAL A C 1
ATOM 2701 O O . VAL A 1 340 ? -8.212 60.834 -14.182 1.00 36.94 340 VAL A O 1
ATOM 2704 N N . GLU A 1 341 ? -6.311 59.631 -14.283 1.00 32.19 341 GLU A N 1
ATOM 2705 C CA . GLU A 1 341 ? -5.644 60.438 -15.311 1.00 32.19 341 GLU A CA 1
ATOM 2706 C C . GLU A 1 341 ? -5.010 59.520 -16.365 1.00 32.19 341 GLU A C 1
ATOM 2708 O O . GLU A 1 341 ? -4.296 58.568 -16.052 1.00 32.19 341 GLU A O 1
ATOM 2713 N N . ALA A 1 342 ? -5.344 59.803 -17.624 1.00 37.41 342 ALA A N 1
ATOM 2714 C CA . ALA A 1 342 ? -4.769 59.215 -18.830 1.00 37.41 342 ALA A CA 1
ATOM 2715 C C . ALA A 1 342 ? -3.442 59.905 -19.196 1.00 37.41 342 ALA A C 1
ATOM 2717 O O . ALA A 1 342 ? -3.160 61.001 -18.706 1.00 37.41 342 ALA A O 1
ATOM 2718 N N . PRO A 1 343 ? -2.677 59.335 -20.144 1.00 47.16 343 PRO A N 1
ATOM 2719 C CA . PRO A 1 343 ? -2.494 60.115 -21.369 1.00 47.16 343 PRO A CA 1
ATOM 2720 C C . PRO A 1 343 ? -2.502 59.309 -22.685 1.00 47.16 343 PRO A C 1
ATOM 2722 O O . PRO A 1 343 ? -1.988 58.199 -22.798 1.00 47.16 343 PRO A O 1
ATOM 2725 N N . THR A 1 344 ? -3.091 59.973 -23.678 1.00 41.03 344 THR A N 1
ATOM 2726 C CA . THR A 1 344 ? -2.925 59.935 -25.147 1.00 41.03 344 THR A CA 1
ATOM 2727 C C . THR A 1 344 ? -1.450 60.191 -25.556 1.00 41.03 344 THR A C 1
ATOM 2729 O O . THR A 1 344 ? -0.722 60.767 -24.756 1.00 41.03 344 THR A O 1
ATOM 2732 N N . THR A 1 345 ? -0.869 59.867 -26.725 1.00 39.09 345 THR A N 1
ATOM 2733 C CA . THR A 1 345 ? -1.313 59.815 -28.142 1.00 39.09 345 THR A CA 1
ATOM 2734 C C . THR A 1 345 ? -0.111 59.401 -29.029 1.00 39.09 345 THR A C 1
ATOM 2736 O O . THR A 1 345 ? 1.016 59.704 -28.646 1.00 39.09 345 THR A O 1
ATOM 2739 N N . ASP A 1 346 ? -0.406 58.845 -30.220 1.00 33.06 346 ASP A N 1
ATOM 2740 C CA . ASP A 1 346 ? 0.276 58.967 -31.541 1.00 33.06 346 ASP A CA 1
ATOM 2741 C C . ASP A 1 346 ? 1.751 58.523 -31.694 1.00 33.06 346 ASP A C 1
ATOM 2743 O O . ASP A 1 346 ? 2.564 58.684 -30.801 1.00 33.06 346 ASP A O 1
ATOM 2747 N N . THR A 1 347 ? 2.286 57.974 -32.794 1.00 36.84 347 THR A N 1
ATOM 2748 C CA . THR A 1 347 ? 2.041 57.925 -34.263 1.00 36.84 347 THR A CA 1
ATOM 2749 C C . THR A 1 347 ? 2.976 56.778 -34.763 1.00 36.84 347 THR A C 1
ATOM 2751 O O . THR A 1 347 ? 3.908 56.437 -34.043 1.00 36.84 347 THR A O 1
ATOM 2754 N N . SER A 1 348 ? 2.870 56.062 -35.887 1.00 37.53 348 SER A N 1
ATOM 2755 C CA . SER A 1 348 ? 2.785 56.460 -37.297 1.00 37.53 348 SER A CA 1
ATOM 2756 C C . SER A 1 348 ? 2.711 55.203 -38.186 1.00 37.53 348 SER A C 1
ATOM 2758 O O . SER A 1 348 ? 3.279 54.160 -37.864 1.00 37.53 348 SER A O 1
ATOM 2760 N N . VAL A 1 349 ? 2.032 55.356 -39.320 1.00 44.34 349 VAL A N 1
ATOM 2761 C CA . VAL A 1 349 ? 1.776 54.388 -40.397 1.00 44.34 349 VAL A CA 1
ATOM 2762 C C . VAL A 1 349 ? 2.984 54.263 -41.335 1.00 44.34 349 VAL A C 1
ATOM 2764 O O . VAL A 1 349 ? 3.519 55.287 -41.747 1.00 44.34 349 VAL A O 1
ATOM 2767 N N . GLU A 1 350 ? 3.328 53.042 -41.762 1.00 38.91 350 GLU A N 1
ATOM 2768 C CA . GLU A 1 350 ? 3.974 52.801 -43.062 1.00 38.91 350 GLU A CA 1
ATOM 2769 C C . GLU A 1 350 ? 3.262 51.671 -43.821 1.00 38.91 350 GLU A C 1
ATOM 2771 O O . GLU A 1 350 ? 3.065 50.563 -43.320 1.00 38.91 350 GLU A O 1
ATOM 2776 N N . GLU A 1 351 ? 2.849 51.996 -45.046 1.00 45.53 351 GLU A N 1
ATOM 2777 C CA . GLU A 1 351 ? 2.191 51.120 -46.009 1.00 45.53 351 GLU A CA 1
ATOM 2778 C C . GLU A 1 351 ? 3.225 50.258 -46.749 1.00 45.53 351 GLU A C 1
ATOM 2780 O O . GLU A 1 351 ? 4.128 50.770 -47.411 1.00 45.53 351 GLU A O 1
ATOM 2785 N N . GLY A 1 352 ? 3.065 48.931 -46.700 1.00 35.91 352 GLY A N 1
ATOM 2786 C CA . GLY A 1 352 ? 3.959 47.989 -47.374 1.00 35.91 352 GLY A CA 1
ATOM 2787 C C . GLY A 1 352 ? 3.247 46.742 -47.900 1.00 35.91 352 GLY A C 1
ATOM 2788 O O . GLY A 1 352 ? 2.962 45.822 -47.147 1.00 35.91 352 GLY A O 1
ATOM 2789 N N . LYS A 1 353 ? 2.998 46.731 -49.218 1.00 38.16 353 LYS A N 1
ATOM 2790 C CA . LYS A 1 353 ? 2.831 45.581 -50.138 1.00 38.16 353 LYS A CA 1
ATOM 2791 C C . LYS A 1 353 ? 2.238 44.275 -49.572 1.00 38.16 353 LYS A C 1
ATOM 2793 O O . LYS A 1 353 ? 2.940 43.413 -49.056 1.00 38.16 353 LYS A O 1
ATOM 2798 N N . ILE A 1 354 ? 0.956 44.066 -49.874 1.00 42.09 354 ILE A N 1
ATOM 2799 C CA . ILE A 1 354 ? 0.235 42.798 -49.711 1.00 42.09 354 ILE A CA 1
ATOM 2800 C C . ILE A 1 354 ? 0.757 41.777 -50.735 1.00 42.09 354 ILE A C 1
ATOM 2802 O O . ILE A 1 354 ? 0.440 41.847 -51.924 1.00 42.09 354 ILE A O 1
ATOM 2806 N N . SER A 1 355 ? 1.546 40.810 -50.273 1.00 40.91 355 SER A N 1
ATOM 2807 C CA . SER A 1 355 ? 1.799 39.561 -50.990 1.00 40.91 355 SER A CA 1
ATOM 2808 C C . SER A 1 355 ? 0.829 38.496 -50.475 1.00 40.91 355 SER A C 1
ATOM 2810 O O . SER A 1 355 ? 0.937 38.050 -49.334 1.00 40.91 355 SER A O 1
ATOM 2812 N N . ASN A 1 356 ? -0.131 38.101 -51.312 1.00 44.44 356 ASN A N 1
ATOM 2813 C CA . ASN A 1 356 ? -1.148 37.090 -51.009 1.00 44.44 356 ASN A CA 1
ATOM 2814 C C . ASN A 1 356 ? -0.567 35.668 -51.073 1.00 44.44 356 ASN A C 1
ATOM 2816 O O . ASN A 1 356 ? -0.881 34.887 -51.968 1.00 44.44 356 ASN A O 1
ATOM 2820 N N . THR A 1 357 ? 0.275 35.322 -50.106 1.00 43.69 357 THR A N 1
ATOM 2821 C CA . THR A 1 357 ? 0.484 33.931 -49.689 1.00 43.69 357 THR A CA 1
ATOM 2822 C C . THR A 1 357 ? -0.381 33.694 -48.453 1.00 43.69 357 THR A C 1
ATOM 2824 O O . THR A 1 357 ? -0.322 34.531 -47.551 1.00 43.69 357 THR A O 1
ATOM 2827 N N . PRO A 1 358 ? -1.199 32.625 -48.378 1.00 45.28 358 PRO A N 1
ATOM 2828 C CA . PRO A 1 358 ? -2.006 32.347 -47.194 1.00 45.28 358 PRO A CA 1
ATOM 2829 C C . PRO A 1 358 ? -1.065 32.180 -46.002 1.00 45.28 358 PRO A C 1
ATOM 2831 O O . PRO A 1 358 ? -0.349 31.184 -45.899 1.00 45.28 358 PRO A O 1
ATOM 2834 N N . SER A 1 359 ? -1.016 33.211 -45.157 1.00 52.00 359 SER A N 1
ATOM 2835 C CA . SER A 1 359 ? -0.213 33.208 -43.942 1.00 52.00 359 SER A CA 1
ATOM 2836 C C . SER A 1 359 ? -0.671 32.016 -43.099 1.00 52.00 359 SER A C 1
ATOM 2838 O O . SER A 1 359 ? -1.887 31.820 -42.974 1.00 52.00 359 SER A O 1
ATOM 2840 N N . PRO A 1 360 ? 0.243 31.177 -42.583 1.00 65.38 360 PRO A N 1
ATOM 2841 C CA . PRO A 1 360 ? -0.137 30.064 -41.727 1.00 65.38 360 PRO A CA 1
ATOM 2842 C C . PRO A 1 360 ? -0.989 30.625 -40.590 1.00 65.38 360 PRO A C 1
ATOM 2844 O O . PRO A 1 360 ? -0.566 31.553 -39.904 1.00 65.38 360 PRO A O 1
ATOM 2847 N N . ALA A 1 361 ? -2.219 30.123 -40.456 1.00 70.56 361 ALA A N 1
ATOM 2848 C CA . ALA A 1 361 ? -3.141 30.584 -39.430 1.00 70.56 361 ALA A CA 1
ATOM 2849 C C . ALA A 1 361 ? -2.441 30.468 -38.070 1.00 70.56 361 ALA A C 1
ATOM 2851 O O . ALA A 1 361 ? -2.123 29.361 -37.630 1.00 70.56 361 ALA A O 1
ATOM 2852 N N . LEU A 1 362 ? -2.138 31.616 -37.457 1.00 78.81 362 LEU A N 1
ATOM 2853 C CA . LEU A 1 362 ? -1.488 31.672 -36.156 1.00 78.81 362 LEU A CA 1
ATOM 2854 C C . LEU A 1 362 ? -2.368 30.918 -35.160 1.00 78.81 362 LEU A C 1
ATOM 2856 O O . LEU A 1 362 ? -3.579 31.131 -35.077 1.00 78.81 362 LEU A O 1
ATOM 2860 N N . ALA A 1 363 ? -1.761 29.974 -34.450 1.00 88.94 363 ALA A N 1
ATOM 2861 C CA . ALA A 1 363 ? -2.454 29.224 -33.421 1.00 88.94 363 ALA A CA 1
ATOM 2862 C C . ALA A 1 363 ? -2.852 30.165 -32.275 1.00 88.94 363 ALA A C 1
ATOM 2864 O O . ALA A 1 363 ? -2.062 31.017 -31.881 1.00 88.94 363 ALA A O 1
ATOM 2865 N N . ARG A 1 364 ? -4.048 29.984 -31.705 1.00 92.06 364 ARG A N 1
ATOM 2866 C CA . ARG A 1 364 ? -4.528 30.748 -30.541 1.00 92.06 364 ARG A CA 1
ATOM 2867 C C . ARG A 1 364 ? -4.592 29.866 -29.306 1.00 92.06 364 ARG A C 1
ATOM 2869 O O . ARG A 1 364 ? -4.961 28.695 -29.400 1.00 92.06 364 ARG A O 1
ATOM 2876 N N . CYS A 1 365 ? -4.246 30.427 -28.152 1.00 91.75 365 CYS A N 1
ATOM 2877 C CA . CYS A 1 365 ? -4.378 29.742 -26.870 1.00 91.75 365 CYS A CA 1
ATOM 2878 C C . CYS A 1 365 ? -5.870 29.539 -26.535 1.00 91.75 365 CYS A C 1
ATOM 2880 O O . CYS A 1 365 ? -6.607 30.520 -26.531 1.00 91.75 365 CYS A O 1
ATOM 2882 N N . PRO A 1 366 ? -6.345 28.331 -26.185 1.00 91.44 366 PRO A N 1
ATOM 2883 C CA . PRO A 1 366 ? -7.757 28.104 -25.863 1.00 91.44 366 PRO A CA 1
ATOM 2884 C C . PRO A 1 366 ? -8.184 28.701 -24.513 1.00 91.44 366 PRO A C 1
ATOM 2886 O O . PRO A 1 366 ? -9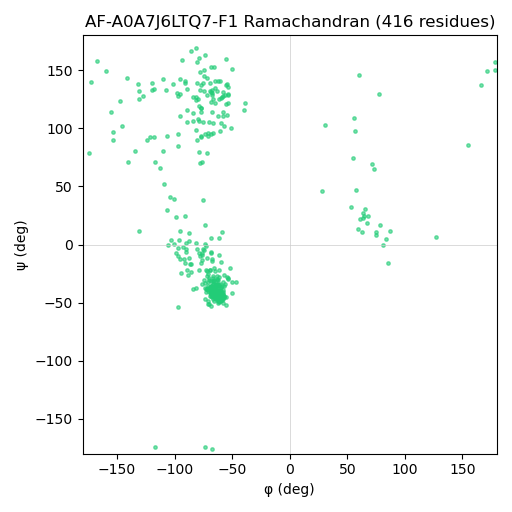.370 28.727 -24.217 1.00 91.44 366 PRO A O 1
ATOM 2889 N N . VAL A 1 367 ? -7.230 29.139 -23.681 1.00 93.12 367 VAL A N 1
ATOM 2890 C CA . VAL A 1 367 ? -7.504 29.660 -22.332 1.00 93.12 367 VAL A CA 1
ATOM 2891 C C . VAL A 1 367 ? -7.573 31.185 -22.326 1.00 93.12 367 VAL A C 1
ATOM 2893 O O . VAL A 1 367 ? -8.555 31.749 -21.859 1.00 93.12 367 VAL A O 1
ATOM 2896 N N . CYS A 1 368 ? -6.538 31.863 -22.837 1.00 94.19 368 CYS A N 1
ATOM 2897 C CA . CYS A 1 368 ? -6.502 33.329 -22.890 1.00 94.19 368 CYS A CA 1
ATOM 2898 C C . CYS A 1 368 ? -6.922 33.914 -24.244 1.00 94.19 368 CYS A C 1
ATOM 2900 O O . CYS A 1 368 ? -7.114 35.118 -24.338 1.00 94.19 368 CYS A O 1
ATOM 2902 N N . PHE A 1 369 ? -7.084 33.086 -25.282 1.00 94.38 369 PHE A N 1
ATOM 2903 C CA . PHE A 1 369 ? -7.420 33.498 -26.653 1.00 94.38 369 PHE A CA 1
ATOM 2904 C C . PHE A 1 369 ? -6.382 34.390 -27.353 1.00 94.38 369 PHE A C 1
ATOM 2906 O O . PHE A 1 369 ? -6.656 34.878 -28.454 1.00 94.38 369 PHE A O 1
ATOM 2913 N N . ASP A 1 370 ? -5.186 34.551 -26.787 1.00 93.44 370 ASP A N 1
ATOM 2914 C CA . ASP A 1 370 ? -4.084 35.278 -27.424 1.00 93.44 370 ASP A CA 1
ATOM 2915 C C . ASP A 1 370 ? -3.437 34.465 -28.553 1.00 93.44 370 ASP A C 1
ATOM 2917 O O . ASP A 1 370 ? -3.394 33.226 -28.512 1.00 93.44 370 ASP A O 1
ATOM 2921 N N . ASP A 1 371 ? -2.913 35.175 -29.554 1.00 92.62 371 ASP A N 1
ATOM 2922 C CA . ASP A 1 371 ? -2.132 34.589 -30.641 1.00 92.62 371 ASP A CA 1
ATOM 2923 C C . ASP A 1 371 ? -0.785 34.077 -30.110 1.00 92.62 371 ASP A C 1
ATOM 2925 O O . ASP A 1 371 ? -0.052 34.764 -29.394 1.00 92.62 371 ASP A O 1
ATOM 2929 N N . LEU A 1 372 ? -0.447 32.840 -30.463 1.00 89.69 372 LEU A N 1
ATOM 2930 C CA . LEU A 1 372 ? 0.783 32.194 -30.035 1.00 89.69 372 LEU A CA 1
ATOM 2931 C C . LEU A 1 372 ? 1.899 32.493 -31.033 1.00 89.69 372 LEU A C 1
ATOM 2933 O O . LEU A 1 372 ? 1.862 32.064 -32.185 1.00 89.69 372 LEU A O 1
ATOM 2937 N N . THR A 1 373 ? 2.921 33.201 -30.564 1.00 86.56 373 THR A N 1
ATOM 2938 C CA . THR A 1 373 ? 4.195 33.355 -31.273 1.00 86.56 373 THR A CA 1
ATOM 2939 C C . THR A 1 373 ? 5.071 32.118 -31.058 1.00 86.56 373 THR A C 1
ATOM 2941 O O . THR A 1 373 ? 4.917 31.411 -30.059 1.00 86.56 373 THR A O 1
ATOM 2944 N N . GLU A 1 374 ? 6.024 31.850 -31.958 1.00 79.31 374 GLU A N 1
ATOM 2945 C CA . GLU A 1 374 ? 6.962 30.716 -31.823 1.00 79.31 374 GLU A CA 1
ATOM 2946 C C . GLU A 1 374 ? 7.710 30.716 -30.475 1.00 79.31 374 GLU A C 1
ATOM 2948 O O . GLU A 1 374 ? 8.026 29.657 -29.927 1.00 79.31 374 GLU A O 1
ATOM 2953 N N . ASP A 1 375 ? 7.926 31.898 -29.891 1.00 74.75 375 ASP A N 1
ATOM 2954 C CA . ASP A 1 375 ? 8.569 32.052 -28.589 1.00 74.75 375 ASP A CA 1
ATOM 2955 C C . ASP A 1 375 ? 7.672 31.702 -27.399 1.00 74.75 375 ASP A C 1
ATOM 2957 O O . ASP A 1 375 ? 8.172 31.137 -26.422 1.00 74.75 375 ASP A O 1
ATOM 2961 N N . ASN A 1 376 ? 6.366 31.967 -27.502 1.00 71.31 376 ASN A N 1
ATOM 2962 C CA . ASN A 1 376 ? 5.378 31.714 -26.447 1.00 71.31 376 ASN A CA 1
ATOM 2963 C C . ASN A 1 376 ? 4.715 30.331 -26.566 1.00 71.31 376 ASN A C 1
ATOM 2965 O O . ASN A 1 376 ? 4.057 29.872 -25.632 1.00 71.31 376 ASN A O 1
ATOM 2969 N N . ALA A 1 377 ? 4.902 29.647 -27.698 1.00 64.38 377 ALA A N 1
ATOM 2970 C CA . ALA A 1 377 ? 4.316 28.343 -27.985 1.00 64.38 377 ALA A CA 1
ATOM 2971 C C . ALA A 1 377 ? 5.153 27.147 -27.487 1.00 64.38 377 ALA A C 1
ATOM 2973 O O . ALA A 1 377 ? 4.843 26.003 -27.810 1.00 64.38 377 ALA A O 1
ATOM 2974 N N . LYS A 1 378 ? 6.209 27.358 -26.687 1.00 61.00 378 LYS A N 1
ATOM 2975 C CA . LYS A 1 378 ? 7.198 26.327 -26.289 1.00 61.00 378 LYS A CA 1
ATOM 2976 C C . LYS A 1 378 ? 6.649 25.123 -25.485 1.00 61.00 378 LYS A C 1
ATOM 2978 O O . LYS A 1 378 ? 7.417 24.232 -25.123 1.00 61.00 378 LYS A O 1
ATOM 2983 N N . CYS A 1 379 ? 5.337 24.999 -25.290 1.00 57.06 379 CYS A N 1
ATOM 2984 C CA . CYS A 1 379 ? 4.691 23.981 -24.456 1.00 57.06 379 CYS A CA 1
ATOM 2985 C C . CYS A 1 379 ? 4.115 22.760 -25.211 1.00 57.06 379 CYS A C 1
ATOM 2987 O O . CYS A 1 379 ? 3.255 22.058 -24.687 1.00 57.06 379 CYS A O 1
ATOM 2989 N N . TYR A 1 380 ? 4.611 22.431 -26.411 1.00 56.59 380 TYR A N 1
ATOM 2990 C CA . TYR A 1 380 ? 4.114 21.291 -27.211 1.00 56.59 380 TYR A CA 1
ATOM 2991 C C . TYR A 1 380 ? 4.380 19.888 -26.630 1.00 56.59 380 TYR A C 1
ATOM 2993 O O . TYR A 1 380 ? 3.860 18.904 -27.153 1.00 56.59 380 TYR A O 1
ATOM 3001 N N . LYS A 1 381 ? 5.229 19.746 -25.603 1.00 56.19 381 LYS A N 1
ATOM 3002 C CA . LYS A 1 381 ? 5.787 18.431 -25.226 1.00 56.19 381 LYS A CA 1
ATOM 3003 C C . LYS A 1 381 ? 5.052 17.690 -24.110 1.00 56.19 381 LYS A C 1
ATOM 3005 O O . LYS A 1 381 ? 5.340 16.513 -23.918 1.00 56.19 381 LYS A O 1
ATOM 3010 N N . LEU A 1 382 ? 4.147 18.342 -23.378 1.00 62.16 382 LEU A N 1
ATOM 3011 C CA . LEU A 1 382 ? 3.551 17.744 -22.176 1.00 62.16 382 LEU A CA 1
ATOM 3012 C C . LEU A 1 382 ? 2.215 17.033 -22.427 1.00 62.16 382 LEU A C 1
ATOM 3014 O O . LEU A 1 382 ? 1.891 16.113 -21.684 1.00 62.16 382 LEU A O 1
ATOM 3018 N N . LEU A 1 383 ? 1.462 17.403 -23.473 1.00 72.81 383 LEU A N 1
ATOM 3019 C CA . LEU A 1 383 ? 0.114 16.875 -23.713 1.00 72.81 383 LEU A CA 1
ATOM 3020 C C . LEU A 1 383 ? 0.013 16.094 -25.041 1.00 72.81 383 LEU A C 1
ATOM 3022 O O . LEU A 1 383 ? 0.448 16.594 -26.082 1.00 72.81 383 LEU A O 1
ATOM 3026 N N . PRO A 1 384 ? -0.604 14.896 -25.056 1.00 81.56 384 PRO A N 1
ATOM 3027 C CA . PRO A 1 384 ? -0.680 14.039 -26.246 1.00 81.56 384 PRO A CA 1
ATOM 3028 C C . PRO A 1 384 ? -1.585 14.586 -27.366 1.00 81.56 384 PRO A C 1
ATOM 3030 O O . PRO A 1 384 ? -1.410 14.218 -28.527 1.00 81.56 384 PRO A O 1
ATOM 3033 N N . CYS A 1 385 ? -2.525 15.481 -27.047 1.00 85.81 385 CYS A N 1
ATOM 3034 C CA . CYS A 1 385 ? -3.525 16.020 -27.977 1.00 85.81 385 CYS A CA 1
ATOM 3035 C C . CYS A 1 385 ? -3.016 17.129 -28.915 1.00 85.81 385 CYS A C 1
ATOM 3037 O O . CYS A 1 385 ? -3.744 17.539 -29.813 1.00 85.81 385 CYS A O 1
ATOM 3039 N N . LYS A 1 386 ? -1.782 17.622 -28.723 1.00 87.06 386 LYS A N 1
ATOM 3040 C CA . LYS A 1 386 ? -1.139 18.673 -29.543 1.00 87.06 386 LYS A CA 1
ATOM 3041 C C . LYS A 1 386 ? -1.870 20.028 -29.601 1.00 87.06 386 LYS A C 1
ATOM 3043 O O . LYS A 1 386 ? -1.510 20.862 -30.429 1.00 87.06 386 LYS A O 1
ATOM 3048 N N . HIS A 1 387 ? -2.853 20.278 -28.734 1.00 89.19 387 HIS A N 1
ATOM 3049 C CA . HIS A 1 387 ? -3.493 21.593 -28.639 1.00 89.19 387 HIS A CA 1
ATOM 3050 C C . HIS A 1 387 ? -2.500 22.631 -28.093 1.00 89.19 387 HIS A C 1
ATOM 3052 O O . HIS A 1 387 ? -1.853 22.372 -27.075 1.00 89.19 387 HIS A O 1
ATOM 3058 N N . PRO A 1 388 ? -2.364 23.792 -28.748 1.00 89.06 388 PRO A N 1
ATOM 3059 C CA . PRO A 1 388 ? -1.372 24.782 -28.369 1.00 89.06 388 PRO A CA 1
ATOM 3060 C C . PRO A 1 388 ? -1.912 25.664 -27.231 1.00 89.06 388 PRO A C 1
ATOM 3062 O O . PRO A 1 388 ? -3.000 26.220 -27.325 1.00 89.06 388 PRO A O 1
ATOM 3065 N N . VAL A 1 389 ? -1.160 25.778 -26.135 1.00 90.44 389 VAL A N 1
ATOM 3066 C CA . VAL A 1 389 ? -1.509 26.578 -24.945 1.00 90.44 389 VAL A CA 1
ATOM 3067 C C . VAL A 1 389 ? -0.288 27.417 -24.575 1.00 90.44 389 VAL A C 1
ATOM 3069 O O . VAL A 1 389 ? 0.830 26.904 -24.637 1.00 90.44 389 VAL A O 1
ATOM 3072 N N . CYS A 1 390 ? -0.474 28.689 -24.209 1.00 91.06 390 CYS A N 1
ATOM 3073 C CA . CYS A 1 390 ? 0.644 29.522 -23.759 1.00 91.06 390 CYS A CA 1
ATOM 3074 C C . CYS A 1 390 ? 1.178 29.044 -22.397 1.00 91.06 390 CYS A C 1
ATOM 3076 O O . CYS A 1 390 ? 0.437 28.489 -21.579 1.00 91.06 390 CYS A O 1
ATOM 3078 N N . ASP A 1 391 ? 2.462 29.293 -22.142 1.00 89.06 391 ASP A N 1
ATOM 3079 C CA . ASP A 1 391 ? 3.161 28.830 -20.935 1.00 89.06 391 ASP A CA 1
ATOM 3080 C C . ASP A 1 391 ? 2.505 29.317 -19.634 1.00 89.06 391 ASP A C 1
ATOM 3082 O O . ASP A 1 391 ? 2.339 28.558 -18.676 1.00 89.06 391 ASP A O 1
ATOM 3086 N N . GLN A 1 392 ? 2.027 30.563 -19.629 1.00 91.38 392 GLN A N 1
ATOM 3087 C CA . GLN A 1 392 ? 1.362 31.155 -18.472 1.00 91.38 392 GLN A CA 1
ATOM 3088 C C . GLN A 1 392 ? 0.042 30.442 -18.139 1.00 91.38 392 GLN A C 1
ATOM 3090 O O . GLN A 1 392 ? -0.200 30.097 -16.980 1.00 91.38 392 GLN A O 1
ATOM 3095 N N . CYS A 1 393 ? -0.796 30.162 -19.143 1.00 92.56 393 CYS A N 1
ATOM 3096 C CA . CYS A 1 393 ? -2.052 29.441 -18.936 1.00 92.56 393 CYS A CA 1
ATOM 3097 C C . CYS A 1 393 ? -1.821 27.974 -18.568 1.00 92.56 393 CYS A C 1
ATOM 3099 O O . CYS A 1 393 ? -2.533 27.453 -17.710 1.00 92.56 393 CYS A O 1
ATOM 3101 N N . LEU A 1 394 ? -0.821 27.313 -19.163 1.00 90.62 394 LEU A N 1
ATOM 3102 C CA . LEU A 1 394 ? -0.480 25.937 -18.807 1.00 90.62 394 LEU A CA 1
ATOM 3103 C C . LEU A 1 394 ? 0.038 25.844 -17.365 1.00 90.62 394 LEU A C 1
ATOM 3105 O O . LEU A 1 394 ? -0.388 24.963 -16.622 1.00 90.62 394 LEU A O 1
ATOM 3109 N N . THR A 1 395 ? 0.894 26.776 -16.943 1.00 91.06 395 THR A N 1
ATOM 3110 C CA . THR A 1 395 ? 1.416 26.838 -15.570 1.00 91.06 395 THR A CA 1
ATOM 3111 C C . THR A 1 395 ? 0.297 27.061 -14.555 1.00 91.06 395 THR A C 1
ATOM 3113 O O . THR A 1 395 ? 0.224 26.338 -13.560 1.00 91.06 395 THR A O 1
ATOM 3116 N N . CYS A 1 396 ? -0.618 28.002 -14.821 1.00 93.69 396 CYS A N 1
ATOM 3117 C CA . CYS A 1 396 ? -1.811 28.191 -13.990 1.00 93.69 396 CYS A CA 1
ATOM 3118 C C . CYS A 1 396 ? -2.664 26.920 -13.927 1.00 93.69 396 CYS A C 1
ATOM 3120 O O . CYS A 1 396 ? -3.072 26.517 -12.841 1.00 93.69 396 CYS A O 1
ATOM 3122 N N . HIS A 1 397 ? -2.892 26.258 -15.065 1.00 91.81 397 HIS A N 1
ATOM 3123 C CA . HIS A 1 397 ? -3.681 25.029 -15.112 1.00 91.81 397 HIS A CA 1
ATOM 3124 C C . HIS A 1 397 ? -3.051 23.903 -14.279 1.00 91.81 397 HIS A C 1
ATOM 3126 O O . HIS A 1 397 ? -3.736 23.277 -13.475 1.00 91.81 397 HIS A O 1
ATOM 3132 N N . ILE A 1 398 ? -1.739 23.679 -14.413 1.00 90.94 398 ILE A N 1
ATOM 3133 C CA . ILE A 1 398 ? -1.004 22.678 -13.626 1.00 90.94 398 ILE A CA 1
ATOM 3134 C C . ILE A 1 398 ? -1.092 22.997 -12.130 1.00 90.94 398 ILE A C 1
ATOM 3136 O O . ILE A 1 398 ? -1.341 22.099 -11.330 1.00 90.94 398 ILE A O 1
ATOM 3140 N N . LYS A 1 399 ? -0.913 24.267 -11.749 1.00 93.81 399 LYS A N 1
ATOM 3141 C CA . LYS A 1 399 ? -0.970 24.696 -10.348 1.00 93.81 399 LYS A CA 1
ATOM 3142 C C . LYS A 1 399 ? -2.334 24.402 -9.722 1.00 93.81 399 LYS A C 1
ATOM 3144 O O . LYS A 1 399 ? -2.379 23.771 -8.672 1.00 93.81 399 LYS A O 1
ATOM 3149 N N . VAL A 1 400 ? -3.421 24.774 -10.401 1.00 93.62 400 VAL A N 1
ATOM 3150 C CA . VAL A 1 400 ? -4.791 24.497 -9.938 1.00 93.62 400 VAL A CA 1
ATOM 3151 C C . VAL A 1 400 ? -5.019 22.992 -9.783 1.00 93.62 400 VAL A C 1
ATOM 3153 O O . VAL A 1 400 ? -5.527 22.555 -8.760 1.00 93.62 400 VAL A O 1
ATOM 3156 N N . ARG A 1 401 ? -4.558 22.168 -10.734 1.00 90.19 401 ARG A N 1
ATOM 3157 C CA . ARG A 1 401 ? -4.694 20.703 -10.638 1.00 90.19 401 ARG A CA 1
ATOM 3158 C C . ARG A 1 401 ? -3.924 20.085 -9.476 1.00 90.19 401 ARG A C 1
ATOM 3160 O O . ARG A 1 401 ? -4.377 19.101 -8.898 1.00 90.19 401 ARG A O 1
ATOM 3167 N N . ILE A 1 402 ? -2.767 20.645 -9.130 1.00 90.75 402 ILE A N 1
ATOM 3168 C CA . ILE A 1 402 ? -2.008 20.220 -7.950 1.00 90.75 402 ILE A CA 1
ATOM 3169 C C . ILE A 1 402 ? -2.759 20.602 -6.670 1.00 90.75 402 ILE A C 1
ATOM 3171 O O . ILE A 1 402 ? -2.870 19.766 -5.776 1.00 90.75 402 ILE A O 1
ATOM 3175 N N . GLU A 1 403 ? -3.294 21.822 -6.598 1.00 89.88 403 GLU A N 1
ATOM 3176 C CA . GLU A 1 403 ? -4.079 22.309 -5.453 1.00 89.88 403 GLU A CA 1
ATOM 3177 C C . GLU A 1 403 ? -5.385 21.514 -5.265 1.00 89.88 403 GLU A C 1
ATOM 3179 O O . GLU A 1 403 ? -5.777 21.230 -4.138 1.00 89.88 403 GLU A O 1
ATOM 3184 N N . GLU A 1 404 ? -6.007 21.057 -6.354 1.00 90.31 404 GLU A N 1
ATOM 3185 C CA . GLU A 1 404 ? -7.178 20.168 -6.339 1.00 90.31 404 GLU A CA 1
ATOM 3186 C C . GLU A 1 404 ? -6.844 18.705 -5.972 1.00 90.31 404 GLU A C 1
ATOM 3188 O O . GLU A 1 404 ? -7.744 17.873 -5.853 1.00 90.31 404 GLU A O 1
ATOM 3193 N N . GLY A 1 405 ? -5.562 18.356 -5.805 1.00 89.94 405 GLY A N 1
ATOM 3194 C CA . GLY A 1 405 ? -5.122 16.986 -5.514 1.00 89.94 405 GLY A CA 1
ATOM 3195 C C . GLY A 1 405 ? -5.164 16.029 -6.717 1.00 89.94 405 GLY A C 1
ATOM 3196 O O . GLY A 1 405 ? -4.901 14.835 -6.563 1.00 89.94 405 GLY A O 1
ATOM 3197 N N . ASP A 1 406 ? -5.426 16.540 -7.922 1.00 80.62 406 ASP A N 1
ATOM 3198 C CA . ASP A 1 406 ? -5.581 15.788 -9.175 1.00 80.62 406 ASP A CA 1
ATOM 3199 C C . ASP A 1 406 ? -4.340 15.922 -10.084 1.00 80.62 406 ASP A C 1
ATOM 3201 O O . ASP A 1 406 ? -4.406 16.065 -11.304 1.00 80.62 406 ASP A O 1
ATOM 3205 N N . ALA A 1 407 ? -3.145 15.874 -9.487 1.00 74.69 407 ALA A N 1
ATOM 3206 C CA . ALA A 1 407 ? -1.878 16.031 -10.213 1.00 74.69 407 ALA A CA 1
ATOM 3207 C C . ALA A 1 407 ? -1.548 14.857 -11.163 1.00 74.69 407 ALA A C 1
ATOM 3209 O O . ALA A 1 407 ? -0.559 14.909 -11.895 1.00 74.69 407 ALA A O 1
ATOM 3210 N N . ARG A 1 408 ? -2.326 13.764 -11.130 1.00 74.44 408 ARG A N 1
ATOM 3211 C CA . ARG A 1 408 ? -2.037 12.529 -11.883 1.00 74.44 408 ARG A CA 1
ATOM 3212 C C . ARG A 1 408 ? -2.584 12.545 -13.310 1.00 74.44 408 ARG A C 1
ATOM 3214 O O . ARG A 1 408 ? -2.135 11.737 -14.120 1.00 74.44 408 ARG A O 1
ATOM 3221 N N . LEU A 1 409 ? -3.517 13.445 -13.619 1.00 76.31 409 LEU A N 1
ATOM 3222 C CA . LEU A 1 409 ? -4.168 13.546 -14.923 1.00 76.31 409 LEU A CA 1
ATOM 3223 C C . LEU A 1 409 ? -4.206 15.010 -15.368 1.00 76.31 409 LEU A C 1
ATOM 3225 O O . LEU A 1 409 ? -5.218 15.696 -15.251 1.00 76.31 409 LEU A O 1
ATOM 3229 N N . LEU A 1 410 ? -3.089 15.501 -15.911 1.00 84.75 410 LEU A N 1
ATOM 3230 C CA . LEU A 1 410 ? -3.091 16.781 -16.618 1.00 84.75 410 LEU A CA 1
ATOM 3231 C C . LEU A 1 410 ? -3.901 16.630 -17.913 1.00 84.75 410 LEU A C 1
ATOM 3233 O O . LEU A 1 410 ? -3.394 16.160 -18.931 1.00 84.75 410 LEU A O 1
ATOM 3237 N N . VAL A 1 411 ? -5.180 16.999 -17.849 1.00 89.38 411 VAL A N 1
ATOM 3238 C CA . VAL A 1 411 ? -6.075 17.062 -19.009 1.00 89.38 411 VAL A CA 1
ATOM 3239 C C . VAL A 1 411 ? -5.777 18.337 -19.797 1.00 89.38 411 VAL A C 1
ATOM 3241 O O . VAL A 1 411 ? -5.370 19.356 -19.245 1.00 89.38 411 VAL A O 1
ATOM 3244 N N . CYS A 1 412 ? -5.962 18.293 -21.112 1.00 90.75 412 CYS A N 1
ATOM 3245 C CA . CYS A 1 412 ? -5.853 19.491 -21.929 1.00 90.75 412 CYS A CA 1
ATOM 3246 C C . CYS A 1 412 ? -6.963 20.495 -21.569 1.00 90.75 412 CYS A C 1
ATOM 3248 O O . CYS A 1 412 ? -8.124 20.097 -21.509 1.00 90.75 412 CYS A O 1
ATOM 3250 N N . PRO A 1 413 ? -6.655 21.794 -21.401 1.00 91.88 413 PRO A N 1
ATOM 3251 C CA . PRO A 1 413 ? -7.672 22.801 -21.103 1.00 91.88 413 PRO A CA 1
ATOM 3252 C C . PRO A 1 413 ? -8.534 23.190 -22.319 1.00 91.88 413 PRO A C 1
ATOM 3254 O O . PRO A 1 413 ? -9.445 23.998 -22.176 1.00 91.88 413 PRO A O 1
ATOM 3257 N N . ALA A 1 414 ? -8.256 22.661 -23.517 1.00 90.06 414 ALA A N 1
ATOM 3258 C CA . ALA A 1 414 ? -9.064 22.931 -24.704 1.00 90.06 414 ALA A CA 1
ATOM 3259 C C . ALA A 1 414 ? -10.446 22.266 -24.595 1.00 90.06 414 ALA A C 1
ATOM 3261 O O . ALA A 1 414 ? -10.549 21.071 -24.301 1.00 90.06 414 ALA A O 1
ATOM 3262 N N . GLU A 1 415 ? -11.506 23.025 -24.879 1.00 89.62 415 GLU A N 1
ATOM 3263 C CA . GLU A 1 415 ? -12.877 22.515 -24.849 1.00 89.62 415 GLU A CA 1
ATOM 3264 C C . GLU A 1 415 ? -13.043 21.295 -25.769 1.00 89.62 415 GLU A C 1
ATOM 3266 O O . GLU A 1 415 ? -12.667 21.309 -26.940 1.00 89.62 415 GLU A O 1
ATOM 3271 N N . GLY A 1 416 ? -13.597 20.210 -25.223 1.00 88.25 416 GLY A N 1
ATOM 3272 C CA . GLY A 1 416 ? -13.840 18.971 -25.968 1.00 88.25 416 GLY A CA 1
ATOM 3273 C C . GLY A 1 416 ? -12.625 18.051 -26.132 1.00 88.25 416 GLY A C 1
ATOM 3274 O O . GLY A 1 416 ? -12.773 16.966 -26.693 1.00 88.25 416 GLY A O 1
ATOM 3275 N N . CYS A 1 417 ? -11.450 18.416 -25.613 1.00 86.31 417 CYS A N 1
ATOM 3276 C CA . CYS A 1 417 ? -10.287 17.535 -25.603 1.00 86.31 417 CYS A CA 1
ATOM 3277 C C . CYS A 1 417 ? -10.334 16.592 -24.387 1.00 86.31 417 CYS A C 1
ATOM 3279 O O . CYS A 1 417 ? -10.092 17.027 -23.263 1.00 86.31 417 CYS A O 1
ATOM 3281 N N . ARG A 1 418 ? -10.644 15.308 -24.605 1.00 78.12 418 ARG A N 1
ATOM 3282 C CA . ARG A 1 418 ? -10.662 14.260 -23.568 1.00 78.12 418 ARG A CA 1
ATOM 3283 C C . ARG A 1 418 ? -9.617 13.190 -23.820 1.00 78.12 418 ARG A C 1
ATOM 3285 O O . ARG A 1 418 ? -9.444 12.821 -25.003 1.00 78.12 418 ARG A O 1
#

Sequence (418 aa):
MTLRFLTPHLPWHHTSVSEDAVRYDLQLRLKHALERGDLEEVQACVEVRPRVFAKPAKWYKVFTPWAKKNNERWLSVGVNAKNFVYDEQDLLGGEKFSLPIHCLCGSPGFDSQKAGVLLYLLATGFLDDEDLLVVDSSLNTPLHLCCSCALPETLRALLKRLPDGRGQRWRNIDGKTPVDLAVEMPNLSCLRLLSWTNLTGLDETRRKFDRVADTLEEQQQDSQLEQKSRRKMAYLGSWSMGAGSSAVIQENDDDRILEVQRLTAELSLYCGLSSADADNLLKYHRYEIDEATKAFEEDPIKALQDAGVSKIPKYLLDEAKERGGQQSGKNLSRWGVSSVEAPTTDTSVEEGKISNTPSPALARCPVCFDDLTEDNAKCYKLLPCKHPVCDQCLTCHIKVRIEEGDARLLVCPAEGCR

Organism: Perkinsus olseni (NCBI:txid32597)